Protein AF-A0AB34FDE6-F1 (afdb_monomer_lite)

Foldseek 3Di:
DDADPVRHDPVQCVVCVPPDPPGDRPCDVQQQNDLDDQDPPADDDAPLLQQQQFQWDQFAAEDDDQLDDPDPDDDRPTDDDLAIHGAQEGRHAQQPGSYEYADAPCLVVDPSSVVVQWRRQKDALVNSVRLLVLLCVFAPSNVRGHYDPVRSVVTDNIGGCPVSHHYDYDYHRCPDPPDDDPDDDDDDPDDPPPPLDPDDPPVVVVVCVVDDDDDDDDDDDDDDDDDDPDPPPDDDDDDDDDHDDPPPLPDLNLCSRRVSSRVNSTSGLSDDGPDHDDLVVSLVSSCVPPVNPQVPDPCNVVSSVVVVLVVLLVVLVVVLQVVCVVPHPRDDPVNLVCLSVCVVDPVSVVVSVSSLCSSLVRPPDPNVVVVVVVVQVVCCVPVNDQFDEDEDELAPQPPLVVLVPFPCSVVLQQDDPQVNRLCVLLRCQCVQLVVQVVQVVPGSSPGDYDYDYDPLAFHYPPYDHLPRDDDDDDSSVSSNVSVVPPPDDDDDDDDPLQDDPQCVLVVVLLVCLSVLNHDPSSLVLLLCQAPVNDDPVLVVVCPQAFEAEADPVVQCVQLVVVVVVVVFDKDKAAKDKDKPCRLVDDCVQQLNFDRIAIDDQQFKKFFCAADDPVFQRHGGWIWGFHDFADDPPDDPVPDHTFWTKTFTPRGRDAAPDQDPVGTGIDIFGWDKGWGDDNPMIMIITHTRMHGTSYDYLSSLQPAADQAYEYEPQAADPTRNSVSSRSVRHNHSSRYHYHDRHDSVSSHDPDPDPDD

Secondary structure (DSSP, 8-state):
--B-TTS-BHHHHHHHTT--TTSPPTTSTTTT----PPPTTSPPPPHHHHHHH-SEE---EEEE--S--SS--S----PPPSSPEEPSEESPPGGGSSEEEEEETTGGG-HHHHHHHHHHSEE-HHHHHHHHHHHHHH-GGGTT-EE-HHHHHHS-SSEE-GGGS-EEEES-----SSS------------SS--S-----HHHHHHHHHS------------------------PPP--S----TT-TTS-HHHHH-TTTSTT-TT-TTS--SS---HHHHHHHHHT-TT-HHHH-TTHHHHHHHHHHHHHHHHHHHHHHHHHHTTSSPPPHHHHHHHHHTTTSHHHHHHHHHHHHHHTTSTTSHHHHHHHHHHHHHHHHHTT----EE---TT----HHHHTTSTTHHHHTTS-HHHHHHHHHHHHHHHHHHHSGGGTTSGGGG---EE---TTSPPPTTS--TT--S---THHHHHHHHHTT----------STT-SGGGHHHHHHHHHHHTTB--HHHHHHHHTTBGGGS-HHHHHTTTTPEEEESSHHHHHHHHHHHHHHTTSPPEEEE-EEESTTTTTS-TTTTTT--SEEEE-TT-EEEE-S-SBGGGTB-TT-EEEEEEEE--TT--TTTSPPSEEEEEETT--S--SEE-TT--EEEEE--EEEEEEETTEEEEEEE-SEEE-SEEEHHHHTT--BS-EEE--SS--SSTTHHHHHHTTBSSGGGEEESS---GGGGB--------

InterPro domains:
  IPR025476 Helitron helicase-like domain [PF14214] (282-408)
  IPR027417 P-loop containing nucleoside triphosphate hydrolase [SSF52540] (443-741)
  IPR046700 Domain of unknown function DUF6570 [PF20209] (24-152)
  IPR049163 DNA helicase Pif1-like, 2B domain [PF21530] (601-626)
  IPR051055 PIF1 DNA helicase [PTHR47642] (425-736)

Structure (mmCIF, N/CA/C/O backbone):
data_AF-A0AB34FDE6-F1
#
_entry.id   AF-A0AB34FDE6-F1
#
loop_
_atom_site.group_PDB
_atom_site.id
_atom_site.type_symbol
_atom_site.label_atom_id
_atom_site.label_alt_id
_atom_site.label_comp_id
_atom_site.label_asym_id
_atom_site.label_entity_id
_atom_site.label_seq_id
_atom_site.pdbx_PDB_ins_code
_atom_site.Cartn_x
_atom_site.Cartn_y
_atom_site.Cartn_z
_atom_site.occupancy
_atom_site.B_iso_or_equiv
_atom_site.auth_seq_id
_atom_site.auth_comp_id
_atom_site.auth_asym_id
_atom_site.auth_atom_id
_atom_site.pdbx_PDB_model_num
ATOM 1 N N . MET A 1 1 ? -12.761 5.524 -13.175 1.00 50.22 1 MET A N 1
ATOM 2 C CA . MET A 1 1 ? -13.230 6.756 -13.839 1.00 50.22 1 MET A CA 1
ATOM 3 C C . MET A 1 1 ? -14.684 6.875 -13.429 1.00 50.22 1 MET A C 1
ATOM 5 O O . MET A 1 1 ? -15.389 5.898 -13.624 1.00 50.22 1 MET A O 1
ATOM 9 N N . GLU A 1 2 ? -15.088 7.942 -12.742 1.00 45.22 2 GLU A N 1
ATOM 10 C CA . GLU A 1 2 ? -16.509 8.158 -12.436 1.00 45.22 2 GLU A CA 1
ATOM 11 C C . GLU A 1 2 ? -17.207 8.542 -13.741 1.00 45.22 2 GLU A C 1
ATOM 13 O O . GLU A 1 2 ? -16.795 9.494 -14.413 1.00 45.22 2 GLU A O 1
ATOM 18 N N . ILE A 1 3 ? -18.170 7.717 -14.134 1.00 62.91 3 ILE A N 1
ATOM 19 C CA . ILE A 1 3 ? -18.998 7.868 -15.326 1.00 62.91 3 ILE A CA 1
ATOM 20 C C . ILE A 1 3 ? -20.399 8.178 -14.801 1.00 62.91 3 ILE A C 1
ATOM 22 O O . ILE A 1 3 ? -20.841 7.527 -13.852 1.00 62.91 3 ILE A O 1
ATOM 26 N N . ASP A 1 4 ? -21.046 9.204 -15.343 1.00 62.97 4 ASP A N 1
ATOM 27 C CA . ASP A 1 4 ? -22.419 9.551 -14.976 1.00 62.97 4 ASP A CA 1
ATOM 28 C C . ASP A 1 4 ? -23.447 8.572 -15.583 1.00 62.97 4 ASP A C 1
ATOM 30 O O . ASP A 1 4 ? -23.099 7.597 -16.253 1.00 62.97 4 ASP A O 1
ATOM 34 N N . TYR A 1 5 ? -24.732 8.810 -15.307 1.00 53.09 5 TYR A N 1
ATOM 35 C CA . TYR A 1 5 ? -25.842 7.982 -15.795 1.00 53.09 5 TYR A CA 1
ATOM 36 C C . TYR A 1 5 ? -25.963 7.981 -17.331 1.00 53.09 5 TYR A C 1
ATOM 38 O O . TYR A 1 5 ? -26.456 7.010 -17.901 1.00 53.09 5 TYR A O 1
ATOM 46 N N . ASP A 1 6 ? -25.440 9.015 -17.996 1.00 60.84 6 ASP A N 1
ATOM 47 C CA . ASP A 1 6 ? -25.459 9.177 -19.452 1.00 60.84 6 ASP A CA 1
ATOM 48 C C . ASP A 1 6 ? -24.205 8.589 -20.130 1.00 60.84 6 ASP A C 1
ATOM 50 O O . ASP A 1 6 ? -24.024 8.704 -21.344 1.00 60.84 6 ASP A O 1
ATOM 54 N N . GLY A 1 7 ? -23.318 7.933 -19.370 1.00 65.62 7 GLY A N 1
ATOM 55 C CA . GLY A 1 7 ? -22.101 7.323 -19.906 1.00 65.62 7 GLY A CA 1
ATOM 56 C C . GLY A 1 7 ? -20.958 8.316 -20.152 1.00 65.62 7 GLY A C 1
ATOM 57 O O . GLY A 1 7 ? -19.957 7.958 -20.780 1.00 65.62 7 GLY A O 1
ATOM 58 N N . ILE A 1 8 ? -21.062 9.551 -19.655 1.00 71.75 8 ILE A N 1
ATOM 59 C CA . ILE A 1 8 ? -20.096 10.628 -19.869 1.00 71.75 8 ILE A CA 1
ATOM 60 C C . ILE A 1 8 ? -19.177 10.745 -18.646 1.00 71.75 8 ILE A C 1
ATOM 62 O O . ILE A 1 8 ? -19.589 10.727 -17.488 1.00 71.75 8 ILE A O 1
ATOM 66 N N . CYS A 1 9 ? -17.866 10.849 -18.884 1.00 79.62 9 CYS A N 1
ATOM 67 C CA . CYS A 1 9 ? -16.916 11.075 -17.797 1.00 79.62 9 CYS A CA 1
ATOM 68 C C . CYS A 1 9 ? -16.796 12.570 -17.467 1.00 79.62 9 CYS A C 1
ATOM 70 O O . CYS A 1 9 ? -16.865 13.432 -18.348 1.00 79.62 9 CYS A O 1
ATOM 72 N N . SER A 1 10 ? -16.481 12.885 -16.209 1.00 79.44 10 SER A N 1
ATOM 73 C CA . SER A 1 10 ? -16.324 14.268 -15.725 1.00 79.44 10 SER A CA 1
ATOM 74 C C . SER A 1 10 ? -15.332 15.127 -16.531 1.00 79.44 10 SER A C 1
ATOM 76 O O . SER A 1 10 ? -15.461 16.350 -16.580 1.00 79.44 10 SER A O 1
ATOM 78 N N . ARG A 1 11 ? -14.345 14.514 -17.201 1.00 83.25 11 ARG A N 1
ATOM 79 C CA . ARG A 1 11 ? -13.412 15.207 -18.108 1.00 83.25 11 ARG A CA 1
ATOM 80 C C . ARG A 1 11 ? -14.094 15.668 -19.398 1.00 83.25 11 ARG A C 1
ATOM 82 O O . ARG A 1 11 ? -13.837 16.791 -19.824 1.00 83.25 11 ARG A O 1
ATOM 89 N N . CYS A 1 12 ? -14.909 14.811 -20.013 1.00 82.06 12 CYS A N 1
ATOM 90 C CA . CYS A 1 12 ? -15.660 15.154 -21.221 1.00 82.06 12 CYS A CA 1
ATOM 91 C C . CYS A 1 12 ? -16.668 16.257 -20.900 1.00 82.06 12 CYS A C 1
ATOM 93 O O . CYS A 1 12 ? -16.653 17.292 -21.556 1.00 82.06 12 CYS A O 1
ATOM 95 N N . TYR A 1 13 ? -17.402 16.107 -19.791 1.00 82.94 13 TYR A N 1
ATOM 96 C CA . TYR A 1 13 ? -18.340 17.121 -19.310 1.00 82.94 13 TYR A CA 1
ATOM 97 C C . TYR A 1 13 ? -17.690 18.512 -19.191 1.00 82.94 13 TYR A C 1
ATOM 99 O O . TYR A 1 13 ? -18.175 19.478 -19.766 1.00 82.94 13 TYR A O 1
ATOM 107 N N . ARG A 1 14 ? -16.521 18.624 -18.539 1.00 84.81 14 ARG A N 1
ATOM 108 C CA . ARG A 1 14 ? -15.807 19.913 -18.394 1.00 84.81 14 ARG A CA 1
ATOM 109 C C . ARG A 1 14 ? -15.322 20.518 -19.715 1.00 84.81 14 ARG A C 1
ATOM 111 O O . ARG A 1 14 ? -15.226 21.735 -19.826 1.00 84.81 14 ARG A O 1
ATOM 118 N N . LYS A 1 15 ? -14.936 19.699 -20.699 1.00 85.50 15 LYS A N 1
ATOM 119 C CA . LYS A 1 15 ? -14.467 20.190 -22.012 1.00 85.50 15 LYS A CA 1
ATOM 120 C C . LYS A 1 15 ? -15.623 20.591 -22.934 1.00 85.50 15 LYS A C 1
ATOM 122 O O . LYS A 1 15 ? -15.416 21.398 -23.844 1.00 85.50 15 LYS A O 1
ATOM 127 N N . ASP A 1 16 ? -16.814 20.063 -22.673 1.00 88.25 16 ASP A N 1
ATOM 128 C CA . ASP A 1 16 ? -18.036 20.322 -23.435 1.00 88.25 16 ASP A CA 1
ATOM 129 C C . ASP A 1 16 ? -19.043 21.232 -22.705 1.00 88.25 16 ASP A C 1
ATOM 131 O O . ASP A 1 16 ? -20.079 21.562 -23.269 1.00 88.25 16 ASP A O 1
ATOM 135 N N . GLU A 1 17 ? -18.711 21.732 -21.510 1.00 83.31 17 GLU A N 1
ATOM 136 C CA . GLU A 1 17 ? -19.556 22.631 -20.700 1.00 83.31 17 GLU A CA 1
ATOM 137 C C . GLU A 1 17 ? -20.013 23.891 -21.458 1.00 83.31 17 GLU A C 1
ATOM 139 O O . GLU A 1 17 ? -21.099 24.410 -21.221 1.00 83.31 17 GLU A O 1
ATOM 144 N N . LYS A 1 18 ? -19.188 24.382 -22.391 1.00 81.31 18 LYS A N 1
ATOM 145 C CA . LYS A 1 18 ? -19.459 25.575 -23.215 1.00 81.31 18 LYS A CA 1
ATOM 146 C C . LYS A 1 18 ? -19.666 25.253 -24.698 1.00 81.31 18 LYS A C 1
ATOM 148 O O . LYS A 1 18 ? -19.452 26.122 -25.538 1.00 81.31 18 LYS A O 1
ATOM 153 N N . ARG A 1 19 ? -19.992 24.003 -25.029 1.00 86.88 19 ARG A N 1
ATOM 154 C CA . ARG A 1 19 ? -20.154 23.547 -26.415 1.00 86.88 19 ARG A CA 1
ATOM 155 C C . ARG A 1 19 ? -21.385 24.193 -27.059 1.00 86.88 19 ARG A C 1
ATOM 157 O O . ARG A 1 19 ? -22.473 24.144 -26.486 1.00 86.88 19 ARG A O 1
ATOM 164 N N . GLY A 1 20 ? -21.217 24.758 -28.254 1.00 83.81 20 GLY A N 1
ATOM 165 C CA . GLY A 1 20 ? -22.340 25.234 -29.069 1.00 83.81 20 GLY A CA 1
ATOM 166 C C . GLY A 1 20 ? -23.196 24.081 -29.628 1.00 83.81 20 GLY A C 1
ATOM 167 O O . GLY A 1 20 ? -22.705 22.961 -29.741 1.00 83.81 20 GLY A O 1
ATOM 168 N N . PRO A 1 21 ? -24.465 24.318 -30.003 1.00 79.62 21 PRO A N 1
ATOM 169 C CA . PRO A 1 21 ? -25.350 23.270 -30.528 1.00 79.62 21 PRO A CA 1
ATOM 170 C C . PRO A 1 21 ? -24.857 22.643 -31.846 1.00 79.62 21 PRO A C 1
ATOM 172 O O . PRO A 1 21 ? -25.089 21.458 -32.063 1.00 79.62 21 PRO A O 1
ATOM 175 N N . ASP A 1 22 ? -24.126 23.400 -32.671 1.00 84.38 22 ASP A N 1
ATOM 176 C CA . ASP A 1 22 ? -23.573 22.941 -33.957 1.00 84.38 22 ASP A CA 1
ATOM 177 C C . ASP A 1 22 ? -22.118 22.434 -33.850 1.00 84.38 22 ASP A C 1
ATOM 179 O O . ASP A 1 22 ? -21.492 22.079 -34.850 1.00 84.38 22 ASP A O 1
ATOM 183 N N . GLU A 1 23 ? -21.542 22.423 -32.643 1.00 87.38 23 GLU A N 1
ATOM 184 C CA . GLU A 1 23 ? -20.163 21.996 -32.415 1.00 87.38 23 GLU A CA 1
ATOM 185 C C . GLU A 1 23 ? -20.080 20.507 -32.032 1.00 87.38 23 GLU A C 1
ATOM 187 O O . GLU A 1 23 ? -20.812 20.047 -31.146 1.00 87.38 23 GLU A O 1
ATOM 192 N N . PRO A 1 24 ? -19.130 19.738 -32.602 1.00 90.19 24 PRO A N 1
ATOM 193 C CA . PRO A 1 24 ? -18.945 18.347 -32.212 1.00 90.19 24 PRO A CA 1
ATOM 194 C C . PRO A 1 24 ? -18.446 18.234 -30.763 1.00 90.19 24 PRO A C 1
ATOM 196 O O . PRO A 1 24 ? -17.759 19.120 -30.229 1.00 90.19 24 PRO A O 1
ATOM 199 N N . TYR A 1 25 ? -18.755 17.105 -30.120 1.00 88.62 25 TYR A N 1
ATOM 200 C CA . TYR A 1 25 ? -18.202 16.767 -28.801 1.00 88.62 25 TYR A CA 1
ATOM 201 C C . TYR A 1 25 ? -16.669 16.754 -28.846 1.00 88.62 25 TYR A C 1
ATOM 203 O O . TYR A 1 25 ? -16.076 16.297 -29.829 1.00 88.62 25 TYR A O 1
ATOM 211 N N . PHE A 1 26 ? -16.006 17.244 -27.794 1.00 88.94 26 PHE A N 1
ATOM 212 C CA . PHE A 1 26 ? -14.574 17.556 -27.861 1.00 88.94 26 PHE A CA 1
ATOM 213 C C . PHE A 1 26 ? -13.706 16.332 -28.181 1.00 88.94 26 PHE A C 1
ATOM 215 O O . PHE A 1 26 ? -12.814 16.439 -29.016 1.00 88.94 26 PHE A O 1
ATOM 222 N N . PHE A 1 27 ? -13.982 15.177 -27.562 1.00 88.69 27 PHE A N 1
ATOM 223 C CA . PHE A 1 27 ? -13.253 13.911 -27.752 1.00 88.69 27 PHE A CA 1
ATOM 224 C C . PHE A 1 27 ? -14.061 12.887 -28.570 1.00 88.69 27 PHE A C 1
ATOM 226 O O . PHE A 1 27 ? -14.235 11.747 -28.144 1.00 88.69 27 PHE A O 1
ATOM 233 N N . SER A 1 28 ? -14.593 13.298 -29.720 1.00 88.38 28 SER A N 1
ATOM 234 C CA . SER A 1 28 ? -15.458 12.461 -30.565 1.00 88.38 28 SER A CA 1
ATOM 235 C C . SER A 1 28 ? -14.831 12.094 -31.911 1.00 88.38 28 SER A C 1
ATOM 237 O O . SER A 1 28 ? -13.860 12.712 -32.359 1.00 88.38 28 SER A O 1
ATOM 239 N N . ALA A 1 29 ? -15.432 11.110 -32.585 1.00 88.38 29 ALA A N 1
ATOM 240 C CA . ALA A 1 29 ? -15.118 10.778 -33.973 1.00 88.38 29 ALA A CA 1
ATOM 241 C C . ALA A 1 29 ? -15.409 11.956 -34.925 1.00 88.38 29 ALA A C 1
ATOM 243 O O . ALA A 1 29 ? -14.621 12.225 -35.826 1.00 88.38 29 ALA A O 1
ATOM 244 N N . GLU A 1 30 ? -16.479 12.718 -34.673 1.00 88.31 30 GLU A N 1
ATOM 245 C CA . GLU A 1 30 ? -16.851 13.921 -35.438 1.00 88.31 30 GLU A CA 1
ATOM 246 C C . GLU A 1 30 ? -15.771 15.013 -35.362 1.00 88.31 30 GLU A C 1
ATOM 248 O O . GLU A 1 30 ? -15.569 15.762 -36.316 1.00 88.31 30 GLU A O 1
ATOM 253 N N . ASN A 1 31 ? -15.022 15.070 -34.252 1.00 91.50 31 ASN A N 1
ATOM 254 C CA . ASN A 1 31 ? -13.861 15.946 -34.086 1.00 91.50 31 ASN A CA 1
ATOM 255 C C . ASN A 1 31 ? -12.512 15.259 -34.409 1.00 91.50 31 ASN A C 1
ATOM 257 O O . ASN A 1 31 ? -11.461 15.725 -33.965 1.00 91.50 31 ASN A O 1
ATOM 261 N N . GLN A 1 32 ? -12.519 14.149 -35.160 1.00 91.75 32 GLN A N 1
ATOM 262 C CA . GLN A 1 32 ? -11.325 13.395 -35.585 1.00 91.75 32 GLN A CA 1
ATOM 263 C C . GLN A 1 32 ? -10.411 12.978 -34.414 1.00 91.75 32 GLN A C 1
ATOM 265 O O . GLN A 1 32 ? -9.190 13.190 -34.421 1.00 91.75 32 GLN A O 1
ATOM 270 N N . LEU A 1 33 ? -11.013 12.441 -33.348 1.00 91.19 33 LEU A N 1
ATOM 271 C CA . LEU A 1 33 ? -10.318 11.926 -32.156 1.00 91.19 33 LEU A CA 1
ATOM 272 C C . LEU A 1 33 ? -10.664 10.462 -31.852 1.00 91.19 33 LEU A C 1
ATOM 274 O O . LEU A 1 33 ? -10.531 10.004 -30.714 1.00 91.19 33 LEU A O 1
ATOM 278 N N . ASP A 1 34 ? -11.071 9.733 -32.888 1.00 91.50 34 ASP A N 1
ATOM 279 C CA . ASP A 1 34 ? -11.227 8.284 -32.868 1.00 91.50 34 ASP A CA 1
ATOM 280 C C . ASP A 1 34 ? -10.030 7.609 -33.554 1.00 91.50 34 ASP A C 1
ATOM 282 O O . ASP A 1 34 ? -9.845 7.711 -34.768 1.00 91.50 34 ASP A O 1
ATOM 286 N N . PHE A 1 35 ? -9.210 6.912 -32.763 1.00 91.06 35 PHE A N 1
ATOM 287 C CA . PHE A 1 35 ? -8.032 6.192 -33.256 1.00 91.06 35 PHE A CA 1
ATOM 288 C C . PHE A 1 35 ? -8.387 4.902 -34.021 1.00 91.06 35 PHE A C 1
ATOM 290 O O . PHE A 1 35 ? -7.501 4.287 -34.615 1.00 91.06 35 PHE A O 1
ATOM 297 N N . GLY A 1 36 ? -9.660 4.484 -34.011 1.00 88.69 36 GLY A N 1
ATOM 298 C CA . GLY A 1 36 ? -10.149 3.262 -34.648 1.00 88.69 36 GLY A CA 1
ATOM 299 C C . GLY A 1 36 ? -9.662 1.978 -33.962 1.00 88.69 36 GLY A C 1
ATOM 300 O O . GLY A 1 36 ? -8.757 2.019 -33.125 1.00 88.69 36 GLY A O 1
ATOM 301 N N . PRO A 1 37 ? -10.245 0.807 -34.263 1.00 87.44 37 PRO A N 1
ATOM 302 C CA . PRO A 1 37 ? -9.792 -0.478 -33.723 1.00 87.44 37 PRO A CA 1
ATOM 303 C C . PRO A 1 37 ? -8.466 -0.938 -34.355 1.00 87.44 37 PRO A C 1
ATOM 305 O O . PRO A 1 37 ? -8.150 -0.572 -35.484 1.00 87.44 37 PRO A O 1
ATOM 308 N N . VAL A 1 38 ? -7.701 -1.785 -33.655 1.00 84.44 38 VAL A N 1
ATOM 309 C CA . VAL A 1 38 ? -6.618 -2.554 -34.298 1.00 84.44 38 VAL A CA 1
ATOM 310 C C . VAL A 1 38 ? -7.244 -3.769 -34.997 1.00 84.44 38 VAL A C 1
ATOM 312 O O . VAL A 1 38 ? -7.979 -4.515 -34.344 1.00 84.44 38 VAL A O 1
ATOM 315 N N . PRO A 1 39 ? -6.993 -4.003 -36.296 1.00 86.19 39 PRO A N 1
ATOM 316 C CA . PRO A 1 39 ? -7.567 -5.142 -37.008 1.00 86.19 39 PRO A CA 1
ATOM 317 C C . PRO A 1 39 ? -7.157 -6.483 -36.387 1.00 86.19 39 PRO A C 1
ATOM 319 O O . PRO A 1 39 ? -5.977 -6.818 -36.322 1.00 86.19 39 PRO A O 1
ATOM 322 N N . ALA A 1 40 ? -8.141 -7.302 -36.007 1.00 78.56 40 ALA A N 1
ATOM 323 C CA . ALA A 1 40 ? -7.917 -8.577 -35.312 1.00 78.56 40 ALA A CA 1
ATOM 324 C C . ALA A 1 40 ? -7.135 -9.631 -36.125 1.00 78.56 40 ALA A C 1
ATOM 326 O O . ALA A 1 40 ? -6.678 -10.623 -35.568 1.00 78.56 40 ALA A O 1
ATOM 327 N N . ARG A 1 41 ? -7.005 -9.444 -37.446 1.00 80.69 41 ARG A N 1
ATOM 328 C CA . ARG A 1 41 ? -6.293 -10.364 -38.353 1.00 80.69 41 ARG A CA 1
ATOM 329 C C . ARG A 1 41 ? -4.797 -10.056 -38.486 1.00 80.69 41 ARG A C 1
ATOM 331 O O . ARG A 1 41 ? -4.097 -10.816 -39.150 1.00 80.69 41 ARG A O 1
ATOM 338 N N . LEU A 1 42 ? -4.310 -8.957 -37.902 1.00 89.00 42 LEU A N 1
ATOM 339 C CA . LEU A 1 42 ? -2.894 -8.601 -37.952 1.00 89.00 42 LEU A CA 1
ATOM 340 C C . LEU A 1 42 ? -2.103 -9.330 -36.855 1.00 89.00 42 LEU A C 1
ATOM 342 O O . LEU A 1 42 ? -2.572 -9.420 -35.720 1.00 89.00 42 LEU A O 1
ATOM 346 N N . PRO A 1 43 ? -0.898 -9.841 -37.162 1.00 89.19 43 PRO A N 1
ATOM 347 C CA . PRO A 1 43 ? -0.054 -10.490 -36.167 1.00 89.19 43 PRO A CA 1
ATOM 348 C C . PRO A 1 43 ? 0.478 -9.466 -35.157 1.00 89.19 43 PRO A C 1
ATOM 350 O O . PRO A 1 43 ? 0.846 -8.358 -35.531 1.00 89.19 43 PRO A O 1
ATOM 353 N N . GLU A 1 44 ? 0.578 -9.823 -33.879 1.00 87.50 44 GLU A N 1
ATOM 354 C CA . GLU A 1 44 ? 1.203 -8.953 -32.873 1.00 87.50 44 GLU A CA 1
ATOM 355 C C . GLU A 1 44 ? 2.707 -8.829 -33.151 1.00 87.50 44 GLU A C 1
ATOM 357 O O . GLU A 1 44 ? 3.392 -9.853 -33.202 1.00 87.50 44 GLU A O 1
ATOM 362 N N . LEU A 1 45 ? 3.218 -7.608 -33.344 1.00 88.44 45 LEU A N 1
ATOM 363 C CA . LEU A 1 45 ? 4.634 -7.363 -33.635 1.00 88.44 45 LEU A CA 1
ATOM 364 C C . LEU A 1 45 ? 5.487 -7.269 -32.368 1.00 88.44 45 LEU A C 1
ATOM 366 O O . LEU A 1 45 ? 5.065 -6.732 -31.345 1.00 88.44 45 LEU A O 1
ATOM 370 N N . THR A 1 46 ? 6.731 -7.737 -32.453 1.00 86.62 46 THR A N 1
ATOM 371 C CA . THR A 1 46 ? 7.764 -7.414 -31.464 1.00 86.62 46 THR A CA 1
ATOM 372 C C . THR A 1 46 ? 8.201 -5.948 -31.606 1.00 86.62 46 THR A C 1
ATOM 374 O O . THR A 1 46 ? 8.060 -5.364 -32.683 1.00 86.62 46 THR A O 1
ATOM 377 N N . PRO A 1 47 ? 8.805 -5.334 -30.567 1.00 82.88 47 PRO A N 1
ATOM 378 C CA . PRO A 1 47 ? 9.325 -3.967 -30.674 1.00 82.88 47 PRO A CA 1
ATOM 379 C C . PRO A 1 47 ? 10.341 -3.788 -31.814 1.00 82.88 47 PRO A C 1
ATOM 381 O O . PRO A 1 47 ? 10.423 -2.719 -32.423 1.00 82.88 47 PRO A O 1
ATOM 384 N N . THR A 1 48 ? 11.121 -4.833 -32.114 1.00 85.50 48 THR A N 1
ATOM 385 C CA . THR A 1 48 ? 12.047 -4.839 -33.251 1.00 85.50 48 THR A CA 1
ATOM 386 C C . THR A 1 48 ? 11.295 -4.900 -34.574 1.00 85.50 48 THR A C 1
ATOM 388 O O . THR A 1 48 ? 11.592 -4.093 -35.446 1.00 85.50 48 THR A O 1
ATOM 391 N N . GLU A 1 49 ? 10.302 -5.781 -34.724 1.00 90.25 49 GLU A N 1
ATOM 392 C CA . GLU A 1 49 ? 9.482 -5.860 -35.942 1.00 90.25 49 GLU A CA 1
ATOM 393 C C . GLU A 1 49 ? 8.750 -4.540 -36.232 1.00 90.25 49 GLU A C 1
ATOM 395 O O . GLU A 1 49 ? 8.784 -4.066 -37.366 1.00 90.25 49 GLU A O 1
ATOM 400 N N . GLU A 1 50 ? 8.170 -3.897 -35.212 1.00 89.62 50 GLU A N 1
ATOM 401 C CA . GLU A 1 50 ? 7.556 -2.567 -35.338 1.00 89.62 50 GLU A CA 1
ATOM 402 C C . GLU A 1 50 ? 8.574 -1.512 -35.795 1.00 89.62 50 GLU A C 1
ATOM 404 O O . GLU A 1 50 ? 8.294 -0.700 -36.677 1.00 89.62 50 GLU A O 1
ATOM 409 N N . SER A 1 51 ? 9.795 -1.559 -35.256 1.00 85.75 51 SER A N 1
ATOM 410 C CA . SER A 1 51 ? 10.866 -0.642 -35.657 1.00 85.75 51 SER A CA 1
ATOM 411 C C . SER A 1 51 ? 11.332 -0.864 -37.101 1.00 85.75 51 SER A C 1
ATOM 413 O O . SER A 1 51 ? 11.780 0.086 -37.732 1.00 85.75 51 SER A O 1
ATOM 415 N N . LEU A 1 52 ? 11.243 -2.087 -37.640 1.00 88.06 52 LEU A N 1
ATOM 416 C CA . LEU A 1 52 ? 11.628 -2.380 -39.029 1.00 88.06 52 LEU A CA 1
ATOM 417 C C . LEU A 1 52 ? 10.627 -1.814 -40.045 1.00 88.06 52 LEU A C 1
ATOM 419 O O . LEU A 1 52 ? 11.005 -1.561 -41.191 1.00 88.06 52 LEU A O 1
ATOM 423 N N . ILE A 1 53 ? 9.366 -1.632 -39.645 1.00 90.69 53 ILE A N 1
ATOM 424 C CA . ILE A 1 53 ? 8.304 -1.104 -40.512 1.00 90.69 53 ILE A CA 1
ATOM 425 C C . ILE A 1 53 ? 8.028 0.385 -40.292 1.00 90.69 53 ILE A C 1
ATOM 427 O O . ILE A 1 53 ? 7.364 0.996 -41.122 1.00 90.69 53 ILE A O 1
ATOM 431 N N . ALA A 1 54 ? 8.526 0.987 -39.210 1.00 88.00 54 ALA A N 1
ATOM 432 C CA . ALA A 1 54 ? 8.320 2.401 -38.925 1.00 88.00 54 ALA A CA 1
ATOM 433 C C .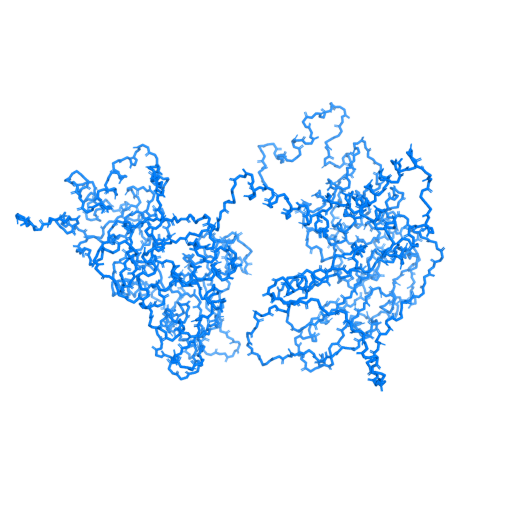 ALA A 1 54 ? 8.979 3.295 -39.990 1.00 88.00 54 ALA A C 1
ATOM 435 O O . ALA A 1 54 ? 10.185 3.236 -40.238 1.00 88.00 54 ALA A O 1
ATOM 436 N N . ARG A 1 55 ? 8.197 4.191 -40.604 1.00 82.81 55 ARG A N 1
ATOM 437 C CA . ARG A 1 55 ? 8.736 5.174 -41.558 1.00 82.81 55 ARG A CA 1
ATOM 438 C C . ARG A 1 55 ? 9.558 6.257 -40.882 1.00 82.81 55 ARG A C 1
ATOM 440 O O . ARG A 1 55 ? 10.439 6.805 -41.536 1.00 82.81 55 ARG A O 1
ATOM 447 N N . VAL A 1 56 ? 9.249 6.601 -39.631 1.00 78.69 56 VAL A N 1
ATOM 448 C CA . VAL A 1 56 ? 9.903 7.691 -38.896 1.00 78.69 56 VAL A CA 1
ATOM 449 C C . VAL A 1 56 ? 10.487 7.179 -37.591 1.00 78.69 56 VAL A C 1
ATOM 451 O O . VAL A 1 56 ? 9.771 6.679 -36.732 1.00 78.69 56 VAL A O 1
ATOM 454 N N . HIS A 1 57 ? 11.783 7.397 -37.384 1.00 74.50 57 HIS A N 1
ATOM 455 C CA . HIS A 1 57 ? 12.418 7.133 -36.093 1.00 74.50 57 HIS A CA 1
ATOM 456 C C . HIS A 1 57 ? 12.630 8.437 -35.331 1.00 74.50 57 HIS A C 1
ATOM 458 O O . HIS A 1 57 ? 13.477 9.251 -35.692 1.00 74.50 57 HIS A O 1
ATOM 464 N N . VAL A 1 58 ? 11.856 8.613 -34.261 1.00 68.19 58 VAL A N 1
ATOM 465 C CA . VAL A 1 58 ? 11.840 9.828 -33.423 1.00 68.19 58 VAL A CA 1
ATOM 466 C C . VAL A 1 58 ? 12.793 9.770 -32.225 1.00 68.19 58 VAL A C 1
ATOM 468 O O . VAL A 1 58 ? 12.891 10.734 -31.471 1.00 68.19 58 VAL A O 1
ATOM 471 N N . HIS A 1 59 ? 13.475 8.643 -32.015 1.00 64.56 59 HIS A N 1
ATOM 472 C CA . HIS A 1 59 ? 14.385 8.449 -30.891 1.00 64.56 59 HIS A CA 1
ATOM 473 C C . HIS A 1 59 ? 15.468 7.400 -31.186 1.00 64.56 59 HIS A C 1
ATOM 475 O O . HIS A 1 59 ? 15.290 6.531 -32.043 1.00 64.56 59 HIS A O 1
ATOM 481 N N . VAL A 1 60 ? 16.581 7.488 -30.453 1.00 63.91 60 VAL A N 1
ATOM 482 C CA . VAL A 1 60 ? 17.609 6.441 -30.352 1.00 63.91 60 VAL A CA 1
ATOM 483 C C . VAL A 1 60 ? 17.377 5.666 -29.055 1.00 63.91 60 VAL A C 1
ATOM 485 O O . VAL A 1 60 ? 17.068 6.271 -28.024 1.00 63.91 60 VAL A O 1
ATOM 488 N N . ASN A 1 61 ? 17.511 4.341 -29.110 1.00 62.50 61 ASN A N 1
ATOM 489 C CA . ASN A 1 61 ? 17.418 3.459 -27.949 1.00 62.50 61 ASN A CA 1
ATOM 490 C C . ASN A 1 61 ? 18.809 2.955 -27.565 1.00 62.50 61 ASN A C 1
ATOM 492 O O . ASN A 1 61 ? 19.407 2.190 -28.315 1.00 62.50 61 ASN A O 1
ATOM 496 N N . ILE A 1 62 ? 19.310 3.349 -26.394 1.00 60.34 62 ILE A N 1
ATOM 497 C CA . ILE A 1 62 ? 20.511 2.750 -25.798 1.00 60.34 62 ILE A CA 1
ATOM 498 C C . ILE A 1 62 ? 20.055 1.812 -24.691 1.00 60.34 62 ILE A C 1
ATOM 500 O O . ILE A 1 62 ? 19.351 2.230 -23.772 1.00 60.34 62 ILE A O 1
ATOM 504 N N . MET A 1 63 ? 20.424 0.539 -24.795 1.00 58.50 63 MET A N 1
ATOM 505 C CA . MET A 1 63 ? 19.981 -0.495 -23.863 1.00 58.50 63 MET A CA 1
ATOM 506 C C . MET A 1 63 ? 21.176 -1.074 -23.111 1.00 58.50 63 MET A C 1
ATOM 508 O O . MET A 1 63 ? 22.022 -1.729 -23.716 1.00 58.50 63 MET A O 1
ATOM 512 N N . LEU A 1 64 ? 21.216 -0.858 -21.792 1.00 56.16 64 LEU A N 1
ATOM 513 C CA . LEU A 1 64 ? 22.107 -1.563 -20.869 1.00 56.16 64 LEU A CA 1
ATOM 514 C C . LEU A 1 64 ? 21.315 -2.674 -20.174 1.00 56.16 64 LEU A C 1
ATOM 516 O O . LEU A 1 64 ? 20.383 -2.393 -19.421 1.00 56.16 64 LEU A O 1
ATOM 520 N N . VAL A 1 65 ? 21.673 -3.932 -20.424 1.00 52.28 65 VAL A N 1
ATOM 521 C CA . VAL A 1 65 ? 20.945 -5.092 -19.888 1.00 52.28 65 VAL A CA 1
ATOM 522 C C . VAL A 1 65 ? 21.722 -5.684 -18.712 1.00 52.28 65 VAL A C 1
ATOM 524 O O . VAL A 1 65 ? 22.824 -6.185 -18.898 1.00 52.28 65 VAL A O 1
ATOM 527 N N . ARG A 1 66 ? 21.150 -5.641 -17.499 1.00 48.06 66 ARG A N 1
ATOM 528 C CA . ARG A 1 66 ? 21.783 -6.124 -16.249 1.00 48.06 66 ARG A CA 1
ATOM 529 C C . ARG A 1 66 ? 21.303 -7.507 -15.770 1.00 48.06 66 ARG A C 1
ATOM 531 O O . ARG A 1 66 ? 21.429 -7.830 -14.600 1.00 48.06 66 ARG A O 1
ATOM 538 N N . GLY A 1 67 ? 20.728 -8.339 -16.639 1.00 41.91 67 GLY A N 1
ATOM 539 C CA . GLY A 1 67 ? 20.401 -9.744 -16.321 1.00 41.91 67 GLY A CA 1
ATOM 540 C C . GLY A 1 67 ? 19.259 -9.995 -15.333 1.00 41.91 67 GLY A C 1
ATOM 541 O O . GLY A 1 67 ? 18.741 -11.108 -15.305 1.00 41.91 67 GLY A O 1
ATOM 542 N N . GLN A 1 68 ? 18.797 -8.980 -14.600 1.00 39.62 68 GLN A N 1
ATOM 543 C CA . GLN A 1 68 ? 17.608 -9.041 -13.753 1.00 39.62 68 GLN A CA 1
ATOM 544 C C . GLN A 1 68 ? 16.770 -7.770 -13.944 1.00 39.62 68 GLN A C 1
ATOM 546 O O . GLN A 1 68 ? 17.207 -6.670 -13.613 1.00 39.62 68 GLN A O 1
ATOM 551 N N . GLN A 1 69 ? 15.566 -7.889 -14.516 1.00 37.34 69 GLN A N 1
ATOM 552 C CA . GLN A 1 69 ? 14.687 -6.733 -14.723 1.00 37.34 69 GLN A CA 1
ATOM 553 C C . GLN A 1 69 ? 13.203 -7.138 -14.646 1.00 37.34 69 GLN A C 1
ATOM 555 O O . GLN A 1 69 ? 12.606 -7.556 -15.633 1.00 37.34 69 GLN A O 1
ATOM 560 N N . TYR A 1 70 ? 12.597 -7.000 -13.460 1.00 34.22 70 TYR A N 1
ATOM 561 C CA . TYR A 1 70 ? 11.162 -7.259 -13.215 1.00 34.22 70 TYR A CA 1
ATOM 562 C C . TYR A 1 70 ? 10.278 -5.996 -13.317 1.00 34.22 70 TYR A C 1
ATOM 564 O O . TYR A 1 70 ? 9.052 -6.073 -13.254 1.00 34.22 70 TYR A O 1
ATOM 572 N N . ARG A 1 71 ? 10.889 -4.814 -13.481 1.00 33.03 71 ARG A N 1
ATOM 573 C CA . ARG A 1 71 ? 10.246 -3.506 -13.717 1.00 33.03 71 ARG A CA 1
ATOM 574 C C . ARG A 1 71 ? 11.089 -2.718 -14.723 1.00 33.03 71 ARG A C 1
ATOM 576 O O . ARG A 1 71 ? 12.301 -2.905 -14.760 1.00 33.03 71 ARG A O 1
ATOM 583 N N . TYR A 1 72 ? 10.491 -1.807 -15.497 1.00 37.56 72 TYR A N 1
ATOM 584 C CA . TYR A 1 72 ? 11.261 -0.847 -16.301 1.00 37.56 72 TYR A CA 1
ATOM 585 C C . TYR A 1 72 ? 12.042 0.086 -15.363 1.00 37.56 72 TYR A C 1
ATOM 587 O O . TYR A 1 72 ? 11.507 1.081 -14.886 1.00 37.56 72 TYR A O 1
ATOM 595 N N . ARG A 1 73 ? 13.298 -0.260 -15.079 1.00 32.22 73 ARG A N 1
ATOM 596 C CA . ARG A 1 73 ? 14.270 0.590 -14.388 1.00 32.22 73 ARG A CA 1
ATOM 597 C C . ARG A 1 73 ? 15.471 0.776 -15.310 1.00 32.22 73 ARG A C 1
ATOM 599 O O . ARG A 1 73 ? 16.093 -0.209 -15.698 1.00 32.22 73 ARG A O 1
ATOM 606 N N . GLY A 1 74 ? 15.742 2.020 -15.686 1.00 34.75 74 GLY A N 1
ATOM 607 C CA . GLY A 1 74 ? 16.854 2.424 -16.543 1.00 34.75 74 GLY A CA 1
ATOM 608 C C . GLY A 1 74 ? 16.696 3.882 -16.973 1.00 34.75 74 GLY A C 1
ATOM 609 O O . GLY A 1 74 ? 15.571 4.348 -17.158 1.00 34.75 74 GLY A O 1
ATOM 610 N N . HIS A 1 75 ? 17.808 4.599 -17.139 1.00 35.03 75 HIS A N 1
ATOM 611 C CA . HIS A 1 75 ? 17.794 5.898 -17.805 1.00 35.03 75 HIS A CA 1
ATOM 612 C C . HIS A 1 75 ? 17.571 5.661 -19.297 1.00 35.03 75 HIS A C 1
ATOM 614 O O . HIS A 1 75 ? 18.420 5.092 -19.983 1.00 35.03 75 HIS A O 1
ATOM 620 N N . VAL A 1 76 ? 16.425 6.092 -19.817 1.00 35.41 76 VAL A N 1
ATOM 621 C CA . VAL A 1 76 ? 16.247 6.205 -21.263 1.00 35.41 76 VAL A CA 1
ATOM 622 C C . VAL A 1 76 ? 16.895 7.518 -21.685 1.00 35.41 76 VAL A C 1
ATOM 624 O O . VAL A 1 76 ? 16.264 8.574 -21.657 1.00 35.41 76 VAL A O 1
ATOM 627 N N . VAL A 1 77 ? 18.177 7.467 -22.047 1.00 35.22 77 VAL A N 1
ATOM 628 C CA . VAL A 1 77 ? 18.856 8.624 -22.638 1.00 35.22 77 VAL A CA 1
ATOM 629 C C . VAL A 1 77 ? 18.507 8.658 -24.120 1.00 35.22 77 VAL A C 1
ATOM 631 O O . VAL A 1 77 ? 19.137 8.015 -24.959 1.00 35.22 77 VAL A O 1
ATOM 634 N N . HIS A 1 78 ? 17.444 9.386 -24.446 1.00 33.81 78 HIS A N 1
ATOM 635 C CA . HIS A 1 78 ? 17.133 9.715 -25.827 1.00 33.81 78 HIS A CA 1
ATOM 636 C C . HIS A 1 78 ? 18.092 10.805 -26.300 1.00 33.81 78 HIS A C 1
ATOM 638 O O . HIS A 1 78 ? 17.882 11.986 -26.028 1.00 33.81 78 HIS A O 1
ATOM 644 N N . PHE A 1 79 ? 19.128 10.419 -27.038 1.00 35.88 79 PHE A N 1
ATOM 645 C CA . PHE A 1 79 ? 19.907 11.388 -27.796 1.00 35.88 79 PHE A CA 1
ATOM 646 C C . PHE A 1 79 ? 19.045 11.925 -28.938 1.00 35.88 79 PHE A C 1
ATOM 648 O O . PHE A 1 79 ? 18.485 11.157 -29.730 1.00 35.88 79 PHE A O 1
ATOM 655 N N . LEU A 1 80 ? 18.903 13.250 -29.002 1.00 39.56 80 LEU A N 1
ATOM 656 C CA . LEU A 1 80 ? 18.286 13.897 -30.149 1.00 39.56 80 LEU A CA 1
ATOM 657 C C . LEU A 1 80 ? 19.170 13.669 -31.368 1.00 39.56 80 LEU A C 1
ATOM 659 O O . LEU A 1 80 ? 20.354 13.995 -31.388 1.00 39.56 80 LEU A O 1
ATOM 663 N N . ARG A 1 81 ? 18.536 13.147 -32.410 1.00 41.28 81 ARG A N 1
ATOM 664 C CA . ARG A 1 81 ? 18.983 13.339 -33.777 1.00 41.28 81 ARG A CA 1
ATOM 665 C C . ARG A 1 81 ? 18.298 14.614 -34.251 1.00 41.28 81 ARG A C 1
ATOM 667 O O . ARG A 1 81 ? 17.082 14.725 -34.122 1.00 41.28 81 ARG A O 1
ATOM 674 N N . GLU A 1 82 ? 19.041 15.558 -34.814 1.00 38.12 82 GLU A N 1
ATOM 675 C CA . GLU A 1 82 ? 18.462 16.802 -35.348 1.00 38.12 82 GLU A CA 1
ATOM 676 C C . GLU A 1 82 ? 17.489 16.557 -36.522 1.00 38.12 82 GLU A C 1
ATOM 678 O O . GLU A 1 82 ? 16.796 17.472 -36.959 1.00 38.12 82 GLU A O 1
ATOM 683 N N . VAL A 1 83 ? 17.393 15.317 -37.027 1.00 47.09 83 VAL A N 1
ATOM 684 C CA . VAL A 1 83 ? 16.569 14.943 -38.180 1.00 47.09 83 VAL A CA 1
ATOM 685 C C . VAL A 1 83 ? 15.926 13.568 -37.963 1.00 47.09 83 VAL A C 1
ATOM 687 O O . VAL A 1 83 ? 16.633 12.563 -37.861 1.00 47.09 83 VAL A O 1
ATOM 690 N N . GLY A 1 84 ? 14.590 13.496 -37.933 1.00 49.09 84 GLY A N 1
ATOM 691 C CA . GLY A 1 84 ? 13.874 12.223 -38.061 1.00 49.09 84 GLY A CA 1
ATOM 692 C C . GLY A 1 84 ? 14.135 11.623 -39.444 1.00 49.09 84 GLY A C 1
ATOM 693 O O . GLY A 1 84 ? 13.899 12.281 -40.456 1.00 49.09 84 GLY A O 1
ATOM 694 N N . LEU A 1 85 ? 14.653 10.395 -39.510 1.00 56.81 85 LEU A N 1
ATOM 695 C CA . LEU A 1 85 ? 14.819 9.701 -40.789 1.00 56.81 85 LEU A CA 1
ATOM 696 C C . LEU A 1 85 ? 13.443 9.263 -41.291 1.00 56.81 85 LEU A C 1
ATOM 698 O O . LEU A 1 85 ? 12.770 8.507 -40.598 1.00 56.81 85 LEU A O 1
ATOM 702 N N . VAL A 1 86 ? 13.040 9.750 -42.469 1.00 64.25 86 VAL A N 1
ATOM 703 C CA . VAL A 1 86 ? 11.841 9.283 -43.177 1.00 64.25 86 VAL A CA 1
ATOM 704 C C . VAL A 1 86 ? 12.262 8.257 -44.213 1.00 64.25 86 VAL A C 1
ATOM 706 O O . VAL A 1 86 ? 12.973 8.583 -45.168 1.00 64.25 86 VAL A O 1
ATOM 709 N N . TYR A 1 87 ? 11.791 7.032 -44.043 1.00 73.50 87 TYR A N 1
ATOM 710 C CA . TYR A 1 87 ? 12.031 5.948 -44.976 1.00 73.50 87 TYR A CA 1
ATOM 711 C C . TYR A 1 87 ? 10.855 5.802 -45.942 1.00 73.50 87 TYR A C 1
ATOM 713 O O . TYR A 1 87 ? 9.686 5.757 -45.553 1.00 73.50 87 TYR A O 1
ATOM 721 N N . ASN A 1 88 ? 11.180 5.748 -47.233 1.00 74.12 88 ASN A N 1
ATOM 722 C CA . ASN A 1 88 ? 10.223 5.443 -48.299 1.00 74.12 88 ASN A CA 1
ATOM 723 C C . ASN A 1 88 ? 10.368 4.001 -48.799 1.00 74.12 88 ASN A C 1
ATOM 725 O O . ASN A 1 88 ? 9.482 3.524 -49.492 1.00 74.12 88 ASN A O 1
ATOM 729 N N . GLN A 1 89 ? 11.461 3.324 -48.439 1.00 79.44 89 GLN A N 1
ATOM 730 C CA . GLN A 1 89 ? 11.756 1.935 -48.777 1.00 79.44 89 GLN A CA 1
ATOM 731 C C . GLN A 1 89 ? 11.775 1.119 -47.482 1.00 79.44 89 GLN A C 1
ATOM 733 O O . GLN A 1 89 ? 12.525 1.458 -46.565 1.00 79.44 89 GLN A O 1
ATOM 738 N N . LEU A 1 90 ? 10.929 0.093 -47.397 1.00 83.06 90 LEU A N 1
ATOM 739 C CA . LEU A 1 90 ? 10.710 -0.727 -46.201 1.00 83.06 90 LEU A CA 1
ATOM 740 C C . LEU A 1 90 ? 10.676 -2.223 -46.572 1.00 83.06 90 LEU A C 1
ATOM 742 O O . LEU A 1 90 ? 10.322 -2.547 -47.705 1.00 83.06 90 LEU A O 1
ATOM 746 N N . PRO A 1 91 ? 11.005 -3.146 -45.652 1.00 86.38 91 PRO A N 1
ATOM 747 C CA . PRO A 1 91 ? 11.429 -2.903 -44.273 1.00 86.38 91 PRO A CA 1
ATOM 748 C C . PRO A 1 91 ? 12.865 -2.370 -44.181 1.00 86.38 91 PRO A C 1
ATOM 750 O O . PRO A 1 91 ? 13.661 -2.453 -45.122 1.00 86.38 91 PRO A O 1
ATOM 753 N N . LEU A 1 92 ? 13.206 -1.819 -43.022 1.00 84.00 92 LEU A N 1
ATOM 754 C CA . LEU A 1 92 ? 14.598 -1.596 -42.644 1.00 84.00 92 LEU A CA 1
ATOM 755 C C . LEU A 1 92 ? 15.295 -2.928 -42.376 1.00 84.00 92 LEU A C 1
ATOM 757 O O . LEU A 1 92 ? 14.648 -3.934 -42.094 1.00 84.00 92 LEU A O 1
ATOM 761 N N . LEU A 1 93 ? 16.623 -2.930 -42.447 1.00 83.56 93 LEU A N 1
ATOM 762 C CA . LEU A 1 93 ? 17.429 -4.049 -41.960 1.00 83.56 93 LEU A CA 1
ATOM 763 C C . LEU A 1 93 ? 17.779 -3.830 -40.478 1.00 83.56 93 LEU A C 1
ATOM 765 O O . LEU A 1 93 ? 17.934 -2.678 -40.066 1.00 83.56 93 LEU A O 1
ATOM 769 N N . PRO A 1 94 ? 17.975 -4.891 -39.671 1.00 82.00 94 PRO A N 1
ATOM 770 C CA . PRO A 1 94 ? 18.332 -4.761 -38.252 1.00 82.00 94 PRO A CA 1
ATOM 771 C C . PRO A 1 94 ? 19.548 -3.853 -37.987 1.00 82.00 94 PRO A C 1
ATOM 773 O O . PRO A 1 94 ? 19.559 -3.093 -37.023 1.00 82.00 94 PRO A O 1
ATOM 776 N N . GLN A 1 95 ? 20.521 -3.856 -38.903 1.00 77.25 95 GLN A N 1
ATOM 777 C CA . GLN A 1 95 ? 21.740 -3.034 -38.864 1.00 77.25 95 GLN A CA 1
ATOM 778 C C . GLN A 1 95 ? 21.466 -1.527 -39.019 1.00 77.25 95 GLN A C 1
ATOM 780 O O . GLN A 1 95 ? 22.296 -0.699 -38.655 1.00 77.25 95 GLN A O 1
ATOM 785 N N . GLN A 1 96 ? 20.311 -1.166 -39.583 1.00 74.12 96 GLN A N 1
ATOM 786 C CA . GLN A 1 96 ? 19.885 0.212 -39.845 1.00 74.12 96 GLN A CA 1
ATOM 787 C C . GLN A 1 96 ? 19.008 0.779 -38.718 1.00 74.12 96 GLN A C 1
ATOM 789 O O . GLN A 1 96 ? 18.605 1.943 -38.775 1.00 74.12 96 GLN A O 1
ATOM 794 N N . LEU A 1 97 ? 18.687 -0.027 -37.700 1.00 76.06 97 LEU A N 1
ATOM 795 C CA . LEU A 1 97 ? 17.888 0.411 -36.563 1.00 76.06 97 LEU A CA 1
ATOM 796 C C . LEU A 1 97 ? 18.692 1.356 -35.660 1.00 76.06 97 LEU A C 1
ATOM 798 O O . LEU A 1 97 ? 19.856 1.118 -35.354 1.00 76.06 97 LEU A O 1
ATOM 802 N N . ASN A 1 98 ? 18.032 2.396 -35.143 1.00 65.38 98 ASN A N 1
ATOM 803 C CA . ASN A 1 98 ? 18.609 3.332 -34.167 1.00 65.38 98 ASN A CA 1
ATOM 804 C C . ASN A 1 98 ? 18.616 2.739 -32.742 1.00 65.38 98 ASN A C 1
ATOM 806 O O . ASN A 1 98 ? 18.152 3.374 -31.792 1.00 65.38 98 ASN A O 1
ATOM 810 N N . THR A 1 99 ? 19.083 1.499 -32.603 1.00 65.88 99 THR A N 1
ATOM 811 C CA . THR A 1 99 ? 19.235 0.811 -31.318 1.00 65.88 99 THR A CA 1
ATOM 812 C C . THR A 1 99 ? 20.702 0.469 -31.118 1.00 65.88 99 THR A C 1
ATOM 814 O O . THR A 1 99 ? 21.301 -0.175 -31.972 1.00 65.88 99 THR A O 1
ATOM 817 N N . VAL A 1 100 ? 21.274 0.902 -29.997 1.00 64.94 100 VAL A N 1
ATOM 818 C CA . VAL A 1 100 ? 22.637 0.564 -29.583 1.00 64.94 100 VAL A CA 1
ATOM 819 C C . VAL A 1 100 ? 22.541 -0.353 -28.376 1.00 64.94 100 VAL A C 1
ATOM 821 O O . VAL A 1 100 ? 21.989 0.023 -27.336 1.00 64.94 100 VAL A O 1
ATOM 824 N N . LEU A 1 101 ? 23.070 -1.564 -28.520 1.00 64.25 101 LEU A N 1
ATOM 825 C CA . LEU A 1 101 ? 23.085 -2.546 -27.449 1.00 64.25 101 LEU A CA 1
ATOM 826 C C . LEU A 1 101 ? 24.416 -2.491 -26.693 1.00 64.25 101 LEU A C 1
ATOM 828 O O . LEU A 1 101 ? 25.476 -2.721 -27.273 1.00 64.25 101 LEU A O 1
ATOM 832 N N . LEU A 1 102 ? 24.356 -2.230 -25.389 1.00 63.56 102 LEU A N 1
ATOM 833 C CA . LEU A 1 102 ? 25.496 -2.354 -24.484 1.00 63.56 102 LEU A CA 1
ATOM 834 C C . LEU A 1 102 ? 25.481 -3.767 -23.892 1.00 63.56 102 LEU A C 1
ATOM 836 O O . LEU A 1 102 ? 24.683 -4.062 -22.998 1.00 63.56 102 LEU A O 1
ATOM 840 N N . ARG A 1 103 ? 26.312 -4.659 -24.444 1.00 62.03 103 ARG A N 1
ATOM 841 C CA . ARG A 1 103 ? 26.330 -6.090 -24.104 1.00 62.03 103 ARG A CA 1
ATOM 842 C C . ARG A 1 103 ? 27.381 -6.371 -23.018 1.00 62.03 103 ARG A C 1
ATOM 844 O O . ARG A 1 103 ? 28.566 -6.157 -23.282 1.00 62.03 103 ARG A O 1
ATOM 851 N N . PRO A 1 104 ? 26.991 -6.899 -21.841 1.00 59.88 104 PRO A N 1
ATOM 852 C CA . PRO A 1 104 ? 27.946 -7.406 -20.855 1.00 59.88 104 PRO A CA 1
ATOM 853 C C . PRO A 1 104 ? 28.749 -8.594 -21.402 1.00 59.88 104 PRO A C 1
ATOM 855 O O . PRO A 1 104 ? 28.187 -9.471 -22.069 1.00 59.88 104 PRO A O 1
ATOM 858 N N . ALA A 1 105 ? 30.042 -8.677 -21.085 1.00 57.41 105 ALA A N 1
ATOM 859 C CA . ALA A 1 105 ? 30.929 -9.740 -21.578 1.00 57.41 105 ALA A CA 1
ATOM 860 C C . ALA A 1 105 ? 30.461 -11.181 -21.240 1.00 57.41 105 ALA A C 1
ATOM 862 O O . ALA A 1 105 ? 30.752 -12.116 -21.982 1.00 57.41 105 ALA A O 1
ATOM 863 N N . ASN A 1 106 ? 29.672 -11.366 -20.176 1.00 59.12 106 ASN A N 1
ATOM 864 C CA . ASN A 1 106 ? 29.127 -12.648 -19.699 1.00 59.12 106 ASN A CA 1
ATOM 865 C C . ASN A 1 106 ? 27.714 -12.986 -20.227 1.00 59.12 106 ASN A C 1
ATOM 867 O O . ASN A 1 106 ? 27.042 -13.881 -19.721 1.00 59.12 106 ASN A O 1
ATOM 871 N N . THR A 1 107 ? 27.228 -12.296 -21.262 1.00 54.75 107 THR A N 1
ATOM 872 C CA . THR A 1 107 ? 25.857 -12.497 -21.779 1.00 54.75 107 THR A CA 1
ATOM 873 C C . THR A 1 107 ? 25.592 -13.921 -22.295 1.00 54.75 107 THR A C 1
ATOM 875 O O . THR A 1 107 ? 24.471 -14.416 -22.204 1.00 54.75 107 THR A O 1
ATOM 878 N N . SER A 1 108 ? 26.611 -14.594 -22.835 1.00 54.75 108 SER A N 1
ATOM 879 C CA . SER A 1 108 ? 26.489 -15.926 -23.447 1.00 54.75 108 SER A CA 1
ATOM 880 C C . SER A 1 108 ? 26.366 -17.067 -22.428 1.00 54.75 108 SER A C 1
ATOM 882 O O . SER A 1 108 ? 25.935 -18.156 -22.796 1.00 54.75 108 SER A O 1
ATOM 884 N N . SER A 1 109 ? 26.756 -16.840 -21.169 1.00 53.97 109 SER A N 1
ATOM 885 C CA . SER A 1 109 ? 26.848 -17.873 -20.127 1.00 53.97 109 SER A CA 1
ATOM 886 C C . SER A 1 109 ? 25.614 -17.971 -19.223 1.00 53.97 109 SER A C 1
ATOM 888 O O . SER A 1 109 ? 25.498 -18.931 -18.468 1.00 53.97 109 SER A O 1
ATOM 890 N N . HIS A 1 110 ? 24.664 -17.030 -19.309 1.00 56.59 110 HIS A N 1
ATOM 891 C CA . HIS A 1 110 ? 23.463 -17.012 -18.462 1.00 56.59 110 HIS A CA 1
ATOM 892 C C . HIS A 1 110 ? 22.168 -17.195 -19.272 1.00 56.59 110 HIS A C 1
ATOM 894 O O . HIS A 1 110 ? 21.804 -16.375 -20.118 1.00 56.59 110 HIS A O 1
ATOM 900 N N . ALA A 1 111 ? 21.408 -18.249 -18.953 1.00 53.78 111 ALA A N 1
ATOM 901 C CA . ALA A 1 111 ? 20.185 -18.631 -19.669 1.00 53.78 111 ALA A CA 1
ATOM 902 C C . ALA A 1 111 ? 19.067 -17.563 -19.636 1.00 53.78 111 ALA A C 1
ATOM 904 O O . ALA A 1 111 ? 18.300 -17.440 -20.593 1.00 53.78 111 ALA A O 1
ATOM 905 N N . ASN A 1 112 ? 18.984 -16.763 -18.567 1.00 53.34 112 ASN A N 1
ATOM 906 C CA . ASN A 1 112 ? 17.952 -15.729 -18.400 1.00 53.34 112 ASN A CA 1
ATOM 907 C C . ASN A 1 112 ? 18.195 -14.503 -19.294 1.00 53.34 112 ASN A C 1
ATOM 909 O O . ASN A 1 112 ? 17.254 -13.995 -19.908 1.00 53.34 112 ASN A O 1
ATOM 913 N N . LEU A 1 113 ? 19.462 -14.098 -19.448 1.00 55.62 113 LEU A N 1
ATOM 914 C CA . LEU A 1 113 ? 19.879 -13.060 -20.394 1.00 55.62 113 LEU A CA 1
ATOM 915 C C . LEU A 1 113 ? 19.533 -13.486 -21.827 1.00 55.62 113 LEU A C 1
ATOM 917 O O . LEU A 1 113 ? 18.862 -12.751 -22.550 1.00 55.62 113 LEU A O 1
ATOM 921 N N . SER A 1 114 ? 19.880 -14.722 -22.201 1.00 57.41 114 SER A N 1
ATOM 922 C CA . SER A 1 114 ? 19.591 -15.278 -23.530 1.00 57.41 114 SER A CA 1
ATOM 923 C C . SER A 1 114 ? 18.086 -15.291 -23.877 1.00 57.41 114 SER A C 1
ATOM 925 O O . SER A 1 114 ? 17.695 -14.904 -24.984 1.00 57.41 114 SER A O 1
ATOM 927 N N . ARG A 1 115 ? 17.200 -15.633 -22.923 1.00 59.22 115 ARG A N 1
ATOM 928 C CA . ARG A 1 115 ? 15.733 -15.621 -23.133 1.00 59.22 115 ARG A CA 1
ATOM 929 C C . ARG A 1 115 ? 15.156 -14.217 -23.326 1.00 59.22 115 ARG A C 1
ATOM 931 O O . ARG A 1 115 ? 14.270 -14.043 -24.164 1.00 59.22 115 ARG A O 1
ATOM 938 N N . GLN A 1 116 ? 15.648 -13.219 -22.587 1.00 59.44 116 GLN A N 1
ATOM 939 C CA . GLN A 1 116 ? 15.206 -11.827 -22.730 1.00 59.44 116 GLN A CA 1
ATOM 940 C C . GLN A 1 116 ? 15.549 -11.277 -24.124 1.00 59.44 116 GLN A C 1
ATOM 942 O O . GLN A 1 116 ? 14.677 -10.719 -24.795 1.00 59.44 116 GLN A O 1
ATOM 947 N N . PHE A 1 117 ? 16.774 -11.526 -24.605 1.00 63.78 117 PHE A N 1
ATOM 948 C CA . PHE A 1 117 ? 17.189 -11.164 -25.965 1.00 63.78 117 PHE A CA 1
ATOM 949 C C . PHE A 1 117 ? 16.349 -11.872 -27.032 1.00 63.78 117 PHE A C 1
ATOM 951 O O . PHE A 1 117 ? 15.901 -11.238 -27.986 1.00 63.78 117 PHE A O 1
ATOM 958 N N . THR A 1 118 ? 16.067 -13.160 -26.828 1.00 64.31 118 THR A N 1
ATOM 959 C CA . THR A 1 118 ? 15.287 -13.974 -27.771 1.00 64.31 118 THR A CA 1
ATOM 960 C C . THR A 1 118 ? 13.847 -13.497 -27.919 1.00 64.31 118 THR A C 1
ATOM 962 O O . THR A 1 118 ? 13.291 -13.629 -28.998 1.00 64.31 118 THR A O 1
ATOM 965 N N . ARG A 1 119 ? 13.225 -12.900 -26.895 1.00 69.00 119 ARG A N 1
ATOM 966 C CA . ARG A 1 119 ? 11.849 -12.386 -27.016 1.00 69.00 119 ARG A CA 1
ATOM 967 C C . ARG A 1 119 ? 11.784 -10.991 -27.643 1.00 69.00 119 ARG A C 1
ATOM 969 O O . ARG A 1 119 ? 10.862 -10.718 -28.405 1.00 69.00 119 ARG A O 1
ATOM 976 N N . GLN A 1 120 ? 12.723 -10.108 -27.306 1.00 70.44 120 GLN A N 1
ATOM 977 C CA . GLN A 1 120 ? 12.670 -8.703 -27.721 1.00 70.44 120 GLN A CA 1
ATOM 978 C C . GLN A 1 120 ? 13.152 -8.486 -29.160 1.00 70.44 120 GLN A C 1
ATOM 980 O O . GLN A 1 120 ? 12.551 -7.687 -29.872 1.00 70.44 120 GLN A O 1
ATOM 985 N N . PHE A 1 121 ? 14.187 -9.221 -29.580 1.00 79.19 121 PHE A N 1
ATOM 986 C CA . PHE A 1 121 ? 14.825 -9.105 -30.898 1.00 79.19 121 PHE A CA 1
ATOM 987 C C . PHE A 1 121 ? 14.424 -10.225 -31.866 1.00 79.19 121 PHE A C 1
ATOM 989 O O . PHE A 1 121 ? 15.095 -10.461 -32.870 1.00 79.19 121 PHE A O 1
ATOM 996 N N . ARG A 1 122 ? 13.327 -10.932 -31.575 1.00 85.94 122 ARG A N 1
ATOM 997 C CA . ARG A 1 122 ? 12.724 -11.880 -32.514 1.00 85.94 122 ARG A CA 1
ATOM 998 C C . ARG A 1 122 ? 12.088 -11.129 -33.674 1.00 85.94 122 ARG A C 1
ATOM 1000 O O . ARG A 1 122 ? 11.329 -10.184 -33.457 1.00 85.94 122 ARG A O 1
ATOM 1007 N N . VAL A 1 123 ? 12.382 -11.582 -34.884 1.00 89.25 123 VAL A N 1
ATOM 1008 C CA . VAL A 1 123 ? 11.823 -11.077 -36.135 1.00 89.25 123 VAL A CA 1
ATOM 1009 C C . VAL A 1 123 ? 11.258 -12.247 -36.926 1.00 89.25 123 VAL A C 1
ATOM 1011 O O . VAL A 1 123 ? 11.931 -13.256 -37.126 1.00 89.25 123 VAL A O 1
ATOM 1014 N N . ARG A 1 124 ? 10.020 -12.086 -37.388 1.00 92.31 124 ARG A N 1
ATOM 1015 C CA . ARG A 1 124 ? 9.305 -13.011 -38.262 1.00 92.31 124 ARG A CA 1
ATOM 1016 C C . ARG A 1 124 ? 9.002 -12.318 -39.579 1.00 92.31 124 ARG A C 1
ATOM 1018 O O . ARG A 1 124 ? 8.205 -11.374 -39.626 1.00 92.31 124 ARG A O 1
ATOM 1025 N N . ARG A 1 125 ? 9.593 -12.813 -40.667 1.00 92.19 125 ARG A N 1
ATOM 1026 C CA . ARG A 1 125 ? 9.419 -12.248 -42.016 1.00 92.19 125 ARG A CA 1
ATOM 1027 C C . ARG A 1 125 ? 7.945 -12.133 -42.409 1.00 92.19 125 ARG A C 1
ATOM 1029 O O . ARG A 1 125 ? 7.516 -11.082 -42.877 1.00 92.19 125 ARG A O 1
ATOM 1036 N N . GLN A 1 126 ? 7.155 -13.180 -42.160 1.00 92.12 126 GLN A N 1
ATOM 1037 C CA . GLN A 1 126 ? 5.733 -13.209 -42.516 1.00 92.12 126 GLN A CA 1
ATOM 1038 C C . GLN A 1 126 ? 4.928 -12.117 -41.793 1.00 92.12 126 GLN A C 1
ATOM 1040 O O . GLN A 1 126 ? 4.067 -11.487 -42.403 1.00 92.12 126 GLN A O 1
ATOM 1045 N N . ALA A 1 127 ? 5.229 -11.850 -40.517 1.00 91.25 127 ALA A N 1
ATOM 1046 C CA . ALA A 1 127 ? 4.532 -10.821 -39.749 1.00 91.25 127 ALA A CA 1
ATOM 1047 C C . ALA A 1 127 ? 4.823 -9.413 -40.291 1.00 91.25 127 ALA A C 1
ATOM 1049 O O . ALA A 1 127 ? 3.898 -8.627 -40.491 1.00 91.25 127 ALA A O 1
ATOM 1050 N N . VAL A 1 128 ? 6.092 -9.132 -40.607 1.00 92.25 128 VAL A N 1
ATOM 1051 C CA . VAL A 1 128 ? 6.530 -7.873 -41.231 1.00 92.25 128 VAL A CA 1
ATOM 1052 C C . VAL A 1 128 ? 5.859 -7.664 -42.593 1.00 92.25 128 VAL A C 1
ATOM 1054 O O . VAL A 1 128 ? 5.368 -6.572 -42.873 1.00 92.25 128 VAL A O 1
ATOM 1057 N N . MET A 1 129 ? 5.778 -8.710 -43.424 1.00 92.31 129 MET A N 1
ATOM 1058 C CA . MET A 1 129 ? 5.112 -8.649 -44.733 1.00 92.31 129 MET A CA 1
ATOM 1059 C C . MET A 1 129 ? 3.624 -8.315 -44.617 1.00 92.31 129 MET A C 1
ATOM 1061 O O . MET A 1 129 ? 3.150 -7.419 -45.314 1.00 92.31 129 MET A O 1
ATOM 1065 N N . ILE A 1 130 ? 2.899 -9.006 -43.728 1.00 92.81 130 ILE A N 1
ATOM 1066 C CA . ILE A 1 130 ? 1.460 -8.787 -43.515 1.00 92.81 130 ILE A CA 1
ATOM 1067 C C . ILE A 1 130 ? 1.196 -7.339 -43.085 1.00 92.81 130 ILE A C 1
ATOM 1069 O O . ILE A 1 130 ? 0.277 -6.700 -43.596 1.00 92.81 130 ILE A O 1
ATOM 1073 N N . TRP A 1 131 ? 2.021 -6.797 -42.186 1.00 93.69 131 TRP A N 1
ATOM 1074 C CA . TRP A 1 131 ? 1.882 -5.412 -41.738 1.00 93.69 131 TRP A CA 1
ATOM 1075 C C . TRP A 1 131 ? 2.190 -4.388 -42.823 1.00 93.69 131 TRP A C 1
ATOM 1077 O O . TRP A 1 131 ? 1.428 -3.438 -42.981 1.00 93.69 131 TRP A O 1
ATOM 1087 N N . LEU A 1 132 ? 3.273 -4.558 -43.586 1.00 91.88 132 LEU A N 1
ATOM 1088 C CA . LEU A 1 132 ? 3.610 -3.626 -44.665 1.00 91.88 132 LEU A CA 1
ATOM 1089 C C . LEU A 1 132 ? 2.537 -3.604 -45.755 1.00 91.88 132 LEU A C 1
ATOM 1091 O O . LEU A 1 132 ? 2.191 -2.527 -46.246 1.00 91.88 132 LEU A O 1
ATOM 1095 N N . ASP A 1 133 ? 1.985 -4.768 -46.103 1.00 91.69 133 ASP A N 1
ATOM 1096 C CA . ASP A 1 133 ? 0.897 -4.849 -47.072 1.00 91.69 133 ASP A CA 1
ATOM 1097 C C . ASP A 1 133 ? -0.382 -4.182 -46.547 1.00 91.69 133 ASP A C 1
ATOM 1099 O O . ASP A 1 133 ? -0.986 -3.375 -47.255 1.00 91.69 133 ASP A O 1
ATOM 1103 N N . TYR A 1 134 ? -0.746 -4.424 -45.284 1.00 92.81 134 TYR A N 1
ATOM 1104 C CA . TYR A 1 134 ? -1.891 -3.763 -44.656 1.00 92.81 134 TYR A CA 1
ATOM 1105 C C . TYR A 1 134 ? -1.728 -2.237 -44.630 1.00 92.81 134 TYR A C 1
ATOM 1107 O O . TYR A 1 134 ? -2.602 -1.502 -45.097 1.00 92.81 134 TYR A O 1
ATOM 1115 N N . LEU A 1 135 ? -0.589 -1.746 -44.135 1.00 91.88 135 LEU A N 1
ATOM 1116 C CA . LEU A 1 135 ? -0.319 -0.313 -44.020 1.00 91.88 135 LEU A CA 1
ATOM 1117 C C . LEU A 1 135 ? -0.360 0.373 -45.389 1.00 91.88 135 LEU A C 1
ATOM 1119 O O . LEU A 1 135 ? -0.926 1.459 -45.507 1.00 91.88 135 LEU A O 1
ATOM 1123 N N . ARG A 1 136 ? 0.164 -0.265 -46.443 1.00 91.19 136 ARG A N 1
ATOM 1124 C CA . ARG A 1 136 ? 0.124 0.269 -47.813 1.00 91.19 136 ARG A CA 1
ATOM 1125 C C . ARG A 1 136 ? -1.304 0.499 -48.319 1.00 91.19 136 ARG A C 1
ATOM 1127 O O . ARG A 1 136 ? -1.548 1.491 -49.003 1.00 91.19 136 ARG A O 1
ATOM 1134 N N . HIS A 1 137 ? -2.244 -0.381 -47.980 1.00 89.50 137 HIS A N 1
ATOM 1135 C CA . HIS A 1 137 ? -3.637 -0.263 -48.420 1.00 89.50 137 HIS A CA 1
ATOM 1136 C C . HIS A 1 137 ? -4.465 0.691 -47.545 1.00 89.50 137 HIS A C 1
ATOM 1138 O O . HIS A 1 137 ? -5.311 1.422 -48.065 1.00 89.50 137 HIS A O 1
ATOM 1144 N N . HIS A 1 138 ? -4.213 0.723 -46.233 1.00 89.25 138 HIS A N 1
ATOM 1145 C CA . HIS A 1 138 ? -5.105 1.376 -45.268 1.00 89.25 138 HIS A CA 1
ATOM 1146 C C . HIS A 1 138 ? -4.567 2.688 -44.686 1.00 89.25 138 HIS A C 1
ATOM 1148 O O . HIS A 1 138 ? -5.344 3.618 -44.467 1.00 89.25 138 HIS A O 1
ATOM 1154 N N . HIS A 1 139 ? -3.253 2.824 -44.498 1.00 91.19 139 HIS A N 1
ATOM 1155 C CA . HIS A 1 139 ? -2.664 3.988 -43.841 1.00 91.19 139 HIS A CA 1
ATOM 1156 C C . HIS A 1 139 ? -2.255 5.061 -44.873 1.00 91.19 139 HIS A C 1
ATOM 1158 O O . HIS A 1 139 ? -1.389 4.804 -45.713 1.00 91.19 139 HIS A O 1
ATOM 1164 N N . PRO A 1 140 ? -2.759 6.314 -44.800 1.00 88.00 140 PRO A N 1
ATOM 1165 C CA . PRO A 1 140 ? -2.433 7.383 -45.760 1.00 88.00 140 PRO A CA 1
ATOM 1166 C C . PRO A 1 140 ? -0.925 7.620 -45.914 1.00 88.00 140 PRO A C 1
ATOM 1168 O O . PRO A 1 140 ? -0.393 7.690 -47.018 1.00 88.00 140 PRO A O 1
ATOM 1171 N N . GLY A 1 141 ? -0.224 7.647 -44.781 1.00 84.19 141 GLY A N 1
ATOM 1172 C CA . GLY A 1 141 ? 1.230 7.706 -44.694 1.00 84.19 141 GLY A CA 1
ATOM 1173 C C . GLY A 1 141 ? 2.010 6.487 -45.207 1.00 84.19 141 GLY A C 1
ATOM 1174 O O . GLY A 1 141 ? 3.225 6.558 -45.191 1.00 84.19 141 GLY A O 1
ATOM 1175 N N . TYR A 1 142 ? 1.405 5.388 -45.657 1.00 89.00 142 TYR A N 1
ATOM 1176 C CA . TYR A 1 142 ? 2.144 4.223 -46.180 1.00 89.00 142 TYR A CA 1
ATOM 1177 C C . TYR A 1 142 ? 1.769 3.866 -47.629 1.00 89.00 142 TYR A C 1
ATOM 1179 O O . TYR A 1 142 ? 2.409 3.008 -48.228 1.00 89.00 142 TYR A O 1
ATOM 1187 N N . ARG A 1 143 ? 0.810 4.572 -48.247 1.00 85.25 143 ARG A N 1
ATOM 1188 C CA . ARG A 1 143 ? 0.327 4.292 -49.616 1.00 85.25 143 ARG A CA 1
ATOM 1189 C C . ARG A 1 143 ? 1.411 4.302 -50.694 1.00 85.25 143 ARG A C 1
ATOM 1191 O O . ARG A 1 143 ? 1.333 3.537 -51.647 1.00 85.25 143 ARG A O 1
ATOM 1198 N N . CYS A 1 144 ? 2.414 5.164 -50.540 1.00 80.62 144 CYS A N 1
ATOM 1199 C CA . CYS A 1 144 ? 3.461 5.386 -51.543 1.00 80.62 144 CYS A CA 1
ATOM 1200 C C . CYS A 1 144 ? 4.823 4.791 -51.148 1.00 80.62 144 CYS A C 1
ATOM 1202 O O . CYS A 1 144 ? 5.851 5.245 -51.651 1.00 80.62 144 CYS A O 1
ATOM 1204 N N . ILE A 1 145 ? 4.865 3.838 -50.212 1.00 83.50 145 ILE A N 1
ATOM 1205 C CA . ILE A 1 145 ? 6.122 3.166 -49.855 1.00 83.50 145 ILE A CA 1
ATOM 1206 C C . ILE A 1 145 ? 6.512 2.141 -50.921 1.00 83.50 145 ILE A C 1
ATOM 1208 O O . ILE A 1 145 ? 5.662 1.502 -51.542 1.00 83.50 145 ILE A O 1
ATOM 1212 N N . VAL A 1 146 ? 7.813 1.929 -51.069 1.00 82.44 146 VAL A N 1
ATOM 1213 C CA . VAL A 1 146 ? 8.387 0.823 -51.829 1.00 82.44 146 VAL A CA 1
ATOM 1214 C C . VAL A 1 146 ? 8.652 -0.321 -50.856 1.00 82.44 146 VAL A C 1
ATOM 1216 O O . VAL A 1 146 ? 9.494 -0.196 -49.965 1.00 82.44 146 VAL A O 1
ATOM 1219 N N . ILE A 1 147 ? 7.919 -1.425 -51.011 1.00 87.12 147 ILE A N 1
ATOM 1220 C CA . ILE A 1 147 ? 8.199 -2.666 -50.283 1.00 87.12 147 ILE A CA 1
ATOM 1221 C C . ILE A 1 147 ? 9.309 -3.399 -51.038 1.00 87.12 147 ILE A C 1
ATOM 1223 O O . ILE A 1 147 ? 9.116 -3.826 -52.175 1.00 87.12 147 ILE A O 1
ATOM 1227 N N . ASP A 1 148 ? 10.479 -3.498 -50.420 1.00 83.81 148 ASP A N 1
ATOM 1228 C CA . ASP A 1 148 ? 11.665 -4.107 -51.009 1.00 83.81 148 ASP A CA 1
ATOM 1229 C C . ASP A 1 148 ? 11.711 -5.612 -50.708 1.00 83.81 148 ASP A C 1
ATOM 1231 O O . ASP A 1 148 ? 11.933 -6.042 -49.570 1.00 83.81 148 ASP A O 1
ATOM 1235 N N . ASN A 1 149 ? 11.505 -6.416 -51.753 1.00 82.56 149 ASN A N 1
ATOM 1236 C CA . ASN A 1 149 ? 11.498 -7.874 -51.662 1.00 82.56 149 ASN A CA 1
ATOM 1237 C C . ASN A 1 149 ? 12.891 -8.462 -51.385 1.00 82.56 149 ASN A C 1
ATOM 1239 O O . ASN A 1 149 ? 12.986 -9.492 -50.715 1.00 82.56 149 ASN A O 1
ATOM 1243 N N . GLU A 1 150 ? 13.970 -7.814 -51.835 1.00 80.12 150 GLU A N 1
ATOM 1244 C CA . GLU A 1 150 ? 15.332 -8.264 -51.533 1.00 80.12 150 GLU A CA 1
ATOM 1245 C C . GLU A 1 150 ? 15.628 -8.073 -50.045 1.00 80.12 150 GLU A C 1
ATOM 1247 O O . GLU A 1 150 ? 16.144 -8.981 -49.394 1.00 80.12 150 GLU A O 1
ATOM 1252 N N . ARG A 1 151 ? 15.211 -6.949 -49.452 1.00 83.38 151 ARG A N 1
ATOM 1253 C CA . ARG A 1 151 ? 15.351 -6.729 -48.000 1.00 83.38 151 ARG A CA 1
ATOM 1254 C C . ARG A 1 151 ? 14.488 -7.671 -47.175 1.00 83.38 151 ARG A C 1
ATOM 1256 O O . ARG A 1 151 ? 14.947 -8.170 -46.151 1.00 83.38 151 ARG A O 1
ATOM 1263 N N . LEU A 1 152 ? 13.263 -7.951 -47.620 1.00 84.62 152 LEU A N 1
ATOM 1264 C CA . LEU A 1 152 ? 12.407 -8.953 -46.979 1.00 84.62 152 LEU A CA 1
ATOM 1265 C C . LEU A 1 152 ? 13.062 -10.338 -46.976 1.00 84.62 152 LEU A C 1
ATOM 1267 O O . LEU A 1 152 ? 12.988 -11.035 -45.964 1.00 84.62 152 LEU A O 1
ATOM 1271 N N . SER A 1 153 ? 13.742 -10.717 -48.063 1.00 84.62 153 SER A N 1
ATOM 1272 C CA . SER A 1 153 ? 14.448 -12.001 -48.147 1.00 84.62 153 SER A CA 1
ATOM 1273 C C . SER A 1 153 ? 15.618 -12.125 -47.157 1.00 84.62 153 SER A C 1
ATOM 1275 O O . SER A 1 153 ? 15.927 -13.231 -46.718 1.00 84.62 153 SER A O 1
ATOM 1277 N N . GLN A 1 154 ? 16.215 -10.999 -46.740 1.00 84.38 154 GLN A N 1
ATOM 1278 C CA . GLN A 1 154 ? 17.319 -10.954 -45.770 1.00 84.38 154 GLN A CA 1
ATOM 1279 C C . GLN A 1 154 ? 16.864 -11.094 -44.306 1.00 84.38 154 GLN A C 1
ATOM 1281 O O . GLN A 1 154 ? 17.684 -11.388 -43.437 1.00 84.38 154 GLN A O 1
ATOM 1286 N N . LEU A 1 155 ? 15.576 -10.894 -44.000 1.00 88.06 155 LEU A N 1
ATOM 1287 C CA . LEU A 1 155 ? 15.034 -11.116 -42.653 1.00 88.06 155 LEU A CA 1
ATOM 1288 C C . LEU A 1 155 ? 14.852 -12.619 -42.387 1.00 88.06 155 LEU A C 1
ATOM 1290 O O . LEU A 1 155 ? 14.472 -13.331 -43.312 1.00 88.06 155 LEU A O 1
ATOM 1294 N N . PRO A 1 156 ? 15.047 -13.132 -41.159 1.00 87.88 156 PRO A N 1
ATOM 1295 C CA . PRO A 1 156 ? 14.804 -14.545 -40.848 1.00 87.88 156 PRO A CA 1
ATOM 1296 C C . PRO A 1 156 ? 13.314 -14.912 -40.970 1.00 87.88 156 PRO A C 1
ATOM 1298 O O . PRO A 1 156 ? 12.446 -14.071 -40.734 1.00 87.88 156 PRO A O 1
ATOM 1301 N N . GLU A 1 157 ? 13.005 -16.170 -41.312 1.00 84.50 157 GLU A N 1
ATOM 1302 C CA . GLU A 1 157 ? 11.613 -16.663 -41.321 1.00 84.50 157 GLU A CA 1
ATOM 1303 C C . GLU A 1 157 ? 10.973 -16.518 -39.935 1.00 84.50 157 GLU A C 1
ATOM 1305 O O . GLU A 1 157 ? 9.908 -15.913 -39.803 1.00 84.50 157 GLU A O 1
ATOM 1310 N N . ASP A 1 158 ? 11.689 -16.984 -38.912 1.00 89.31 158 ASP A N 1
ATOM 1311 C CA . ASP A 1 158 ? 11.438 -16.739 -37.497 1.00 89.31 158 ASP A CA 1
ATOM 1312 C C . ASP A 1 158 ? 12.760 -16.905 -36.735 1.00 89.31 158 ASP A C 1
ATOM 1314 O O . ASP A 1 158 ? 13.307 -18.006 -36.656 1.00 89.31 158 ASP A O 1
ATOM 1318 N N . GLY A 1 159 ? 13.333 -15.814 -36.227 1.00 83.88 159 GLY A N 1
ATOM 1319 C CA . GLY A 1 159 ? 14.644 -15.878 -35.583 1.00 83.88 159 GLY A CA 1
ATOM 1320 C C . GLY A 1 159 ? 15.025 -14.624 -34.810 1.00 83.88 159 GLY A C 1
ATOM 1321 O O . GLY A 1 159 ? 14.370 -13.589 -34.899 1.00 83.88 159 GLY A O 1
ATOM 1322 N N . ASN A 1 160 ? 16.097 -14.722 -34.027 1.00 82.50 160 ASN A N 1
ATOM 1323 C CA . ASN A 1 160 ? 16.645 -13.609 -33.257 1.00 82.50 160 ASN A CA 1
ATOM 1324 C C . ASN A 1 160 ? 17.687 -12.845 -34.093 1.00 82.50 160 ASN A C 1
ATOM 1326 O O . ASN A 1 160 ? 18.616 -13.456 -34.614 1.00 82.50 160 ASN A O 1
ATOM 1330 N N . VAL A 1 161 ? 17.547 -11.520 -34.202 1.00 82.12 161 VAL A N 1
ATOM 1331 C CA . VAL A 1 161 ? 18.456 -10.651 -34.978 1.00 82.12 161 VAL A CA 1
ATOM 1332 C C . VAL A 1 161 ? 19.394 -9.806 -34.110 1.00 82.12 161 VAL A C 1
ATOM 1334 O O . VAL A 1 161 ? 19.978 -8.842 -34.600 1.00 82.12 161 VAL A O 1
ATOM 1337 N N . VAL A 1 162 ? 19.551 -10.139 -32.825 1.00 76.94 162 VAL A N 1
ATOM 1338 C CA . VAL A 1 162 ? 20.374 -9.373 -31.872 1.00 76.94 162 VAL A CA 1
ATOM 1339 C C . VAL A 1 162 ? 21.804 -9.135 -32.369 1.00 76.94 162 VAL A C 1
ATOM 1341 O O . VAL A 1 162 ? 22.327 -8.034 -32.212 1.00 76.94 162 VAL A O 1
ATOM 1344 N N . ASP A 1 163 ? 22.418 -10.121 -33.025 1.00 73.75 163 ASP A N 1
ATOM 1345 C CA . ASP A 1 163 ? 23.797 -10.034 -33.526 1.00 73.75 163 ASP A CA 1
ATOM 1346 C C . ASP A 1 163 ? 23.942 -9.121 -34.753 1.00 73.75 163 ASP A C 1
ATOM 1348 O O . ASP A 1 163 ? 25.041 -8.673 -35.067 1.00 73.75 163 ASP A O 1
ATOM 1352 N N . ALA A 1 164 ? 22.833 -8.787 -35.417 1.00 74.25 164 ALA A N 1
ATOM 1353 C CA . ALA A 1 164 ? 22.802 -7.845 -36.531 1.00 74.25 164 ALA A CA 1
ATOM 1354 C C . ALA A 1 164 ? 22.551 -6.389 -36.084 1.00 74.25 164 ALA A C 1
ATOM 1356 O O . ALA A 1 164 ? 22.586 -5.487 -36.918 1.00 74.25 164 ALA A O 1
ATOM 1357 N N . ILE A 1 165 ? 22.285 -6.140 -34.798 1.00 74.62 165 ILE A N 1
ATOM 1358 C CA . ILE A 1 165 ? 22.100 -4.792 -34.239 1.00 74.62 165 ILE A CA 1
ATOM 1359 C C . ILE A 1 165 ? 23.460 -4.241 -33.796 1.00 74.62 165 ILE A C 1
ATOM 1361 O O . ILE A 1 165 ? 24.250 -5.005 -33.250 1.00 74.62 165 ILE A O 1
ATOM 1365 N N . PRO A 1 166 ? 23.759 -2.939 -33.970 1.00 68.19 166 PRO A N 1
ATOM 1366 C CA . PRO A 1 166 ? 25.001 -2.345 -33.472 1.00 68.19 166 PRO A CA 1
ATOM 1367 C C . PRO A 1 166 ? 25.239 -2.623 -31.971 1.00 68.19 166 PRO A C 1
ATOM 1369 O O . PRO A 1 166 ? 24.447 -2.207 -31.119 1.00 68.19 166 PRO A O 1
ATOM 1372 N N . GLN A 1 167 ? 26.338 -3.320 -31.647 1.00 62.44 167 GLN A N 1
ATOM 1373 C CA . GLN A 1 167 ? 26.717 -3.697 -30.275 1.00 62.44 167 GLN A CA 1
ATOM 1374 C C . GLN A 1 167 ? 28.009 -2.991 -29.839 1.00 62.44 167 GLN A C 1
ATOM 1376 O O . GLN A 1 167 ? 28.946 -2.862 -30.625 1.00 62.44 167 GLN A O 1
ATOM 1381 N N . SER A 1 168 ? 28.085 -2.596 -28.566 1.00 57.78 168 SER A N 1
ATOM 1382 C CA . SER A 1 168 ? 29.326 -2.191 -27.893 1.00 57.78 168 SER A CA 1
ATOM 1383 C C . SER A 1 168 ? 29.527 -3.067 -26.657 1.00 57.78 168 SER A C 1
ATOM 1385 O O . SER A 1 168 ? 28.586 -3.269 -25.885 1.00 57.78 168 SER A O 1
ATOM 1387 N N . GLN A 1 169 ? 30.738 -3.600 -26.470 1.00 50.75 169 GLN A N 1
ATOM 1388 C CA . GLN A 1 169 ? 31.077 -4.372 -25.272 1.00 50.75 169 GLN A CA 1
ATOM 1389 C C . GLN A 1 169 ? 31.280 -3.428 -24.084 1.00 50.75 169 GLN A C 1
ATOM 1391 O O . GLN A 1 169 ? 31.892 -2.370 -24.225 1.00 50.75 169 GLN A O 1
ATOM 1396 N N . VAL A 1 170 ? 30.742 -3.811 -22.928 1.00 56.00 170 VAL A N 1
ATOM 1397 C CA . VAL A 1 170 ? 30.920 -3.119 -21.643 1.00 56.00 170 VAL A CA 1
ATOM 1398 C C . VAL A 1 170 ? 31.446 -4.137 -20.625 1.00 56.00 170 VAL A C 1
ATOM 1400 O O . VAL A 1 170 ? 31.314 -5.346 -20.847 1.00 56.00 170 VAL A O 1
ATOM 1403 N N . GLU A 1 171 ? 32.072 -3.662 -19.542 1.00 46.22 171 GLU A N 1
ATOM 1404 C CA . GLU A 1 171 ? 32.573 -4.497 -18.440 1.00 46.22 171 GLU A CA 1
ATOM 1405 C C . GLU A 1 171 ? 31.546 -5.556 -18.001 1.00 46.22 171 GLU A C 1
ATOM 1407 O O . GLU A 1 171 ? 30.330 -5.366 -18.125 1.00 46.22 171 GLU A O 1
ATOM 1412 N N . ALA A 1 172 ? 32.045 -6.710 -17.542 1.00 46.56 172 ALA A N 1
ATOM 1413 C CA . ALA A 1 172 ? 31.206 -7.830 -17.133 1.00 46.56 172 ALA A CA 1
ATOM 1414 C C . ALA A 1 172 ? 30.159 -7.357 -16.116 1.00 46.56 172 ALA A C 1
ATOM 1416 O O . ALA A 1 172 ? 30.489 -6.681 -15.144 1.00 46.56 172 ALA A O 1
ATOM 1417 N N . ALA A 1 173 ? 28.892 -7.706 -16.348 1.00 45.72 173 ALA A N 1
ATOM 1418 C CA . ALA A 1 173 ? 27.869 -7.447 -15.350 1.00 45.72 173 ALA A CA 1
ATOM 1419 C C . ALA A 1 173 ? 28.217 -8.277 -14.111 1.00 45.72 173 ALA A C 1
ATOM 1421 O O . ALA A 1 173 ? 28.502 -9.468 -14.256 1.00 45.72 173 ALA A O 1
ATOM 1422 N N . ASP A 1 174 ? 28.195 -7.659 -12.931 1.00 40.34 174 ASP A N 1
ATOM 1423 C CA . ASP A 1 174 ? 28.337 -8.362 -11.660 1.00 40.34 174 ASP A CA 1
ATOM 1424 C C . ASP A 1 174 ? 27.086 -9.224 -11.460 1.00 40.34 174 ASP A C 1
ATOM 1426 O O . ASP A 1 174 ? 26.045 -8.778 -10.974 1.00 40.34 174 ASP A O 1
ATOM 1430 N N . VAL A 1 175 ? 27.131 -10.443 -11.996 1.00 43.59 175 VAL A N 1
ATOM 1431 C CA . VAL A 1 175 ? 26.088 -11.440 -11.787 1.00 43.59 175 VAL A CA 1
ATOM 1432 C C . VAL A 1 175 ? 26.464 -12.114 -10.482 1.00 43.59 175 VAL A C 1
ATOM 1434 O O . VAL A 1 175 ? 27.127 -13.151 -10.474 1.00 43.59 175 VAL A O 1
ATOM 1437 N N . GLY A 1 176 ? 26.110 -11.445 -9.384 1.00 38.06 176 GLY A N 1
ATOM 1438 C CA . GLY A 1 176 ? 26.274 -11.981 -8.041 1.00 38.06 176 GLY A CA 1
ATOM 1439 C C . GLY A 1 176 ? 25.639 -13.373 -7.914 1.00 38.06 176 GLY A C 1
ATOM 1440 O O . GLY A 1 176 ? 24.802 -13.754 -8.745 1.00 38.06 176 GLY A O 1
ATOM 1441 N N . PRO A 1 177 ? 26.038 -14.158 -6.897 1.00 33.00 177 PRO A N 1
ATOM 1442 C CA . PRO A 1 177 ? 25.387 -15.431 -6.611 1.00 33.00 177 PRO A CA 1
ATOM 1443 C C . PRO A 1 177 ? 23.876 -15.215 -6.459 1.00 33.00 177 PRO A C 1
ATOM 1445 O O . PRO A 1 177 ? 23.443 -14.145 -6.039 1.00 33.00 177 PRO A O 1
ATOM 1448 N N . GLU A 1 178 ? 23.084 -16.206 -6.874 1.00 42.06 178 GLU A N 1
ATOM 1449 C CA . GLU A 1 178 ? 21.621 -16.180 -6.795 1.00 42.06 178 GLU A CA 1
ATOM 1450 C C . GLU A 1 178 ? 21.164 -15.910 -5.356 1.00 42.06 178 GLU A C 1
ATOM 1452 O O . GLU A 1 178 ? 21.066 -16.850 -4.585 1.00 42.06 178 GLU A O 1
ATOM 1457 N N . GLU A 1 179 ? 20.940 -14.642 -5.000 1.00 31.89 179 GLU A N 1
ATOM 1458 C CA . GLU A 1 179 ? 20.126 -14.134 -3.887 1.00 31.89 179 GLU A CA 1
ATOM 1459 C C . GLU A 1 179 ? 20.339 -12.610 -3.750 1.00 31.89 179 GLU A C 1
ATOM 1461 O O . GLU A 1 179 ? 21.442 -12.110 -3.940 1.00 31.89 179 GLU A O 1
ATOM 1466 N N . ASP A 1 180 ? 19.242 -11.895 -3.478 1.00 31.67 180 ASP A N 1
ATOM 1467 C CA . ASP A 1 180 ? 19.119 -10.520 -2.970 1.00 31.67 180 ASP A CA 1
ATOM 1468 C C . ASP A 1 180 ? 20.124 -9.434 -3.402 1.00 31.67 180 ASP A C 1
ATOM 1470 O O . ASP A 1 180 ? 21.286 -9.433 -3.008 1.00 31.67 180 ASP A O 1
ATOM 1474 N N . GLN A 1 181 ? 19.612 -8.377 -4.057 1.00 30.84 181 GLN A N 1
ATOM 1475 C CA . GLN A 1 181 ? 20.151 -7.015 -3.900 1.00 30.84 181 GLN A CA 1
ATOM 1476 C C . GLN A 1 181 ? 19.171 -5.921 -4.381 1.00 30.84 181 GLN A C 1
ATOM 1478 O O . GLN A 1 181 ? 19.167 -5.497 -5.536 1.00 30.84 181 GLN A O 1
ATOM 1483 N N . GLU A 1 182 ? 18.361 -5.400 -3.451 1.00 30.28 182 GLU A N 1
ATOM 1484 C CA . GLU A 1 182 ? 17.808 -4.036 -3.510 1.00 30.28 182 GLU A CA 1
ATOM 1485 C C . GLU A 1 182 ? 18.869 -3.029 -3.020 1.00 30.28 182 GLU A C 1
ATOM 1487 O O . GLU A 1 182 ? 18.716 -2.397 -1.977 1.00 30.28 182 GLU A O 1
ATOM 1492 N N . ALA A 1 183 ? 19.966 -2.875 -3.761 1.00 29.28 183 ALA A N 1
ATOM 1493 C CA . ALA A 1 183 ? 20.883 -1.751 -3.581 1.00 29.28 183 ALA A CA 1
ATOM 1494 C C . ALA A 1 183 ? 20.893 -0.911 -4.863 1.00 29.28 183 ALA A C 1
ATOM 1496 O O . ALA A 1 183 ? 21.250 -1.385 -5.943 1.00 29.28 183 ALA A O 1
ATOM 1497 N N . GLU A 1 184 ? 20.430 0.335 -4.758 1.00 26.34 184 GLU A N 1
ATOM 1498 C CA . GLU A 1 184 ? 20.543 1.325 -5.827 1.00 26.34 184 GLU A CA 1
ATOM 1499 C C . GLU A 1 184 ? 22.013 1.746 -5.973 1.00 26.34 184 GLU A C 1
ATOM 1501 O O . GLU A 1 184 ? 22.623 2.121 -4.975 1.00 26.34 184 GLU A O 1
ATOM 1506 N N . PRO A 1 185 ? 22.603 1.761 -7.179 1.00 25.12 185 PRO A N 1
ATOM 1507 C CA . PRO A 1 185 ? 23.705 2.669 -7.430 1.00 25.12 185 PRO A CA 1
ATOM 1508 C C . PRO A 1 185 ? 23.123 4.079 -7.574 1.00 25.12 185 PRO A C 1
ATOM 1510 O O . PRO A 1 185 ? 22.287 4.312 -8.452 1.00 25.12 185 PRO A O 1
ATOM 1513 N N . GLU A 1 186 ? 23.560 5.002 -6.719 1.00 27.53 186 GLU A N 1
ATOM 1514 C CA . GLU A 1 186 ? 23.384 6.442 -6.916 1.00 27.53 186 GLU A CA 1
ATOM 1515 C C . GLU A 1 186 ? 24.084 6.838 -8.224 1.00 27.53 186 GLU A C 1
ATOM 1517 O O . GLU A 1 186 ? 25.307 6.934 -8.302 1.00 27.53 186 GLU A O 1
ATOM 1522 N N . LEU A 1 187 ? 23.304 7.019 -9.286 1.00 29.39 187 LEU A N 1
ATOM 1523 C CA . LEU A 1 187 ? 23.723 7.753 -10.472 1.00 29.39 187 LEU A CA 1
ATOM 1524 C C . LEU A 1 187 ? 22.797 8.958 -10.579 1.00 29.39 187 LEU A C 1
ATOM 1526 O O . LEU A 1 187 ? 21.577 8.805 -10.618 1.00 29.39 187 LEU A O 1
ATOM 1530 N N . GLU A 1 188 ? 23.393 10.148 -10.564 1.00 28.69 188 GLU A N 1
ATOM 1531 C CA . GLU A 1 188 ? 22.689 11.423 -10.649 1.00 28.69 188 GLU A CA 1
ATOM 1532 C C . GLU A 1 188 ? 21.772 11.464 -11.884 1.00 28.69 188 GLU A C 1
ATOM 1534 O O . GLU A 1 188 ? 22.197 11.198 -13.012 1.00 28.69 188 GLU A O 1
ATOM 1539 N N . ASP A 1 189 ? 20.504 11.825 -11.674 1.00 27.80 189 ASP A N 1
ATOM 1540 C CA . ASP A 1 189 ? 19.537 12.073 -12.742 1.00 27.80 189 ASP A CA 1
ATOM 1541 C C . ASP A 1 189 ? 19.999 13.262 -13.607 1.00 27.80 189 ASP A C 1
ATOM 1543 O O . ASP A 1 189 ? 19.746 14.431 -13.300 1.00 27.80 189 ASP A O 1
ATOM 1547 N N . ALA A 1 190 ? 20.672 12.980 -14.723 1.00 31.91 190 ALA A N 1
ATOM 1548 C CA . ALA A 1 190 ? 21.014 13.994 -15.712 1.00 31.91 190 ALA A CA 1
ATOM 1549 C C . ALA A 1 190 ? 19.789 14.323 -16.588 1.00 31.91 190 ALA A C 1
ATOM 1551 O O . ALA A 1 190 ? 19.273 13.483 -17.331 1.00 31.91 190 ALA A O 1
ATOM 1552 N N . ALA A 1 191 ? 19.315 15.569 -16.514 1.00 32.78 191 ALA A N 1
ATOM 1553 C CA . ALA A 1 191 ? 18.254 16.079 -17.377 1.00 32.78 191 ALA A CA 1
ATOM 1554 C C . ALA A 1 191 ? 18.738 16.209 -18.837 1.00 32.78 191 ALA A C 1
ATOM 1556 O O . ALA A 1 191 ? 19.858 16.627 -19.098 1.00 32.78 191 ALA A O 1
ATOM 1557 N N . ALA A 1 192 ? 17.861 15.941 -19.811 1.00 35.12 192 ALA A N 1
ATOM 1558 C CA . ALA A 1 192 ? 18.147 16.136 -21.243 1.00 35.12 192 ALA A CA 1
ATOM 1559 C C . ALA A 1 192 ? 18.114 17.616 -21.695 1.00 35.12 192 ALA A C 1
ATOM 1561 O O . ALA A 1 192 ? 18.201 17.910 -22.887 1.00 35.12 192 ALA A O 1
ATOM 1562 N N . VAL A 1 193 ? 17.938 18.549 -20.754 1.00 37.22 193 VAL A N 1
ATOM 1563 C CA . VAL A 1 193 ? 18.137 19.984 -20.980 1.00 37.22 193 VAL A CA 1
ATOM 1564 C C . VAL A 1 193 ? 19.605 20.260 -20.659 1.00 37.22 193 VAL A C 1
ATOM 1566 O O . VAL A 1 193 ? 19.990 19.968 -19.528 1.00 37.22 193 VAL A O 1
ATOM 1569 N N . PRO A 1 194 ? 20.410 20.783 -21.608 1.00 35.50 194 PRO A N 1
ATOM 1570 C CA . PRO A 1 194 ? 21.812 21.090 -21.357 1.00 35.50 194 PRO A CA 1
ATOM 1571 C C . PRO A 1 194 ? 21.941 21.936 -20.099 1.00 35.50 194 PRO A C 1
ATOM 1573 O O . PRO A 1 194 ? 21.232 22.934 -19.941 1.00 35.50 194 PRO A O 1
ATOM 1576 N N . ASP A 1 195 ? 22.818 21.507 -19.203 1.00 40.69 195 ASP A N 1
ATOM 1577 C CA . ASP A 1 195 ? 23.101 22.240 -17.986 1.00 40.69 195 ASP A CA 1
ATOM 1578 C C . ASP A 1 195 ? 23.979 23.432 -18.362 1.00 40.69 195 ASP A C 1
ATOM 1580 O O . ASP A 1 195 ? 25.173 23.291 -18.609 1.00 40.69 195 ASP A O 1
ATOM 1584 N N . LEU A 1 196 ? 23.365 24.608 -18.502 1.00 43.94 196 LEU A N 1
ATOM 1585 C CA . LEU A 1 196 ? 24.076 25.831 -18.897 1.00 43.94 196 LEU A CA 1
ATOM 1586 C C . LEU A 1 196 ? 24.945 26.385 -17.751 1.00 43.94 196 LEU A C 1
ATOM 1588 O O . LEU A 1 196 ? 25.598 27.405 -17.920 1.00 43.94 196 LEU A O 1
ATOM 1592 N N . LEU A 1 197 ? 24.944 25.719 -16.592 1.00 40.72 197 LEU A N 1
ATOM 1593 C CA . LEU A 1 197 ? 25.754 26.032 -15.419 1.00 40.72 197 LEU A CA 1
ATOM 1594 C C . LEU A 1 197 ? 26.547 24.783 -15.013 1.00 40.72 197 LEU A C 1
ATOM 1596 O O . LEU A 1 197 ? 26.368 24.210 -13.940 1.00 40.72 197 LEU A O 1
ATOM 1600 N N . ALA A 1 198 ? 27.417 24.325 -15.914 1.00 40.81 198 ALA A N 1
ATOM 1601 C CA . ALA A 1 198 ? 28.431 23.333 -15.592 1.00 40.81 198 ALA A CA 1
ATOM 1602 C C . ALA A 1 198 ? 29.549 24.000 -14.780 1.00 40.81 198 ALA A C 1
ATOM 1604 O O . ALA A 1 198 ? 30.518 24.495 -15.349 1.00 40.81 198 ALA A O 1
ATOM 1605 N N . LYS A 1 199 ? 29.346 24.027 -13.460 1.00 41.16 199 LYS A N 1
ATOM 1606 C CA . LYS A 1 199 ? 30.304 24.106 -12.342 1.00 41.16 199 LYS A CA 1
ATOM 1607 C C . LYS A 1 199 ? 29.572 24.825 -11.217 1.00 41.16 199 LYS A C 1
ATOM 1609 O O . LYS A 1 199 ? 29.562 26.041 -11.179 1.00 41.16 199 LYS A O 1
ATOM 1614 N N . ASP A 1 200 ? 28.927 24.053 -10.360 1.00 35.72 200 ASP A N 1
ATOM 1615 C CA . ASP A 1 200 ? 28.913 24.333 -8.929 1.00 35.72 200 ASP A CA 1
ATOM 1616 C C . ASP A 1 200 ? 28.565 23.018 -8.240 1.00 35.72 200 ASP A C 1
ATOM 1618 O O . ASP A 1 200 ? 27.428 22.543 -8.219 1.00 35.72 200 ASP A O 1
ATOM 1622 N N . THR A 1 201 ? 29.619 22.365 -7.765 1.00 46.06 201 THR A N 1
ATOM 1623 C CA . THR A 1 201 ? 29.564 21.212 -6.885 1.00 46.06 201 THR A CA 1
ATOM 1624 C C . THR A 1 201 ? 28.978 21.665 -5.550 1.00 46.06 201 THR A C 1
ATOM 1626 O O . THR A 1 201 ? 29.690 22.102 -4.648 1.00 46.06 201 THR A O 1
ATOM 1629 N N . GLU A 1 202 ? 27.654 21.542 -5.402 1.00 39.16 202 GLU A N 1
ATOM 1630 C CA . GLU A 1 202 ? 26.953 21.821 -4.136 1.00 39.16 202 GLU A CA 1
ATOM 1631 C C . GLU A 1 202 ? 27.557 21.011 -2.967 1.00 39.16 202 GLU A C 1
ATOM 1633 O O . GLU A 1 202 ? 27.542 21.464 -1.825 1.00 39.16 202 GLU A O 1
ATOM 1638 N N . LEU A 1 203 ? 28.187 19.862 -3.253 1.00 35.44 203 LEU A N 1
ATOM 1639 C CA . LEU A 1 203 ? 28.889 19.030 -2.273 1.00 35.44 203 LEU A CA 1
ATOM 1640 C C . LEU A 1 203 ? 30.262 19.576 -1.836 1.00 35.44 203 LEU A C 1
ATOM 1642 O O . LEU A 1 203 ? 30.646 19.372 -0.684 1.00 35.44 203 LEU A O 1
ATOM 1646 N N . ASP A 1 204 ? 30.993 20.281 -2.704 1.00 38.41 204 ASP A N 1
ATOM 1647 C CA . ASP A 1 204 ? 32.301 20.853 -2.349 1.00 38.41 204 ASP A CA 1
ATOM 1648 C C . ASP A 1 204 ? 32.143 22.205 -1.646 1.00 38.41 204 ASP A C 1
ATOM 1650 O O . ASP A 1 204 ? 32.864 22.483 -0.689 1.00 38.41 204 ASP A O 1
ATOM 1654 N N . ALA A 1 205 ? 31.128 22.994 -2.019 1.00 41.28 205 ALA A N 1
ATOM 1655 C CA . ALA A 1 205 ? 30.742 24.193 -1.275 1.00 41.28 205 ALA A CA 1
ATOM 1656 C C . ALA A 1 205 ? 30.282 23.847 0.157 1.00 41.28 205 ALA A C 1
ATOM 1658 O O . ALA A 1 205 ? 30.657 24.525 1.112 1.00 41.28 205 ALA A O 1
ATOM 1659 N N . LEU A 1 206 ? 29.549 22.740 0.332 1.00 35.84 206 LEU A N 1
ATOM 1660 C CA . LEU A 1 206 ? 29.177 22.220 1.653 1.00 35.84 206 LEU A CA 1
ATOM 1661 C C . LEU A 1 206 ? 30.387 21.719 2.456 1.00 35.84 206 LEU A C 1
ATOM 1663 O O . LEU A 1 206 ? 30.451 21.960 3.660 1.00 35.84 206 LEU A O 1
ATOM 1667 N N . ARG A 1 207 ? 31.375 21.077 1.819 1.00 37.28 207 ARG A N 1
ATOM 1668 C CA . ARG A 1 207 ? 32.607 20.619 2.493 1.00 37.28 207 ARG A CA 1
ATOM 1669 C C . ARG A 1 207 ? 33.479 21.774 2.984 1.00 37.28 207 ARG A C 1
ATOM 1671 O O . ARG A 1 207 ? 33.982 21.698 4.102 1.00 37.28 207 ARG A O 1
ATOM 1678 N N . SER A 1 208 ? 33.597 22.847 2.206 1.00 36.19 208 SER A N 1
ATOM 1679 C CA . SER A 1 208 ? 34.352 24.047 2.593 1.00 36.19 208 SER A CA 1
ATOM 1680 C C . SER A 1 208 ? 33.677 24.851 3.710 1.00 36.19 208 SER A C 1
ATOM 1682 O O . SER A 1 208 ? 34.354 25.514 4.487 1.00 36.19 208 SER A O 1
ATOM 1684 N N . ILE A 1 209 ? 32.349 24.759 3.841 1.00 42.06 209 ILE A N 1
ATOM 1685 C CA . ILE A 1 209 ? 31.594 25.389 4.938 1.00 42.06 209 ILE A CA 1
ATOM 1686 C C . ILE A 1 209 ? 31.654 24.543 6.224 1.00 42.06 209 ILE A C 1
ATOM 1688 O O . ILE A 1 209 ? 31.626 25.088 7.327 1.00 42.06 209 ILE A O 1
ATOM 1692 N N . LEU A 1 210 ? 31.764 23.216 6.104 1.00 34.84 210 LEU A N 1
ATOM 1693 C CA . LEU A 1 210 ? 31.774 22.283 7.240 1.00 34.84 210 LEU A CA 1
ATOM 1694 C C . LEU A 1 210 ? 33.141 22.142 7.933 1.00 34.84 210 LEU A C 1
ATOM 1696 O O . LEU A 1 210 ? 33.198 21.625 9.048 1.00 34.84 210 LEU A O 1
ATOM 1700 N N . VAL A 1 211 ? 34.233 22.615 7.324 1.00 37.25 211 VAL A N 1
ATOM 1701 C CA . VAL A 1 211 ? 35.586 22.562 7.902 1.00 37.25 211 VAL A CA 1
ATOM 1702 C C . VAL A 1 211 ? 36.147 23.981 7.987 1.00 37.25 211 VAL A C 1
ATOM 1704 O O . VAL A 1 211 ? 36.837 24.447 7.090 1.00 37.25 211 VAL A O 1
ATOM 1707 N N . GLY A 1 212 ? 35.823 24.703 9.060 1.00 41.88 212 GLY A N 1
ATOM 1708 C CA . GLY A 1 212 ? 36.315 26.068 9.261 1.00 41.88 212 GLY A CA 1
ATOM 1709 C C . GLY A 1 212 ? 37.849 26.139 9.340 1.00 41.88 212 GLY A C 1
ATOM 1710 O O . GLY A 1 212 ? 38.439 25.650 10.302 1.00 41.88 212 GLY A O 1
ATOM 1711 N N . GLY A 1 213 ? 38.494 26.773 8.355 1.00 29.48 213 GLY A N 1
ATOM 1712 C CA . GLY A 1 213 ? 39.937 27.063 8.331 1.00 29.48 213 GLY A CA 1
ATOM 1713 C C . GLY A 1 213 ? 40.410 27.646 6.985 1.00 29.48 213 GLY A C 1
ATOM 1714 O O . GLY A 1 213 ? 39.757 27.396 5.983 1.00 29.48 213 GLY A O 1
ATOM 1715 N N . PRO A 1 214 ? 41.488 28.459 6.957 1.00 35.56 214 PRO A N 1
ATOM 1716 C CA . PRO A 1 214 ? 41.647 29.624 6.074 1.00 35.56 214 PRO A CA 1
ATOM 1717 C C . PRO A 1 214 ? 42.090 29.317 4.633 1.00 35.56 214 PRO A C 1
ATOM 1719 O O . PRO A 1 214 ? 42.747 28.314 4.370 1.00 35.56 214 PRO A O 1
ATOM 1722 N N . GLU A 1 215 ? 41.775 30.258 3.732 1.00 41.12 215 GLU A N 1
ATOM 1723 C CA . GLU A 1 215 ? 42.276 30.374 2.351 1.00 41.12 215 GLU A CA 1
ATOM 1724 C C . GLU A 1 215 ? 43.771 30.026 2.214 1.00 41.12 215 GLU A C 1
ATOM 1726 O O . GLU A 1 215 ? 44.598 30.581 2.949 1.00 41.12 215 GLU A O 1
ATOM 1731 N N . PRO A 1 216 ? 44.152 29.245 1.187 1.00 31.92 216 PRO A N 1
ATOM 1732 C CA . PRO A 1 216 ? 45.467 29.403 0.594 1.00 31.92 216 PRO A CA 1
ATOM 1733 C C . PRO A 1 216 ? 45.386 29.612 -0.923 1.00 31.92 216 PRO A C 1
ATOM 1735 O O . PRO A 1 216 ? 45.115 28.701 -1.704 1.00 31.92 216 PRO A O 1
ATOM 1738 N N . ASN A 1 217 ? 45.777 30.821 -1.330 1.00 32.59 217 ASN A N 1
ATOM 1739 C CA . ASN A 1 217 ? 46.613 31.022 -2.509 1.00 32.59 217 ASN A CA 1
ATOM 1740 C C . ASN A 1 217 ? 47.760 29.997 -2.515 1.00 32.59 217 ASN A C 1
ATOM 1742 O O . ASN A 1 217 ? 48.482 29.874 -1.525 1.00 32.59 217 ASN A O 1
ATOM 1746 N N . GLY A 1 218 ? 47.994 29.335 -3.646 1.00 27.53 218 GLY A N 1
ATOM 1747 C CA . GLY A 1 218 ? 49.177 28.496 -3.824 1.00 27.53 218 GLY A CA 1
ATOM 1748 C C . GLY A 1 218 ? 49.004 27.486 -4.941 1.00 27.53 218 GLY A C 1
ATOM 1749 O O . GLY A 1 218 ? 48.536 26.376 -4.718 1.00 27.53 218 GLY A O 1
ATOM 1750 N N . GLY A 1 219 ? 49.373 27.882 -6.156 1.00 28.30 219 GLY A N 1
ATOM 1751 C CA . GLY A 1 219 ? 49.416 26.972 -7.287 1.00 28.30 219 GLY A CA 1
ATOM 1752 C C . GLY A 1 219 ? 50.481 25.877 -7.161 1.00 28.30 219 GLY A C 1
ATOM 1753 O O . GLY A 1 219 ? 51.457 26.016 -6.425 1.00 28.30 219 GLY A O 1
ATOM 1754 N N . LEU A 1 220 ? 50.295 24.893 -8.053 1.00 23.98 220 LEU A N 1
ATOM 1755 C CA . LEU A 1 220 ? 51.239 23.912 -8.620 1.00 23.98 220 LEU A CA 1
ATOM 1756 C C . LEU A 1 220 ? 51.253 22.508 -7.976 1.00 23.98 220 LEU A C 1
ATOM 1758 O O . LEU A 1 220 ? 51.064 22.400 -6.769 1.00 23.98 220 LEU A O 1
ATOM 1762 N N . PRO A 1 221 ? 51.579 21.430 -8.735 1.00 29.55 221 PRO A N 1
ATOM 1763 C CA . PRO A 1 221 ? 51.878 21.356 -10.176 1.00 29.55 221 PRO A CA 1
ATOM 1764 C C . PRO A 1 221 ? 51.046 20.320 -10.966 1.00 29.55 221 PRO A C 1
ATOM 1766 O O . PRO A 1 221 ? 50.608 19.292 -10.454 1.00 29.55 221 PRO A O 1
ATOM 1769 N N . LEU A 1 222 ? 50.941 20.559 -12.280 1.00 35.19 222 LEU A N 1
ATOM 1770 C CA . LEU A 1 222 ? 50.697 19.512 -13.273 1.00 35.19 222 LEU A CA 1
ATOM 1771 C C . LEU A 1 222 ? 51.735 18.391 -13.097 1.00 35.19 222 LEU A C 1
ATOM 1773 O O . LEU A 1 222 ? 52.920 18.606 -13.349 1.00 35.19 222 LEU A O 1
ATOM 1777 N N . ALA A 1 223 ? 51.286 17.186 -12.750 1.00 26.17 223 ALA A N 1
ATOM 1778 C CA . ALA A 1 223 ? 52.061 15.968 -12.939 1.00 26.17 223 ALA A CA 1
ATOM 1779 C C . ALA A 1 223 ? 51.526 15.231 -14.171 1.00 26.17 223 ALA A C 1
ATOM 1781 O O . ALA A 1 223 ? 50.539 14.499 -14.142 1.00 26.17 223 ALA A O 1
ATOM 1782 N N . THR A 1 224 ? 52.204 15.486 -15.283 1.00 32.22 224 THR A N 1
ATOM 1783 C CA . THR A 1 224 ? 52.194 14.700 -16.511 1.00 32.22 224 THR A CA 1
ATOM 1784 C C . THR A 1 224 ? 52.498 13.231 -16.209 1.00 32.22 224 THR A C 1
ATOM 1786 O O . THR A 1 224 ? 53.606 12.891 -15.803 1.00 32.22 224 THR A O 1
ATOM 1789 N N . GLY A 1 225 ? 51.519 12.362 -16.440 1.00 26.58 225 GLY A N 1
ATOM 1790 C CA . GLY A 1 225 ? 51.638 10.914 -16.296 1.00 26.58 225 GLY A CA 1
ATOM 1791 C C . GLY A 1 225 ? 50.670 10.225 -17.243 1.00 26.58 225 GLY A C 1
ATOM 1792 O O . GLY A 1 225 ? 49.618 9.734 -16.853 1.00 26.58 225 GLY A O 1
ATOM 1793 N N . SER A 1 226 ? 51.005 10.258 -18.526 1.00 37.31 226 SER A N 1
ATOM 1794 C CA . SER A 1 226 ? 50.348 9.511 -19.588 1.00 37.31 226 SER A CA 1
ATOM 1795 C C . SER A 1 226 ? 50.298 8.013 -19.271 1.00 37.31 226 SER A C 1
ATOM 1797 O O . SER A 1 226 ? 51.341 7.368 -19.311 1.00 37.31 226 SER A O 1
ATOM 1799 N N . GLN A 1 227 ? 49.104 7.450 -19.057 1.00 29.36 227 GLN A N 1
ATOM 1800 C CA . GLN A 1 227 ? 48.778 6.062 -19.418 1.00 29.36 227 GLN A CA 1
ATOM 1801 C C . GLN A 1 227 ? 47.251 5.838 -19.474 1.00 29.36 227 GLN A C 1
ATOM 1803 O O . GLN A 1 227 ? 46.597 5.463 -18.511 1.00 29.36 227 GLN A O 1
ATOM 1808 N N . ARG A 1 228 ? 46.705 6.114 -20.668 1.00 30.97 228 ARG A N 1
ATOM 1809 C CA . ARG A 1 228 ? 45.550 5.471 -21.331 1.00 30.97 228 ARG A CA 1
ATOM 1810 C C . ARG A 1 228 ? 44.376 5.007 -20.444 1.00 30.97 228 ARG A C 1
ATOM 1812 O O . ARG A 1 228 ? 44.165 3.812 -20.278 1.00 30.97 228 ARG A O 1
ATOM 1819 N N . GLN A 1 229 ? 43.491 5.931 -20.068 1.00 29.41 229 GLN A N 1
ATOM 1820 C CA . GLN A 1 229 ? 42.057 5.613 -20.048 1.00 29.41 229 GLN A CA 1
ATOM 1821 C C . GLN A 1 229 ? 41.546 5.692 -21.488 1.00 29.41 229 GLN A C 1
ATOM 1823 O O . GLN A 1 229 ? 41.553 6.756 -22.111 1.00 29.41 229 GLN A O 1
ATOM 1828 N N . ALA A 1 230 ? 41.175 4.545 -22.052 1.00 27.61 230 ALA A N 1
ATOM 1829 C CA . ALA A 1 230 ? 40.588 4.460 -23.379 1.00 27.61 230 ALA A CA 1
ATOM 1830 C C . ALA A 1 230 ? 39.236 5.188 -23.384 1.00 27.61 230 ALA A C 1
ATOM 1832 O O . ALA A 1 230 ? 38.218 4.628 -22.987 1.00 27.61 230 ALA A O 1
ATOM 1833 N N . ARG A 1 231 ? 39.223 6.439 -23.857 1.00 29.28 231 ARG A N 1
ATOM 1834 C CA . ARG A 1 231 ? 38.001 7.118 -24.297 1.00 29.28 231 ARG A CA 1
ATOM 1835 C C . ARG A 1 231 ? 37.323 6.225 -25.340 1.00 29.28 231 ARG A C 1
ATOM 1837 O O . ARG A 1 231 ? 37.805 6.118 -26.464 1.00 29.28 231 ARG A O 1
ATOM 1844 N N . HIS A 1 232 ? 36.239 5.549 -24.969 1.00 31.91 232 HIS A N 1
ATOM 1845 C CA . HIS A 1 232 ? 35.341 4.925 -25.938 1.00 31.91 232 HIS A CA 1
ATOM 1846 C C . HIS A 1 232 ? 34.559 6.044 -26.639 1.00 31.91 232 HIS A C 1
ATOM 1848 O O . HIS A 1 232 ? 33.487 6.448 -26.199 1.00 31.91 232 HIS A O 1
ATOM 1854 N N . GLU A 1 233 ? 35.129 6.594 -27.711 1.00 29.78 233 GLU A N 1
ATOM 1855 C CA . GLU A 1 233 ? 34.417 7.495 -28.618 1.00 29.78 233 GLU A CA 1
ATOM 1856 C C . GLU A 1 233 ? 33.403 6.685 -29.441 1.00 29.78 233 GLU A C 1
ATOM 1858 O O . GLU A 1 233 ? 33.746 6.028 -30.426 1.00 29.78 233 GLU A O 1
ATOM 1863 N N . LEU A 1 234 ? 32.130 6.724 -29.038 1.00 32.44 234 LEU A N 1
ATOM 1864 C CA . LEU A 1 234 ? 31.013 6.241 -29.851 1.00 32.44 234 LEU A CA 1
ATOM 1865 C C . LEU A 1 234 ? 30.903 7.112 -31.115 1.00 32.44 234 LEU A C 1
ATOM 1867 O O . LEU A 1 234 ? 30.427 8.246 -31.060 1.00 32.44 234 LEU A O 1
ATOM 1871 N N . ARG A 1 235 ? 31.331 6.596 -32.273 1.00 29.16 235 ARG A N 1
ATOM 1872 C CA . ARG A 1 235 ? 31.128 7.275 -33.564 1.00 29.16 235 ARG A CA 1
ATOM 1873 C C . ARG A 1 235 ? 29.655 7.198 -33.981 1.00 29.16 235 ARG A C 1
ATOM 1875 O O . ARG A 1 235 ? 29.141 6.121 -34.273 1.00 29.16 235 ARG A O 1
ATOM 1882 N N . LEU A 1 236 ? 28.990 8.352 -34.029 1.00 31.81 236 LEU A N 1
ATOM 1883 C CA . LEU A 1 236 ? 27.614 8.501 -34.514 1.00 31.81 236 LEU A CA 1
ATOM 1884 C C . LEU A 1 236 ? 27.520 8.216 -36.032 1.00 31.81 236 LEU A C 1
ATOM 1886 O O . LEU A 1 236 ? 28.358 8.709 -36.789 1.00 31.81 236 LEU A O 1
ATOM 1890 N N . PRO A 1 237 ? 26.507 7.465 -36.508 1.00 30.91 237 PRO A N 1
ATOM 1891 C CA . PRO A 1 237 ? 26.325 7.184 -37.933 1.00 30.91 237 PRO A CA 1
ATOM 1892 C C . PRO A 1 237 ? 25.804 8.397 -38.729 1.00 30.91 237 PRO A C 1
ATOM 1894 O O . PRO A 1 237 ? 25.030 9.220 -38.236 1.00 30.91 237 PRO A O 1
ATOM 1897 N N . THR A 1 238 ? 26.212 8.473 -39.998 1.00 30.91 238 THR A N 1
ATOM 1898 C CA . THR A 1 238 ? 26.073 9.618 -40.916 1.00 30.91 238 THR A CA 1
ATOM 1899 C C . THR A 1 238 ? 24.609 10.004 -41.227 1.00 30.91 238 THR A C 1
ATOM 1901 O O . THR A 1 238 ? 23.724 9.151 -41.314 1.00 30.91 238 THR A O 1
ATOM 1904 N N . ILE A 1 239 ? 24.334 11.311 -41.372 1.00 34.81 239 ILE A N 1
ATOM 1905 C CA . ILE A 1 239 ? 22.990 11.934 -41.444 1.00 34.81 239 ILE A CA 1
ATOM 1906 C C . ILE A 1 239 ? 22.707 12.488 -42.858 1.00 34.81 239 ILE A C 1
ATOM 1908 O O . ILE A 1 239 ? 23.615 12.962 -43.533 1.00 34.81 239 ILE A O 1
ATOM 1912 N N . ARG A 1 240 ? 21.439 12.466 -43.303 1.00 38.38 240 ARG A N 1
ATOM 1913 C CA . ARG A 1 240 ? 20.956 13.123 -44.538 1.00 38.38 240 ARG A CA 1
ATOM 1914 C C . ARG A 1 240 ? 20.715 14.631 -44.312 1.00 38.38 240 ARG A C 1
ATOM 1916 O O . ARG A 1 240 ? 20.182 15.020 -43.282 1.00 38.38 240 ARG A O 1
ATOM 1923 N N . HIS A 1 241 ? 21.026 15.469 -45.301 1.00 39.66 241 HIS A N 1
ATOM 1924 C CA . HIS A 1 241 ? 21.216 16.928 -45.180 1.00 39.66 241 HIS A CA 1
ATOM 1925 C C . HIS A 1 241 ? 19.971 17.841 -44.976 1.00 39.66 241 HIS A C 1
ATOM 1927 O O . HIS A 1 241 ? 20.083 19.044 -45.203 1.00 39.66 241 HIS A O 1
ATOM 1933 N N . THR A 1 242 ? 18.785 17.361 -44.563 1.00 40.94 242 THR A N 1
ATOM 1934 C CA . THR A 1 242 ? 17.612 18.263 -44.373 1.00 40.94 242 THR A CA 1
ATOM 1935 C C . THR A 1 242 ? 16.715 17.880 -43.174 1.00 40.94 242 THR A C 1
ATOM 1937 O O . THR A 1 242 ? 16.026 16.862 -43.249 1.00 40.94 242 THR A O 1
ATOM 1940 N N . PRO A 1 243 ? 16.694 18.679 -42.082 1.00 46.84 243 PRO A N 1
ATOM 1941 C CA . PRO A 1 243 ? 15.888 18.451 -40.870 1.00 46.84 243 PRO A CA 1
ATOM 1942 C C . PRO A 1 243 ? 14.362 18.552 -41.038 1.00 46.84 243 PRO A C 1
ATOM 1944 O O . PRO A 1 243 ? 13.866 19.429 -41.743 1.00 46.84 243 PRO A O 1
ATOM 1947 N N . ILE A 1 244 ? 13.603 17.724 -40.304 1.00 55.97 244 ILE A N 1
ATOM 1948 C CA . ILE A 1 244 ? 12.132 17.817 -40.186 1.00 55.97 244 ILE A CA 1
ATOM 1949 C C . ILE A 1 244 ? 11.775 18.459 -38.843 1.00 55.97 244 ILE A C 1
ATOM 1951 O O . ILE A 1 244 ? 12.226 18.010 -37.792 1.00 55.97 244 ILE A O 1
ATOM 1955 N N . ASN A 1 245 ? 10.943 19.502 -38.862 1.00 61.28 245 ASN A N 1
ATOM 1956 C CA . ASN A 1 245 ? 10.531 20.214 -37.651 1.00 61.28 245 ASN A CA 1
ATOM 1957 C C . ASN A 1 245 ? 9.424 19.452 -36.907 1.00 61.28 245 ASN A C 1
ATOM 1959 O O . ASN A 1 245 ? 8.281 19.463 -37.340 1.00 61.28 245 ASN A O 1
ATOM 1963 N N . GLU A 1 246 ? 9.731 18.867 -35.752 1.00 62.97 246 GLU A N 1
ATOM 1964 C CA . GLU A 1 246 ? 8.781 18.057 -34.969 1.00 62.97 246 GLU A CA 1
ATOM 1965 C C . GLU A 1 246 ? 7.562 18.811 -34.404 1.00 62.97 246 GLU A C 1
ATOM 1967 O O . GLU A 1 246 ? 6.599 18.194 -33.957 1.00 62.97 246 GLU A O 1
ATOM 1972 N N . PHE A 1 247 ? 7.585 20.146 -34.428 1.00 63.47 247 PHE A N 1
ATOM 1973 C CA . PHE A 1 247 ? 6.474 20.984 -33.969 1.00 63.47 247 PHE A CA 1
ATOM 1974 C C . PHE A 1 247 ? 5.723 21.649 -35.122 1.00 63.47 247 PHE A C 1
ATOM 1976 O O . PHE A 1 247 ? 4.821 22.458 -34.880 1.00 63.47 247 PHE A O 1
ATOM 1983 N N . ASN A 1 248 ? 6.113 21.380 -36.373 1.00 60.59 248 ASN A N 1
ATOM 1984 C CA . ASN A 1 248 ? 5.265 21.761 -37.486 1.00 60.59 248 ASN A CA 1
ATOM 1985 C C . ASN A 1 248 ? 4.028 20.850 -37.458 1.00 60.59 248 ASN A C 1
ATOM 1987 O O . ASN A 1 248 ? 4.125 19.634 -37.351 1.00 60.59 248 ASN A O 1
ATOM 1991 N N . ARG A 1 249 ? 2.827 21.431 -37.517 1.00 66.88 249 ARG A N 1
ATOM 1992 C CA . ARG A 1 249 ? 1.579 20.656 -37.637 1.00 66.88 249 ARG A CA 1
ATOM 1993 C C . ARG A 1 249 ? 1.384 20.118 -39.063 1.00 66.88 249 ARG A C 1
ATOM 1995 O O . ARG A 1 249 ? 0.257 19.980 -39.510 1.00 66.88 249 ARG A O 1
ATOM 2002 N N . SER A 1 250 ? 2.469 19.914 -39.809 1.00 66.38 250 SER A N 1
ATOM 2003 C CA . SER A 1 250 ? 2.421 19.564 -41.230 1.00 66.38 250 SER A CA 1
ATOM 2004 C C . SER A 1 250 ? 2.792 18.112 -41.513 1.00 66.38 250 SER A C 1
ATOM 2006 O O . SER A 1 250 ? 2.536 17.648 -42.618 1.00 66.38 250 SER A O 1
ATOM 2008 N N . HIS A 1 251 ? 3.349 17.380 -40.541 1.00 73.56 251 HIS A N 1
ATOM 2009 C CA . HIS A 1 251 ? 3.712 15.971 -40.710 1.00 73.56 251 HIS A CA 1
ATOM 2010 C C . HIS A 1 251 ? 3.154 15.105 -39.581 1.00 73.56 251 HIS A C 1
ATOM 2012 O O . HIS A 1 251 ? 3.320 15.418 -38.403 1.00 73.56 251 HIS A O 1
ATOM 2018 N N . ALA A 1 252 ? 2.549 13.976 -39.949 1.00 81.12 252 ALA A N 1
ATOM 2019 C CA . ALA A 1 252 ? 1.936 13.011 -39.040 1.00 81.12 252 ALA A CA 1
ATOM 2020 C C . ALA A 1 252 ? 2.998 12.124 -38.352 1.00 81.12 252 ALA A C 1
ATOM 2022 O O . ALA A 1 252 ? 3.096 10.922 -38.582 1.00 81.12 252 ALA A O 1
ATOM 2023 N N . LEU A 1 253 ? 3.892 12.736 -37.570 1.00 80.44 253 LEU A N 1
ATOM 2024 C CA . LEU A 1 253 ? 5.090 12.067 -37.046 1.00 80.44 253 LEU A CA 1
ATOM 2025 C C . LEU A 1 253 ? 4.773 10.906 -36.099 1.00 80.44 253 LEU A C 1
ATOM 2027 O O . LEU A 1 253 ? 5.523 9.935 -36.075 1.00 80.44 253 LEU A O 1
ATOM 2031 N N . LEU A 1 254 ? 3.684 10.991 -35.328 1.00 85.50 254 LEU A N 1
ATOM 2032 C CA . LEU A 1 254 ? 3.312 9.948 -34.371 1.00 85.50 254 LEU A CA 1
ATOM 2033 C C . LEU A 1 254 ? 2.773 8.704 -35.077 1.00 85.50 254 LEU A C 1
ATOM 2035 O O . LEU A 1 254 ? 3.246 7.609 -34.782 1.00 85.50 254 LEU A O 1
ATOM 2039 N N . SER A 1 255 ? 1.853 8.866 -36.031 1.00 88.44 255 SER A N 1
ATOM 2040 C CA . SER A 1 255 ? 1.332 7.738 -36.817 1.00 88.44 255 SER A CA 1
ATOM 2041 C C . SER A 1 255 ? 2.405 7.065 -37.675 1.00 88.44 255 SER A C 1
ATOM 2043 O O . SER A 1 255 ? 2.437 5.843 -37.791 1.00 88.44 255 SER A O 1
ATOM 2045 N N . LEU A 1 256 ? 3.360 7.835 -38.202 1.00 86.31 256 LEU A N 1
ATOM 2046 C CA . LEU A 1 256 ? 4.482 7.286 -38.967 1.00 86.31 256 LEU A CA 1
ATOM 2047 C C . LEU A 1 256 ? 5.549 6.593 -38.102 1.00 86.31 256 LEU A C 1
ATOM 2049 O O . LEU A 1 256 ? 6.248 5.715 -38.611 1.00 86.31 256 LEU A O 1
ATOM 2053 N N . ALA A 1 257 ? 5.696 6.990 -36.835 1.00 84.12 257 ALA A N 1
ATOM 2054 C CA . ALA A 1 257 ? 6.662 6.404 -35.904 1.00 84.12 257 ALA A CA 1
ATOM 2055 C C . ALA A 1 257 ? 6.118 5.199 -35.129 1.00 84.12 257 ALA A C 1
ATOM 2057 O O . ALA A 1 257 ? 6.893 4.326 -34.750 1.00 84.12 257 ALA A O 1
ATOM 2058 N N . PHE A 1 258 ? 4.803 5.152 -34.905 1.00 90.25 258 PHE A N 1
ATOM 2059 C CA . PHE A 1 258 ? 4.116 4.083 -34.180 1.00 90.25 258 PHE A CA 1
ATOM 2060 C C . PHE A 1 258 ? 2.960 3.516 -35.018 1.00 90.25 258 PHE A C 1
ATOM 2062 O O . PHE A 1 258 ? 1.791 3.667 -34.641 1.00 90.25 258 PHE A O 1
ATOM 2069 N N . PRO A 1 259 ? 3.249 2.875 -36.166 1.00 90.00 259 PRO A N 1
ATOM 2070 C CA . PRO A 1 259 ? 2.210 2.375 -37.067 1.00 90.00 259 PRO A CA 1
ATOM 2071 C C . PRO A 1 259 ? 1.282 1.347 -36.404 1.00 90.00 259 PRO A C 1
ATOM 2073 O O . PRO A 1 259 ? 0.113 1.267 -36.761 1.00 90.00 259 PRO A O 1
ATOM 2076 N N . CYS A 1 260 ? 1.752 0.610 -35.391 1.00 90.12 260 CYS A N 1
ATOM 2077 C CA . CYS A 1 260 ? 0.928 -0.338 -34.634 1.00 90.12 260 CYS A CA 1
ATOM 2078 C C . CYS A 1 260 ? -0.125 0.348 -33.750 1.00 90.12 260 CYS A C 1
ATOM 2080 O O . CYS A 1 260 ? -1.180 -0.224 -33.475 1.00 90.12 260 CYS A O 1
ATOM 2082 N N . LEU A 1 261 ? 0.149 1.575 -33.293 1.00 90.94 261 LEU A N 1
ATOM 2083 C CA . LEU A 1 261 ? -0.795 2.368 -32.503 1.00 90.94 261 LEU A CA 1
ATOM 2084 C C . LEU A 1 261 ? -1.801 3.105 -33.396 1.00 90.94 261 LEU A C 1
ATOM 2086 O O . LEU A 1 261 ? -2.948 3.300 -32.986 1.00 90.94 261 LEU A O 1
ATOM 2090 N N . PHE A 1 262 ? -1.381 3.446 -34.618 1.00 92.38 262 PHE A N 1
ATOM 2091 C CA . PHE A 1 262 ? -2.156 4.161 -35.633 1.00 92.38 262 PHE A CA 1
ATOM 2092 C C . PHE A 1 262 ? -2.275 3.352 -36.942 1.00 92.38 262 PHE A C 1
ATOM 2094 O O . PHE A 1 262 ? -1.847 3.841 -37.984 1.00 92.38 262 PHE A O 1
ATOM 2101 N N . PRO A 1 263 ? -2.858 2.139 -36.947 1.00 89.75 263 PRO A N 1
ATOM 2102 C CA . PRO A 1 263 ? -2.834 1.250 -38.118 1.00 89.75 263 PRO A CA 1
ATOM 2103 C C . PRO A 1 263 ? -3.487 1.855 -39.369 1.00 89.75 263 PRO A C 1
ATOM 2105 O O . PRO A 1 263 ? -3.014 1.626 -40.478 1.00 89.75 263 PRO A O 1
ATOM 2108 N N . ASP A 1 264 ? -4.519 2.682 -39.196 1.00 89.88 264 ASP A N 1
ATOM 2109 C CA . ASP A 1 264 ? -5.202 3.378 -40.294 1.00 89.88 264 ASP A CA 1
ATOM 2110 C C . ASP A 1 264 ? -4.753 4.847 -40.443 1.00 89.88 264 ASP A C 1
ATOM 2112 O O . ASP A 1 264 ? -5.289 5.586 -41.267 1.00 89.88 264 ASP A O 1
ATOM 2116 N N . GLY A 1 265 ? -3.798 5.306 -39.625 1.00 87.62 265 GLY A N 1
ATOM 2117 C CA . GLY A 1 265 ? -3.320 6.694 -39.609 1.00 87.62 265 GLY A CA 1
ATOM 2118 C C . GLY A 1 265 ? -4.355 7.741 -39.174 1.00 87.62 265 GLY A C 1
ATOM 2119 O O . GLY A 1 265 ? -4.156 8.925 -39.440 1.00 87.62 265 GLY A O 1
ATOM 2120 N N . ARG A 1 266 ? -5.460 7.318 -38.546 1.00 89.94 266 ARG A N 1
ATOM 2121 C CA . ARG A 1 266 ? -6.560 8.185 -38.090 1.00 89.94 266 ARG A CA 1
ATOM 2122 C C . ARG A 1 266 ? -6.250 8.881 -36.773 1.00 89.94 266 ARG A C 1
ATOM 2124 O O . ARG A 1 266 ? -5.475 8.373 -35.960 1.00 89.94 266 ARG A O 1
ATOM 2131 N N . ALA A 1 267 ? -6.929 10.001 -36.549 1.00 89.12 267 ALA A N 1
ATOM 2132 C CA . ALA A 1 267 ? -6.839 10.809 -35.346 1.00 89.12 267 ALA A CA 1
ATOM 2133 C C . ALA A 1 267 ? -5.403 11.235 -35.019 1.00 89.12 267 ALA A C 1
ATOM 2135 O O . ALA A 1 267 ? -5.085 11.447 -33.856 1.00 89.12 267 ALA A O 1
ATOM 2136 N N . ASP A 1 268 ? -4.525 11.405 -36.014 1.00 89.94 268 ASP A N 1
ATOM 2137 C CA . ASP A 1 268 ? -3.189 11.954 -35.765 1.00 89.94 268 ASP A CA 1
ATOM 2138 C C . ASP A 1 268 ? -3.310 13.414 -35.294 1.00 89.94 268 ASP A C 1
ATOM 2140 O O . ASP A 1 268 ? -4.240 14.145 -35.651 1.00 89.94 268 ASP A O 1
ATOM 2144 N N . PHE A 1 269 ? -2.368 13.886 -34.482 1.00 87.56 269 PHE A N 1
ATOM 2145 C CA . PHE A 1 269 ? -2.385 15.252 -33.969 1.00 87.56 269 PHE A CA 1
ATOM 2146 C C . PHE A 1 269 ? -2.439 16.318 -35.078 1.00 87.56 269 PHE A C 1
ATOM 2148 O O . PHE A 1 269 ? -3.030 17.377 -34.867 1.00 87.56 269 PHE A O 1
ATOM 2155 N N . VAL A 1 270 ? -1.868 16.052 -36.256 1.00 85.56 270 VAL A N 1
ATOM 2156 C CA . VAL A 1 270 ? -1.876 17.014 -37.375 1.00 85.56 270 VAL A CA 1
ATOM 2157 C C . VAL A 1 270 ? -3.177 17.044 -38.176 1.00 85.56 270 VAL A C 1
ATOM 2159 O O . VAL A 1 270 ? -3.338 17.911 -39.032 1.00 85.56 270 VAL A O 1
ATOM 2162 N N . GLU A 1 271 ? -4.104 16.125 -37.910 1.00 85.75 271 GLU A N 1
ATOM 2163 C CA . GLU A 1 271 ? -5.370 16.053 -38.634 1.00 85.75 271 GLU A CA 1
ATOM 2164 C C . GLU A 1 271 ? -6.206 17.335 -38.427 1.00 85.75 271 GLU A C 1
ATOM 2166 O O . GLU A 1 271 ? -6.321 17.810 -37.285 1.00 85.75 271 GLU A O 1
ATOM 2171 N N . PRO A 1 272 ? -6.768 17.932 -39.499 1.00 86.00 272 PRO A N 1
ATOM 2172 C CA . PRO A 1 272 ? -7.630 19.105 -39.386 1.00 86.00 272 PRO A CA 1
ATOM 2173 C C . PRO A 1 272 ? -8.864 18.802 -38.530 1.00 86.00 272 PRO A C 1
ATOM 2175 O O . PRO A 1 272 ? -9.530 17.789 -38.727 1.00 86.00 272 PRO A O 1
ATOM 2178 N N . ARG A 1 273 ? -9.177 19.689 -37.580 1.00 88.38 273 ARG A N 1
ATOM 2179 C CA . ARG A 1 273 ? -10.287 19.516 -36.628 1.00 88.38 273 ARG A CA 1
ATOM 2180 C C . ARG A 1 273 ? -11.160 20.753 -36.566 1.00 88.38 273 ARG A C 1
ATOM 2182 O O . ARG A 1 273 ? -10.638 21.866 -36.588 1.00 88.38 273 ARG A O 1
ATOM 2189 N N . LEU A 1 274 ? -12.465 20.533 -36.413 1.00 87.50 274 LEU A N 1
ATOM 2190 C CA . LEU A 1 274 ? -13.452 21.592 -36.190 1.00 87.50 274 LEU A CA 1
ATOM 2191 C C . LEU A 1 274 ? -13.199 22.296 -34.853 1.00 87.50 274 LEU A C 1
ATOM 2193 O O . LEU A 1 274 ? -13.194 23.522 -34.790 1.00 87.50 274 LEU A O 1
ATOM 2197 N N . ARG A 1 275 ? -12.894 21.528 -33.798 1.00 88.75 275 ARG A N 1
ATOM 2198 C CA . ARG A 1 275 ? -12.449 22.059 -32.505 1.00 88.75 275 ARG A CA 1
ATOM 2199 C C . ARG A 1 275 ? -10.982 21.728 -32.292 1.00 88.75 275 ARG A C 1
ATOM 2201 O O . ARG A 1 275 ? -10.597 20.570 -32.120 1.00 88.75 275 ARG A O 1
ATOM 2208 N N . SER A 1 276 ? -10.150 22.767 -32.304 1.00 87.81 276 SER A N 1
ATOM 2209 C CA . SER A 1 276 ? -8.705 22.621 -32.151 1.00 87.81 276 SER A CA 1
ATOM 2210 C C . SER A 1 276 ? -8.342 22.025 -30.789 1.00 87.81 276 SER A C 1
ATOM 2212 O O . SER A 1 276 ? -8.889 22.439 -29.767 1.00 87.81 276 SER A O 1
ATOM 2214 N N . ILE A 1 277 ? -7.374 21.111 -30.772 1.00 88.19 277 ILE A N 1
ATOM 2215 C CA . ILE A 1 277 ? -6.899 20.446 -29.557 1.00 88.19 277 ILE A CA 1
ATOM 2216 C C . ILE A 1 277 ? -5.452 20.838 -29.241 1.00 88.19 277 ILE A C 1
ATOM 2218 O O . ILE A 1 277 ? -4.612 21.006 -30.132 1.00 88.19 277 ILE A O 1
ATOM 2222 N N . GLU A 1 278 ? -5.145 20.988 -27.954 1.00 87.31 278 GLU A N 1
ATOM 2223 C CA . GLU A 1 278 ? -3.770 21.138 -27.491 1.00 87.31 278 GLU A CA 1
ATOM 2224 C C . GLU A 1 278 ? -3.055 19.785 -27.456 1.00 87.31 278 GLU A C 1
ATOM 2226 O O . GLU A 1 278 ? -3.640 18.763 -27.102 1.00 87.31 278 GLU A O 1
ATOM 2231 N N . TYR A 1 279 ? -1.751 19.774 -27.744 1.00 84.56 279 TYR A N 1
ATOM 2232 C CA . TYR A 1 279 ? -0.959 18.538 -27.762 1.00 84.56 279 TYR A CA 1
ATOM 2233 C C . TYR A 1 279 ? -1.041 17.762 -26.437 1.00 84.56 279 TYR A C 1
ATOM 2235 O O . TYR A 1 279 ? -1.108 16.537 -26.425 1.00 84.56 279 TYR A O 1
ATOM 2243 N N . LYS A 1 280 ? -1.112 18.478 -25.308 1.00 85.38 280 LYS A N 1
ATOM 2244 C CA . LYS A 1 280 ? -1.295 17.885 -23.979 1.00 85.38 280 LYS A CA 1
ATOM 2245 C C . LYS A 1 280 ? -2.615 17.113 -23.867 1.00 85.38 280 LYS A C 1
ATOM 2247 O O . LYS A 1 280 ? -2.606 15.966 -23.429 1.00 85.38 280 LYS A O 1
ATOM 2252 N N . ASP A 1 281 ? -3.726 17.736 -24.261 1.00 87.69 281 ASP A N 1
ATOM 2253 C CA . ASP A 1 281 ? -5.058 17.124 -24.203 1.00 87.69 281 ASP A CA 1
ATOM 2254 C C . ASP A 1 281 ? -5.153 15.910 -25.138 1.00 87.69 281 ASP A C 1
ATOM 2256 O O . ASP A 1 281 ? -5.767 14.904 -24.777 1.00 87.69 281 ASP A O 1
ATOM 2260 N N . TYR A 1 282 ? -4.500 15.994 -26.302 1.00 90.56 282 TYR A N 1
ATOM 2261 C CA . TYR A 1 282 ? -4.395 14.913 -27.279 1.00 90.56 282 TYR A CA 1
ATOM 2262 C C . TYR A 1 282 ? -3.660 13.687 -26.715 1.00 90.56 282 TYR A C 1
ATOM 2264 O O . TYR A 1 282 ? -4.196 12.580 -26.743 1.00 90.56 282 TYR A O 1
ATOM 2272 N N . ILE A 1 283 ? -2.469 13.874 -26.133 1.00 89.38 283 ILE A N 1
ATOM 2273 C CA . ILE A 1 283 ? -1.712 12.773 -25.515 1.00 89.38 283 ILE A CA 1
ATOM 2274 C C . ILE A 1 283 ? -2.478 12.179 -24.328 1.00 89.38 283 ILE A C 1
ATOM 2276 O O . ILE A 1 283 ? -2.529 10.962 -24.177 1.00 89.38 283 ILE A O 1
ATOM 2280 N N . GLU A 1 284 ? -3.119 13.005 -23.497 1.00 88.94 284 GLU A N 1
ATOM 2281 C CA . GLU A 1 284 ? -3.935 12.510 -22.382 1.00 88.94 284 GLU A CA 1
ATOM 2282 C C . GLU A 1 284 ? -5.168 11.726 -22.866 1.00 88.94 284 GLU A C 1
ATOM 2284 O O . GLU A 1 284 ? -5.612 10.796 -22.194 1.00 88.94 284 GLU A O 1
ATOM 2289 N N . HIS A 1 285 ? -5.736 12.078 -24.024 1.00 90.38 285 HIS A N 1
ATOM 2290 C CA . HIS A 1 285 ? -6.786 11.292 -24.681 1.00 90.38 285 HIS A CA 1
ATOM 2291 C C . HIS A 1 285 ? -6.255 9.939 -25.169 1.00 90.38 285 HIS A C 1
ATOM 2293 O O . HIS A 1 285 ? -6.789 8.910 -24.765 1.00 90.38 285 HIS A O 1
ATOM 2299 N N . ALA A 1 286 ? -5.142 9.922 -25.911 1.00 90.62 286 ALA A N 1
ATOM 2300 C CA . ALA A 1 286 ? -4.502 8.688 -26.380 1.00 90.62 286 ALA A CA 1
ATOM 2301 C C . ALA A 1 286 ? -4.153 7.734 -25.220 1.00 90.62 286 ALA A C 1
ATOM 2303 O O . ALA A 1 286 ? -4.477 6.550 -25.252 1.00 90.62 286 ALA A O 1
ATOM 2304 N N . MET A 1 287 ? -3.572 8.251 -24.132 1.00 89.50 287 MET A N 1
ATOM 2305 C CA . MET A 1 287 ? -3.207 7.453 -22.951 1.00 89.50 287 MET A CA 1
ATOM 2306 C C . MET A 1 287 ? -4.411 6.867 -22.196 1.00 89.50 287 MET A C 1
ATOM 2308 O O . MET A 1 287 ? -4.238 5.929 -21.421 1.00 89.50 287 MET A O 1
ATOM 2312 N N . ARG A 1 288 ? -5.617 7.414 -22.388 1.00 87.50 288 ARG A N 1
ATOM 2313 C CA . ARG A 1 288 ? -6.866 6.928 -21.776 1.00 87.50 288 ARG A CA 1
ATOM 2314 C C . ARG A 1 288 ? -7.764 6.191 -22.765 1.00 87.50 288 ARG A C 1
ATOM 2316 O O . ARG A 1 288 ? -8.916 5.917 -22.435 1.00 87.50 288 ARG A O 1
ATOM 2323 N N . TRP A 1 289 ? -7.253 5.882 -23.954 1.00 89.94 289 TRP A N 1
ATOM 2324 C CA . TRP A 1 289 ? -8.000 5.134 -24.950 1.00 89.94 289 TRP A CA 1
ATOM 2325 C C . TRP A 1 289 ? -8.428 3.768 -24.399 1.00 89.94 289 TRP A C 1
ATOM 2327 O O . TRP A 1 289 ? -7.677 3.124 -23.664 1.00 89.94 289 TRP A O 1
ATOM 2337 N N . HIS A 1 290 ? -9.649 3.348 -24.729 1.00 83.62 290 HIS A N 1
ATOM 2338 C CA . HIS A 1 290 ? -10.379 2.283 -24.033 1.00 83.62 290 HIS A CA 1
ATOM 2339 C C . HIS A 1 290 ? -9.683 0.910 -24.050 1.00 83.62 290 HIS A C 1
ATOM 2341 O O . HIS A 1 290 ? -9.809 0.151 -23.092 1.00 83.62 290 HIS A O 1
ATOM 2347 N N . ASP A 1 291 ? -8.914 0.594 -25.093 1.00 85.62 291 ASP A N 1
ATOM 2348 C CA . ASP A 1 291 ? -8.154 -0.662 -25.188 1.00 85.62 291 ASP A CA 1
ATOM 2349 C C . ASP A 1 291 ? -6.767 -0.612 -24.516 1.00 85.62 291 ASP A C 1
ATOM 2351 O O . ASP A 1 291 ? -6.069 -1.624 -24.414 1.00 85.62 291 ASP A O 1
ATOM 2355 N N . GLY A 1 292 ? -6.351 0.566 -24.043 1.00 86.31 292 GLY A N 1
ATOM 2356 C CA . GLY A 1 292 ? -5.081 0.785 -23.365 1.00 86.31 292 GLY A CA 1
ATOM 2357 C C . GLY A 1 292 ? -3.830 0.624 -24.238 1.00 86.31 292 GLY A C 1
ATOM 2358 O O . GLY A 1 292 ? -2.733 0.603 -23.669 1.00 86.31 292 GLY A O 1
ATOM 2359 N N . ARG A 1 293 ? -3.940 0.532 -25.576 1.00 88.75 293 ARG A N 1
ATOM 2360 C CA . ARG A 1 293 ? -2.795 0.259 -26.474 1.00 88.75 293 ARG A CA 1
ATOM 2361 C C . ARG A 1 293 ? -1.656 1.268 -26.298 1.00 88.75 293 ARG A C 1
ATOM 2363 O O . ARG A 1 293 ? -0.497 0.886 -26.166 1.00 88.75 293 ARG A O 1
ATOM 2370 N N . PHE A 1 294 ? -1.991 2.552 -26.177 1.00 90.25 294 PHE A N 1
ATOM 2371 C CA . PHE A 1 294 ? -1.023 3.637 -25.998 1.00 90.25 294 PHE A CA 1
ATOM 2372 C C . PHE A 1 294 ? -0.356 3.600 -24.618 1.00 90.25 294 PHE A C 1
ATOM 2374 O O . PHE A 1 294 ? 0.850 3.814 -24.503 1.00 90.25 294 PHE A O 1
ATOM 2381 N N . ALA A 1 295 ? -1.125 3.301 -23.566 1.00 84.88 295 ALA A N 1
ATOM 2382 C CA . ALA A 1 295 ? -0.627 3.263 -22.192 1.00 84.88 295 ALA A CA 1
ATOM 2383 C C . ALA A 1 295 ? 0.290 2.062 -21.921 1.00 84.88 295 ALA A C 1
ATOM 2385 O O . ALA A 1 295 ? 1.217 2.159 -21.114 1.00 84.88 295 ALA A O 1
ATOM 2386 N N . ARG A 1 296 ? 0.030 0.934 -22.592 1.00 83.50 296 ARG A N 1
ATOM 2387 C CA . ARG A 1 296 ? 0.815 -0.302 -22.478 1.00 83.50 296 ARG A CA 1
ATOM 2388 C C . ARG A 1 296 ? 2.050 -0.311 -23.379 1.00 83.50 296 ARG A C 1
ATOM 2390 O O . ARG A 1 296 ? 2.971 -1.080 -23.111 1.00 83.50 296 ARG A O 1
ATOM 2397 N N . HIS A 1 297 ? 2.093 0.540 -24.404 1.00 85.69 297 HIS A N 1
ATOM 2398 C CA . HIS A 1 297 ? 3.206 0.587 -25.345 1.00 85.69 297 HIS A CA 1
ATOM 2399 C C . HIS A 1 297 ? 4.538 0.916 -24.636 1.00 85.69 297 HIS A C 1
ATOM 2401 O O . HIS A 1 297 ? 4.610 1.886 -23.869 1.00 85.69 297 HIS A O 1
ATOM 2407 N N . PRO A 1 298 ? 5.620 0.153 -24.883 1.00 75.50 298 PRO A N 1
ATOM 2408 C CA . PRO A 1 298 ? 6.859 0.259 -24.115 1.00 75.50 298 PRO A CA 1
ATOM 2409 C C . PRO A 1 298 ? 7.511 1.643 -24.214 1.00 75.50 298 PRO A C 1
ATOM 2411 O O . PRO A 1 298 ? 7.955 2.168 -23.193 1.00 75.50 298 PRO A O 1
ATOM 2414 N N . THR A 1 299 ? 7.515 2.255 -25.403 1.00 78.44 299 THR A N 1
ATOM 2415 C CA . THR A 1 299 ? 8.279 3.484 -25.700 1.00 78.44 299 THR A CA 1
ATOM 2416 C C . THR A 1 299 ? 7.424 4.735 -25.931 1.00 78.44 299 THR A C 1
ATOM 2418 O O . THR A 1 299 ? 7.927 5.851 -25.802 1.00 78.44 299 THR A O 1
ATOM 2421 N N . PHE A 1 300 ? 6.123 4.589 -26.213 1.00 85.56 300 PHE A N 1
ATOM 2422 C CA . PHE A 1 300 ? 5.269 5.705 -26.664 1.00 85.56 300 PHE A CA 1
ATOM 2423 C C . PHE A 1 300 ? 5.152 6.797 -25.597 1.00 85.56 300 PHE A C 1
ATOM 2425 O O . PHE A 1 300 ? 5.332 7.976 -25.885 1.00 85.56 300 PHE A O 1
ATOM 2432 N N . ARG A 1 301 ? 4.934 6.396 -24.339 1.00 82.75 301 ARG A N 1
ATOM 2433 C CA . ARG A 1 301 ? 4.859 7.299 -23.179 1.00 82.75 301 ARG A CA 1
ATOM 2434 C C . ARG A 1 301 ? 6.097 8.180 -23.010 1.00 82.75 301 ARG A C 1
ATOM 2436 O O . ARG A 1 301 ? 5.960 9.351 -22.665 1.00 82.75 301 ARG A O 1
ATOM 2443 N N . PHE A 1 302 ? 7.285 7.636 -23.273 1.00 75.88 302 PHE A N 1
ATOM 2444 C CA . PHE A 1 302 ? 8.540 8.372 -23.134 1.00 75.88 302 PHE A CA 1
ATOM 2445 C C . PHE A 1 302 ? 8.680 9.398 -24.250 1.00 75.88 302 PHE A C 1
ATOM 2447 O O . PHE A 1 302 ? 8.964 10.562 -23.976 1.00 75.88 302 PHE A O 1
ATOM 2454 N N . VAL A 1 303 ? 8.379 9.000 -25.488 1.00 77.62 303 VAL A N 1
ATOM 2455 C CA . VAL A 1 303 ? 8.359 9.917 -26.631 1.00 77.62 303 VAL A CA 1
ATOM 2456 C C . VAL A 1 303 ? 7.333 11.031 -26.417 1.00 77.62 303 VAL A C 1
ATOM 2458 O O . VAL A 1 303 ? 7.688 12.202 -26.515 1.00 77.62 303 VAL A O 1
ATOM 2461 N N . ALA A 1 304 ? 6.099 10.695 -26.038 1.00 81.56 304 ALA A N 1
ATOM 2462 C CA . ALA A 1 304 ? 5.030 11.664 -25.812 1.00 81.56 304 ALA A CA 1
ATOM 2463 C C . ALA A 1 304 ? 5.368 12.671 -24.698 1.00 81.56 304 ALA A C 1
ATOM 2465 O O . ALA A 1 304 ? 5.180 13.879 -24.868 1.00 81.56 304 ALA A O 1
ATOM 2466 N N . PHE A 1 305 ? 5.909 12.194 -23.571 1.00 78.56 305 PHE A N 1
ATOM 2467 C CA . PHE A 1 305 ? 6.355 13.056 -22.476 1.00 78.56 305 PHE A CA 1
ATOM 2468 C C . PHE A 1 305 ? 7.502 13.978 -22.908 1.00 78.56 305 PHE A C 1
ATOM 2470 O O . PHE A 1 305 ? 7.471 15.181 -22.646 1.00 78.56 305 PHE A O 1
ATOM 2477 N N . ASN A 1 306 ? 8.486 13.432 -23.619 1.00 73.00 306 ASN A N 1
ATOM 2478 C CA . ASN A 1 306 ? 9.651 14.169 -24.088 1.00 73.00 306 ASN A CA 1
ATOM 2479 C C . ASN A 1 306 ? 9.262 15.266 -25.099 1.00 73.00 306 ASN A C 1
ATOM 2481 O O . ASN A 1 306 ? 9.661 16.422 -24.951 1.00 73.00 306 ASN A O 1
ATOM 2485 N N . THR A 1 307 ? 8.396 14.954 -26.068 1.00 75.06 307 THR A N 1
ATOM 2486 C CA . THR A 1 307 ? 7.854 15.941 -27.017 1.00 75.06 307 THR A CA 1
ATOM 2487 C C . THR A 1 307 ? 7.066 17.043 -26.302 1.00 75.06 307 THR A C 1
ATOM 2489 O O . THR A 1 307 ? 7.214 18.221 -26.635 1.00 75.06 307 THR A O 1
ATOM 2492 N N . LEU A 1 308 ? 6.280 16.702 -25.271 1.00 77.25 308 LEU A N 1
ATOM 2493 C CA . LEU A 1 308 ? 5.559 17.690 -24.463 1.00 77.25 308 LEU A CA 1
ATOM 2494 C C . LEU A 1 308 ? 6.520 18.644 -23.734 1.00 77.25 308 LEU A C 1
ATOM 2496 O O . LEU A 1 308 ? 6.316 19.860 -23.769 1.00 77.25 308 LEU A O 1
ATOM 2500 N N . MET A 1 309 ? 7.576 18.116 -23.108 1.00 71.62 309 MET A N 1
ATOM 2501 C CA . MET A 1 309 ? 8.590 18.926 -22.423 1.00 71.62 309 MET A CA 1
ATOM 2502 C C . MET A 1 309 ? 9.327 19.853 -23.394 1.00 71.62 309 MET A C 1
ATOM 2504 O O . MET A 1 309 ? 9.441 21.051 -23.127 1.00 71.62 309 MET A O 1
ATOM 2508 N N . ARG A 1 310 ? 9.747 19.354 -24.564 1.00 69.69 310 ARG A N 1
ATOM 2509 C CA . ARG A 1 310 ? 10.404 20.194 -25.579 1.00 69.69 310 ARG A CA 1
ATOM 2510 C C . ARG A 1 310 ? 9.475 21.251 -26.169 1.00 69.69 310 ARG A C 1
ATOM 2512 O O . ARG A 1 310 ? 9.914 22.368 -26.431 1.00 69.69 310 ARG A O 1
ATOM 2519 N N . SER A 1 311 ? 8.184 20.951 -26.324 1.00 74.44 311 SER A N 1
ATOM 2520 C CA . SER A 1 311 ? 7.197 21.945 -26.759 1.00 74.44 311 SER A CA 1
ATOM 2521 C C . SER A 1 311 ? 7.066 23.080 -25.745 1.00 74.44 311 SER A C 1
ATOM 2523 O O . SER A 1 311 ? 6.970 24.245 -26.134 1.00 74.44 311 SER A O 1
ATOM 2525 N N . GLN A 1 312 ? 7.073 22.757 -24.448 1.00 75.94 312 GLN A N 1
ATOM 2526 C CA . GLN A 1 312 ? 7.056 23.759 -23.382 1.00 75.94 312 GLN A CA 1
ATOM 2527 C C . GLN A 1 312 ? 8.344 24.585 -23.383 1.00 75.94 312 GLN A C 1
ATOM 2529 O O . GLN A 1 312 ? 8.268 25.813 -23.352 1.00 75.94 312 GLN A O 1
ATOM 2534 N N . ALA A 1 313 ? 9.506 23.934 -23.502 1.00 71.12 313 ALA A N 1
ATOM 2535 C CA . ALA A 1 313 ? 10.797 24.606 -23.615 1.00 71.12 313 ALA A CA 1
ATOM 2536 C C . ALA A 1 313 ? 10.820 25.581 -24.800 1.00 71.12 313 ALA A C 1
ATOM 2538 O O . ALA A 1 313 ? 11.029 26.776 -24.608 1.00 71.12 313 ALA A O 1
ATOM 2539 N N . ARG A 1 314 ? 10.468 25.118 -26.007 1.00 72.38 314 ARG A N 1
ATOM 2540 C CA . ARG A 1 314 ? 10.409 25.948 -27.220 1.00 72.38 314 ARG A CA 1
ATOM 2541 C C . ARG A 1 314 ? 9.471 27.143 -27.069 1.00 72.38 314 ARG A C 1
ATOM 2543 O O . ARG A 1 314 ? 9.814 28.239 -27.510 1.00 72.38 314 ARG A O 1
ATOM 2550 N N . ALA A 1 315 ? 8.290 26.960 -26.475 1.00 75.75 315 ALA A N 1
ATOM 2551 C CA . ALA A 1 315 ? 7.346 28.056 -26.259 1.00 75.75 315 ALA A CA 1
ATOM 2552 C C . ALA A 1 315 ? 7.929 29.139 -25.335 1.00 75.75 315 ALA A C 1
ATOM 2554 O O . ALA A 1 315 ? 7.774 30.332 -25.608 1.00 75.75 315 ALA A O 1
ATOM 2555 N N . ARG A 1 316 ? 8.643 28.733 -24.277 1.00 74.69 316 ARG A N 1
ATOM 2556 C CA . ARG A 1 316 ? 9.310 29.648 -23.339 1.00 74.69 316 ARG A CA 1
ATOM 2557 C C . ARG A 1 316 ? 10.521 30.332 -23.964 1.00 74.69 316 ARG A C 1
ATOM 2559 O O . ARG A 1 316 ? 10.615 31.551 -23.861 1.00 74.69 316 ARG A O 1
ATOM 2566 N N . SER A 1 317 ? 11.371 29.599 -24.680 1.00 72.25 317 SER A N 1
ATOM 2567 C CA . SER A 1 317 ? 12.509 30.170 -25.411 1.00 72.25 317 SER A CA 1
ATOM 2568 C C . SER A 1 317 ? 12.045 31.171 -26.471 1.00 72.25 317 SER A C 1
ATOM 2570 O O . SER A 1 317 ? 12.578 32.270 -26.548 1.00 72.25 317 SER A O 1
ATOM 2572 N N . LYS A 1 318 ? 10.984 30.858 -27.232 1.00 74.19 318 LYS A N 1
ATOM 2573 C CA . LYS A 1 318 ? 10.399 31.787 -28.214 1.00 74.19 318 LYS A CA 1
ATOM 2574 C C . LYS A 1 318 ? 9.867 33.063 -27.558 1.00 74.19 318 LYS A C 1
ATOM 2576 O O . LYS A 1 318 ? 9.996 34.139 -28.133 1.00 74.19 318 LYS A O 1
ATOM 2581 N N . PHE A 1 319 ? 9.246 32.950 -26.384 1.00 76.31 319 PHE A N 1
ATOM 2582 C CA . PHE A 1 319 ? 8.788 34.110 -25.621 1.00 76.31 319 PHE A CA 1
ATOM 2583 C C . PHE A 1 319 ? 9.962 34.961 -25.119 1.00 76.31 319 PHE A C 1
ATOM 2585 O O . PHE A 1 319 ? 9.913 36.181 -25.241 1.00 76.31 319 PHE A O 1
ATOM 2592 N N . PHE A 1 320 ? 11.015 34.322 -24.602 1.00 75.00 320 PHE A N 1
ATOM 2593 C CA . PHE A 1 320 ? 12.232 35.001 -24.159 1.00 75.00 320 PHE A CA 1
ATOM 2594 C C . PHE A 1 320 ? 12.893 35.785 -25.296 1.00 75.00 320 PHE A C 1
ATOM 2596 O O . PHE A 1 320 ? 13.065 36.991 -25.160 1.00 75.00 320 PHE A O 1
ATOM 2603 N N . VAL A 1 321 ? 13.169 35.129 -26.430 1.00 73.50 321 VAL A N 1
ATOM 2604 C CA . VAL A 1 321 ? 13.809 35.754 -27.602 1.00 73.50 321 VAL A CA 1
ATOM 2605 C C . VAL A 1 321 ? 12.992 36.949 -28.093 1.00 73.50 321 VAL A C 1
ATOM 2607 O O . VAL A 1 321 ? 13.513 38.051 -28.182 1.00 73.50 321 VAL A O 1
ATOM 2610 N N . LYS A 1 322 ? 11.669 36.793 -28.265 1.00 75.94 322 LYS A N 1
ATOM 2611 C CA . LYS A 1 322 ? 10.788 37.908 -28.660 1.00 75.94 322 LYS A CA 1
ATOM 2612 C C . LYS A 1 322 ? 10.828 39.099 -27.700 1.00 75.94 322 LYS A C 1
ATOM 2614 O O . LYS A 1 322 ? 10.681 40.236 -28.133 1.00 75.94 322 LYS A O 1
ATOM 2619 N N . ARG A 1 323 ? 10.941 38.843 -26.395 1.00 74.62 323 ARG A N 1
ATOM 2620 C CA . ARG A 1 323 ? 11.011 39.898 -25.378 1.00 74.62 323 ARG A CA 1
ATOM 2621 C C . ARG A 1 323 ? 12.383 40.572 -25.370 1.00 74.62 323 ARG A C 1
ATOM 2623 O O . ARG A 1 323 ? 12.445 41.786 -25.197 1.00 74.62 323 ARG A O 1
ATOM 2630 N N . HIS A 1 324 ? 13.447 39.796 -25.552 1.00 70.12 324 HIS A N 1
ATOM 2631 C CA . HIS A 1 324 ? 14.815 40.296 -25.622 1.00 70.12 324 HIS A CA 1
ATOM 2632 C C . HIS A 1 324 ? 15.005 41.189 -26.854 1.00 70.12 324 HIS A C 1
ATOM 2634 O O . HIS A 1 324 ? 15.361 42.351 -26.698 1.00 70.12 324 HIS A O 1
ATOM 2640 N N . ASP A 1 325 ? 14.621 40.712 -28.039 1.00 68.69 325 ASP A N 1
ATOM 2641 C CA . ASP A 1 325 ? 14.754 41.444 -29.310 1.00 68.69 325 ASP A CA 1
ATOM 2642 C C . ASP A 1 325 ? 13.876 42.710 -29.376 1.00 68.69 325 ASP A C 1
ATOM 2644 O O . ASP A 1 325 ? 14.128 43.618 -30.159 1.00 68.69 325 ASP A O 1
ATOM 2648 N N . GLY A 1 326 ? 12.819 42.783 -28.558 1.00 61.91 326 GLY A N 1
ATOM 2649 C CA . GLY A 1 326 ? 11.967 43.971 -28.443 1.00 61.91 326 GLY A CA 1
ATOM 2650 C C . GLY A 1 326 ? 12.495 45.043 -27.481 1.00 61.91 326 GLY A C 1
ATOM 2651 O O . GLY A 1 326 ? 11.930 46.131 -27.429 1.00 61.91 326 GLY A O 1
ATOM 2652 N N . THR A 1 327 ? 13.527 44.741 -26.685 1.00 58.50 327 THR A N 1
ATOM 2653 C CA . THR A 1 327 ? 14.073 45.642 -25.647 1.00 58.50 327 THR A CA 1
ATOM 2654 C C . THR A 1 327 ? 15.587 45.859 -25.747 1.00 58.50 327 THR A C 1
ATOM 2656 O O . THR A 1 327 ? 16.107 46.767 -25.100 1.00 58.50 327 THR A O 1
ATOM 2659 N N . ARG A 1 328 ? 16.290 45.045 -26.542 1.00 63.31 328 ARG A N 1
ATOM 2660 C CA . ARG A 1 328 ? 17.745 45.029 -26.764 1.00 63.31 328 ARG A CA 1
ATOM 2661 C C . ARG A 1 328 ? 18.051 44.609 -28.208 1.00 63.31 328 ARG A C 1
ATOM 2663 O O . ARG A 1 328 ? 17.139 44.258 -28.952 1.00 63.31 328 ARG A O 1
ATOM 2670 N N . GLU A 1 329 ? 19.328 44.632 -28.596 1.00 65.44 329 GLU A N 1
ATOM 2671 C CA . GLU A 1 329 ? 19.772 44.076 -29.880 1.00 65.44 329 GLU A CA 1
ATOM 2672 C C . GLU A 1 329 ? 19.395 42.586 -30.023 1.00 65.44 329 GLU A C 1
ATOM 2674 O O . GLU A 1 329 ? 19.360 41.857 -29.020 1.00 65.44 329 GLU A O 1
ATOM 2679 N N . PRO A 1 330 ? 19.085 42.132 -31.255 1.00 69.94 330 PRO A N 1
ATOM 2680 C CA . PRO A 1 330 ? 18.659 40.765 -31.508 1.00 69.94 330 PRO A CA 1
ATOM 2681 C C . PRO A 1 330 ? 19.763 39.767 -31.163 1.00 69.94 330 PRO A C 1
ATOM 2683 O O . PRO A 1 330 ? 20.904 39.904 -31.603 1.00 69.94 330 PRO A O 1
ATOM 2686 N N . LEU A 1 331 ? 19.408 38.746 -30.385 1.00 70.00 331 LEU A N 1
ATOM 2687 C CA . LEU A 1 331 ? 20.372 37.765 -29.887 1.00 70.00 331 LEU A CA 1
ATOM 2688 C C . LEU A 1 331 ? 20.800 36.809 -31.018 1.00 70.00 331 LEU A C 1
ATOM 2690 O O . LEU A 1 331 ? 19.963 36.074 -31.554 1.00 70.00 331 LEU A O 1
ATOM 2694 N N . THR A 1 332 ? 22.084 36.785 -31.389 1.00 75.50 332 THR A N 1
ATOM 2695 C CA . THR A 1 332 ? 22.577 35.897 -32.461 1.00 75.50 332 THR A CA 1
ATOM 2696 C C . THR A 1 332 ? 22.934 34.500 -31.944 1.00 75.50 332 THR A C 1
ATOM 2698 O O . THR A 1 332 ? 23.181 34.282 -30.754 1.00 75.50 332 THR A O 1
ATOM 2701 N N . ARG A 1 333 ? 22.967 33.511 -32.849 1.00 68.69 333 ARG A N 1
ATOM 2702 C CA . ARG A 1 333 ? 23.370 32.134 -32.517 1.00 68.69 333 ARG A CA 1
ATOM 2703 C C . ARG A 1 333 ? 24.817 32.094 -32.026 1.00 68.69 333 ARG A C 1
ATOM 2705 O O . ARG A 1 333 ? 25.119 31.362 -31.090 1.00 68.69 333 ARG A O 1
ATOM 2712 N N . GLU A 1 334 ? 25.688 32.882 -32.643 1.00 70.56 334 GLU A N 1
ATOM 2713 C CA . GLU A 1 334 ? 27.111 32.968 -32.324 1.00 70.56 334 GLU A CA 1
ATOM 2714 C C . GLU A 1 334 ? 27.332 33.541 -30.919 1.00 70.56 334 GLU A C 1
ATOM 2716 O O . GLU A 1 334 ? 28.133 32.994 -30.169 1.00 70.56 334 GLU A O 1
ATOM 2721 N N . GLN A 1 335 ? 26.558 34.557 -30.517 1.00 68.44 335 GLN A N 1
ATOM 2722 C CA . GLN A 1 335 ? 26.594 35.117 -29.159 1.00 68.44 335 GLN A CA 1
ATOM 2723 C C . GLN A 1 335 ? 26.159 34.101 -28.095 1.00 68.44 335 GLN A C 1
ATOM 2725 O O . GLN A 1 335 ? 26.762 34.025 -27.029 1.00 68.44 335 GLN A O 1
ATOM 2730 N N . LEU A 1 336 ? 25.135 33.289 -28.379 1.00 66.56 336 LEU A N 1
ATOM 2731 C CA . LEU A 1 336 ? 24.698 32.218 -27.476 1.00 66.56 336 LEU A CA 1
ATOM 2732 C C . LEU A 1 336 ? 25.751 31.115 -27.324 1.00 66.56 336 LEU A C 1
ATOM 2734 O O . LEU A 1 336 ? 25.946 30.612 -26.221 1.00 66.56 336 LEU A O 1
ATOM 2738 N N . ILE A 1 337 ? 26.414 30.736 -28.420 1.00 67.94 337 ILE A N 1
ATOM 2739 C CA . ILE A 1 337 ? 27.493 29.741 -28.396 1.00 67.94 337 ILE A CA 1
ATOM 2740 C C . ILE A 1 337 ? 28.692 30.289 -27.618 1.00 67.94 337 ILE A C 1
ATOM 2742 O O . ILE A 1 337 ? 29.182 29.611 -26.724 1.00 67.94 337 ILE A O 1
ATOM 2746 N N . GLN A 1 338 ? 29.098 31.535 -27.875 1.00 67.75 338 GLN A N 1
ATOM 2747 C CA . GLN A 1 338 ? 30.188 32.178 -27.140 1.00 67.75 338 GLN A CA 1
ATOM 2748 C C . GLN A 1 338 ? 29.891 32.299 -25.647 1.00 67.75 338 GLN A C 1
ATOM 2750 O O . GLN A 1 338 ? 30.767 31.994 -24.844 1.00 67.75 338 GLN A O 1
ATOM 2755 N N . ALA A 1 339 ? 28.662 32.669 -25.274 1.00 65.56 339 ALA A N 1
ATOM 2756 C CA . ALA A 1 339 ? 28.249 32.725 -23.876 1.00 65.56 339 ALA A CA 1
ATOM 2757 C C . ALA A 1 339 ? 28.304 31.346 -23.195 1.00 65.56 339 ALA A C 1
ATOM 2759 O O . ALA A 1 339 ? 28.641 31.258 -22.020 1.00 65.56 339 ALA A O 1
ATOM 2760 N N . LEU A 1 340 ? 28.001 30.268 -23.929 1.00 58.69 340 LEU A N 1
ATOM 2761 C CA . LEU A 1 340 ? 28.088 28.896 -23.420 1.00 58.69 340 LEU A CA 1
ATOM 2762 C C . LEU A 1 340 ? 29.520 28.370 -23.315 1.00 58.69 340 LEU A C 1
ATOM 2764 O O . LEU A 1 340 ? 29.822 27.611 -22.401 1.00 58.69 340 LEU A O 1
ATOM 2768 N N . GLU A 1 341 ? 30.387 28.756 -24.246 1.00 65.50 341 GLU A N 1
ATOM 2769 C CA . GLU A 1 341 ? 31.803 28.377 -24.253 1.00 65.50 341 GLU A CA 1
ATOM 2770 C C . GLU A 1 341 ? 32.623 29.175 -23.225 1.00 65.50 341 GLU A C 1
ATOM 2772 O O . GLU A 1 341 ? 33.602 28.659 -22.692 1.00 65.50 341 GLU A O 1
ATOM 2777 N N . HIS A 1 342 ? 32.199 30.403 -22.910 1.00 67.88 342 HIS A N 1
ATOM 2778 C CA . HIS A 1 342 ? 32.863 31.328 -21.987 1.00 67.88 342 HIS A CA 1
ATOM 2779 C C . HIS A 1 342 ? 31.934 31.698 -20.819 1.00 67.88 342 HIS A C 1
ATOM 2781 O O . HIS A 1 342 ? 31.729 32.872 -20.516 1.00 67.88 342 HIS A O 1
ATOM 2787 N N . SER A 1 343 ? 31.376 30.692 -20.139 1.00 56.56 343 SER A N 1
ATOM 2788 C CA . SER A 1 343 ? 30.429 30.870 -19.021 1.00 56.56 343 SER A CA 1
ATOM 2789 C C . SER A 1 343 ? 31.005 31.596 -17.791 1.00 56.56 343 SER A C 1
ATOM 2791 O O . SER A 1 343 ? 30.291 31.833 -16.823 1.00 56.56 343 SER A O 1
ATOM 2793 N N . GLU A 1 344 ? 32.301 31.912 -17.797 1.00 60.69 344 GLU A N 1
ATOM 2794 C CA . GLU A 1 344 ? 33.001 32.648 -16.737 1.00 60.69 344 GLU A CA 1
ATOM 2795 C C . GLU A 1 344 ? 32.895 34.180 -16.911 1.00 60.69 344 GLU A C 1
ATOM 2797 O O . GLU A 1 344 ? 33.163 34.923 -15.968 1.00 60.69 344 GLU A O 1
ATOM 2802 N N . ASP A 1 345 ? 32.467 34.668 -18.083 1.00 72.50 345 ASP A N 1
ATOM 2803 C CA . ASP A 1 345 ? 32.231 36.094 -18.338 1.00 72.50 345 ASP A CA 1
ATOM 2804 C C . ASP A 1 345 ? 30.942 36.574 -17.623 1.00 72.50 345 ASP A C 1
ATOM 2806 O O . ASP A 1 345 ? 29.878 35.970 -17.808 1.00 72.50 345 ASP A O 1
ATOM 2810 N N . PRO A 1 346 ? 30.985 37.660 -16.821 1.00 70.88 346 PRO A N 1
ATOM 2811 C CA . PRO A 1 346 ? 29.811 38.232 -16.160 1.00 70.88 346 PRO A CA 1
ATOM 2812 C C . PRO A 1 346 ? 28.615 38.494 -17.085 1.00 70.88 346 PRO A C 1
ATOM 2814 O O . PRO A 1 346 ? 27.468 38.267 -16.681 1.00 70.88 346 PRO A O 1
ATOM 2817 N N . ASP A 1 347 ? 28.858 38.938 -18.320 1.00 69.12 347 ASP A N 1
ATOM 2818 C CA . ASP A 1 347 ? 27.790 39.256 -19.273 1.00 69.12 347 ASP A CA 1
ATOM 2819 C C . ASP A 1 347 ? 27.170 37.984 -19.872 1.00 69.12 347 ASP A C 1
ATOM 2821 O O . ASP A 1 347 ? 25.940 37.869 -19.979 1.00 69.12 347 ASP A O 1
ATOM 2825 N N . ALA A 1 348 ? 28.001 36.979 -20.169 1.00 64.75 348 ALA A N 1
ATOM 2826 C CA . ALA A 1 348 ? 27.553 35.646 -20.567 1.00 64.75 348 ALA A CA 1
ATOM 2827 C C . ALA A 1 348 ? 26.729 34.981 -19.454 1.00 64.75 348 ALA A C 1
ATOM 2829 O O . ALA A 1 348 ? 25.643 34.446 -19.700 1.00 64.75 348 ALA A O 1
ATOM 2830 N N . GLN A 1 349 ? 27.188 35.097 -18.209 1.00 64.38 349 GLN A N 1
ATOM 2831 C CA . GLN A 1 349 ? 26.532 34.537 -17.035 1.00 64.38 349 GLN A CA 1
ATOM 2832 C C . GLN A 1 349 ? 25.199 35.235 -16.733 1.00 64.38 349 GLN A C 1
ATOM 2834 O O . GLN A 1 349 ? 24.213 34.587 -16.367 1.00 64.38 349 GLN A O 1
ATOM 2839 N N . ALA A 1 350 ? 25.111 36.552 -16.933 1.00 67.75 350 ALA A N 1
ATOM 2840 C CA . ALA A 1 350 ? 23.857 37.294 -16.824 1.00 67.75 350 ALA A CA 1
ATOM 2841 C C . ALA A 1 350 ? 22.835 36.852 -17.887 1.00 67.75 350 ALA A C 1
ATOM 2843 O O . ALA A 1 350 ? 21.649 36.676 -17.576 1.00 67.75 350 ALA A O 1
ATOM 2844 N N . LEU A 1 351 ? 23.287 36.623 -19.124 1.00 68.50 351 LEU A N 1
ATOM 2845 C CA . LEU A 1 351 ? 22.456 36.114 -20.214 1.00 68.50 351 LEU A CA 1
ATOM 2846 C C . LEU A 1 351 ? 21.965 34.683 -19.934 1.00 68.50 351 LEU A C 1
ATOM 2848 O O . LEU A 1 351 ? 20.759 34.425 -20.014 1.00 68.50 351 LEU A O 1
ATOM 2852 N N . ILE A 1 352 ? 22.860 33.779 -19.525 1.00 66.44 352 ILE A N 1
ATOM 2853 C CA . ILE A 1 352 ? 22.537 32.393 -19.150 1.00 66.44 352 ILE A CA 1
ATOM 2854 C C . ILE A 1 352 ? 21.546 32.358 -17.982 1.00 66.44 352 ILE A C 1
ATOM 2856 O O . ILE A 1 352 ? 20.535 31.651 -18.045 1.00 66.44 352 ILE A O 1
ATOM 2860 N N . ASN A 1 353 ? 21.763 33.161 -16.940 1.00 65.31 353 ASN A N 1
ATOM 2861 C CA . ASN A 1 353 ? 20.855 33.249 -15.796 1.00 65.31 353 ASN A CA 1
ATOM 2862 C C . ASN A 1 353 ? 19.472 33.779 -16.193 1.00 65.31 353 ASN A C 1
ATOM 2864 O O . ASN A 1 353 ? 18.449 33.296 -15.697 1.00 65.31 353 ASN A O 1
ATOM 2868 N N . SER A 1 354 ? 19.419 34.742 -17.114 1.00 68.38 354 SER A N 1
ATOM 2869 C CA . SER A 1 354 ? 18.167 35.268 -17.661 1.00 68.38 354 SER A CA 1
ATOM 2870 C C . SER A 1 354 ? 17.377 34.177 -18.396 1.00 68.38 354 SER A C 1
ATOM 2872 O O . SER A 1 354 ? 16.204 33.952 -18.091 1.00 68.38 354 SER A O 1
ATOM 2874 N N . ILE A 1 355 ? 18.036 33.410 -19.273 1.00 67.75 355 ILE A N 1
ATOM 2875 C CA . ILE A 1 355 ? 17.444 32.262 -19.983 1.00 67.75 355 ILE A CA 1
ATOM 2876 C C . ILE A 1 355 ? 16.956 31.194 -18.987 1.00 67.75 355 ILE A C 1
ATOM 2878 O O . ILE A 1 355 ? 15.823 30.709 -19.077 1.00 67.75 355 ILE A O 1
ATOM 2882 N N . THR A 1 356 ? 17.779 30.876 -17.988 1.00 64.75 356 THR A N 1
ATOM 2883 C CA . THR A 1 356 ? 17.519 29.850 -16.969 1.00 64.75 356 THR A CA 1
ATOM 2884 C C . THR A 1 356 ? 16.293 30.181 -16.112 1.00 64.75 356 THR A C 1
ATOM 2886 O O . THR A 1 356 ? 15.454 29.310 -15.870 1.00 64.75 356 THR A O 1
ATOM 2889 N N . ARG A 1 357 ? 16.092 31.455 -15.737 1.00 68.56 357 ARG A N 1
ATOM 2890 C CA . ARG A 1 357 ? 14.885 31.917 -15.015 1.00 68.56 357 ARG A CA 1
ATOM 2891 C C . ARG A 1 357 ? 13.594 31.667 -15.795 1.00 68.56 357 ARG A C 1
ATOM 2893 O O . ARG A 1 357 ? 12.557 31.380 -15.197 1.00 68.56 357 ARG A O 1
ATOM 2900 N N . HIS A 1 358 ? 13.637 31.722 -17.124 1.00 68.12 358 HIS A N 1
ATOM 2901 C CA . HIS A 1 358 ? 12.477 31.416 -17.963 1.00 68.12 358 HIS A CA 1
ATOM 2902 C C . HIS A 1 358 ? 12.184 29.904 -18.072 1.00 68.12 358 HIS A C 1
ATOM 2904 O O . HIS A 1 358 ? 11.031 29.525 -18.313 1.00 68.12 358 HIS A O 1
ATOM 2910 N N . ALA A 1 359 ? 13.177 29.040 -17.822 1.00 64.81 359 ALA A N 1
ATOM 2911 C CA . ALA A 1 359 ? 13.043 27.577 -17.813 1.00 64.81 359 ALA A CA 1
ATOM 2912 C C . ALA A 1 359 ? 12.466 27.005 -16.499 1.00 64.81 359 ALA A C 1
ATOM 2914 O O . ALA A 1 359 ? 11.982 25.877 -16.476 1.00 64.81 359 ALA A O 1
ATOM 2915 N N . VAL A 1 360 ? 12.405 27.805 -15.431 1.00 66.69 360 VAL A N 1
ATOM 2916 C CA . VAL A 1 360 ? 11.913 27.441 -14.085 1.00 66.69 360 VAL A CA 1
ATOM 2917 C C . VAL A 1 360 ? 10.497 26.834 -14.055 1.00 66.69 360 VAL A C 1
ATOM 2919 O O . VAL A 1 360 ? 10.121 26.142 -13.112 1.00 66.69 360 VAL A O 1
ATOM 2922 N N . SER A 1 361 ? 9.669 27.082 -15.072 1.00 65.50 361 SER A N 1
ATOM 2923 C CA . SER A 1 361 ? 8.315 26.507 -15.161 1.00 65.50 361 SER A CA 1
ATOM 2924 C C . SER A 1 361 ? 8.260 25.082 -15.735 1.00 65.50 361 SER A C 1
ATOM 2926 O O . SER A 1 361 ? 7.195 24.462 -15.707 1.00 65.50 361 SER A O 1
ATOM 2928 N N . ILE A 1 362 ? 9.380 24.558 -16.243 1.00 68.38 362 ILE A N 1
ATOM 2929 C CA . ILE A 1 362 ? 9.474 23.244 -16.890 1.00 68.38 362 ILE A CA 1
ATOM 2930 C C . ILE A 1 362 ? 9.802 22.195 -15.823 1.00 68.38 362 ILE A C 1
ATOM 2932 O O . ILE A 1 362 ? 10.928 22.124 -15.327 1.00 68.38 362 ILE A O 1
ATOM 2936 N N . ARG A 1 363 ? 8.803 21.388 -15.448 1.00 63.00 363 ARG A N 1
ATOM 2937 C CA . ARG A 1 363 ? 8.922 20.369 -14.390 1.00 63.00 363 ARG A CA 1
ATOM 2938 C C . ARG A 1 363 ? 10.060 19.386 -14.680 1.00 63.00 363 ARG A C 1
ATOM 2940 O O . ARG A 1 363 ? 10.173 18.900 -15.798 1.00 63.00 363 ARG A O 1
ATOM 2947 N N . GLY A 1 364 ? 10.856 19.070 -13.659 1.00 56.16 364 GLY A N 1
ATOM 2948 C CA . GLY A 1 364 ? 11.970 18.119 -13.757 1.00 56.16 364 GLY A CA 1
ATOM 2949 C C . GLY A 1 364 ? 13.316 18.734 -14.154 1.00 56.16 364 GLY A C 1
ATOM 2950 O O . GLY A 1 364 ? 14.327 18.049 -14.087 1.00 56.16 364 GLY A O 1
ATOM 2951 N N . THR A 1 365 ? 13.361 20.016 -14.531 1.00 58.75 365 THR A N 1
ATOM 2952 C CA . THR A 1 365 ? 14.627 20.725 -14.788 1.00 58.75 365 THR A CA 1
ATOM 2953 C C . THR A 1 365 ? 15.268 21.209 -13.480 1.00 58.75 365 THR A C 1
ATOM 2955 O O . THR A 1 365 ? 14.550 21.506 -12.520 1.00 58.75 365 THR A O 1
ATOM 2958 N N . ARG A 1 366 ? 16.603 21.349 -13.432 1.00 56.25 366 ARG A N 1
ATOM 2959 C CA . ARG A 1 366 ? 17.314 21.932 -12.272 1.00 56.25 366 ARG A CA 1
ATOM 2960 C C . ARG A 1 366 ? 16.751 23.305 -11.862 1.00 56.25 366 ARG A C 1
ATOM 2962 O O . ARG A 1 366 ? 16.469 23.477 -10.685 1.00 56.25 366 ARG A O 1
ATOM 2969 N N . PRO A 1 367 ? 16.430 24.245 -12.776 1.00 62.69 367 PRO A N 1
ATOM 2970 C CA . PRO A 1 367 ? 15.805 25.521 -12.407 1.00 62.69 367 PRO A CA 1
ATOM 2971 C C . PRO A 1 367 ? 14.413 25.380 -11.779 1.00 62.69 367 PRO A C 1
ATOM 2973 O O . PRO A 1 367 ? 14.059 26.145 -10.882 1.00 62.69 367 PRO A O 1
ATOM 2976 N N . PHE A 1 368 ? 13.611 24.406 -12.224 1.00 65.25 368 PHE A N 1
ATOM 2977 C CA . PHE A 1 368 ? 12.330 24.100 -11.585 1.00 65.25 368 PHE A CA 1
ATOM 2978 C C . PHE A 1 368 ? 12.529 23.574 -10.165 1.00 65.25 368 PHE A C 1
ATOM 2980 O O . PHE A 1 368 ? 11.832 24.023 -9.257 1.00 65.25 368 PHE A O 1
ATOM 2987 N N . TRP A 1 369 ? 13.480 22.659 -9.966 1.00 55.66 369 TRP A N 1
ATOM 2988 C CA . TRP A 1 369 ? 13.801 22.127 -8.643 1.00 55.66 369 TRP A CA 1
ATOM 2989 C C . TRP A 1 369 ? 14.428 23.177 -7.731 1.00 55.66 369 TRP A C 1
ATOM 2991 O O . TRP A 1 369 ? 14.013 23.276 -6.584 1.00 55.66 369 TRP A O 1
ATOM 3001 N N . ASN A 1 370 ? 15.291 24.047 -8.253 1.00 63.25 370 ASN A N 1
ATOM 3002 C CA . ASN A 1 370 ? 15.842 25.192 -7.530 1.00 63.25 370 ASN A CA 1
ATOM 3003 C C . ASN A 1 370 ? 14.744 26.161 -7.100 1.00 63.25 370 ASN A C 1
ATOM 3005 O O . ASN A 1 370 ? 14.739 26.591 -5.954 1.00 63.25 370 ASN A O 1
ATOM 3009 N N . ARG A 1 371 ? 13.757 26.455 -7.957 1.00 69.81 371 ARG A N 1
ATOM 3010 C CA . ARG A 1 371 ? 12.586 27.224 -7.521 1.00 69.81 371 ARG A CA 1
ATOM 3011 C C . ARG A 1 371 ? 11.750 26.459 -6.511 1.00 69.81 371 ARG A C 1
ATOM 3013 O O . ARG A 1 371 ? 11.259 27.074 -5.587 1.00 69.81 371 ARG A O 1
ATOM 3020 N N . LYS A 1 372 ? 11.519 25.156 -6.676 1.00 66.06 372 LYS A N 1
ATOM 3021 C CA . LYS A 1 372 ? 10.739 24.378 -5.699 1.00 66.06 372 LYS A CA 1
ATOM 3022 C C . LYS A 1 372 ? 11.430 24.337 -4.343 1.00 66.06 372 LYS A C 1
ATOM 3024 O O . LYS A 1 372 ? 10.742 24.440 -3.337 1.00 66.06 372 LYS A O 1
ATOM 3029 N N . ARG A 1 373 ? 12.760 24.261 -4.339 1.00 61.12 373 ARG A N 1
ATOM 3030 C CA . ARG A 1 373 ? 13.619 24.432 -3.173 1.00 61.12 373 ARG A CA 1
ATOM 3031 C C . ARG A 1 373 ? 13.472 25.836 -2.595 1.00 61.12 373 ARG A C 1
ATOM 3033 O O . ARG A 1 373 ? 13.150 25.931 -1.430 1.00 61.12 373 ARG A O 1
ATOM 3040 N N . GLN A 1 374 ? 13.573 26.898 -3.391 1.00 63.47 374 GLN A N 1
ATOM 3041 C CA . GLN A 1 374 ? 13.371 28.280 -2.926 1.00 63.47 374 GLN A CA 1
ATOM 3042 C C . GLN A 1 374 ? 11.943 28.558 -2.434 1.00 63.47 374 GLN A C 1
ATOM 3044 O O . GLN A 1 374 ? 11.766 29.263 -1.453 1.00 63.47 374 GLN A O 1
ATOM 3049 N N . ASP A 1 375 ? 10.918 28.009 -3.091 1.00 63.12 375 ASP A N 1
ATOM 3050 C CA . ASP A 1 375 ? 9.520 28.064 -2.656 1.00 63.12 375 ASP A CA 1
ATOM 3051 C C . ASP A 1 375 ? 9.409 27.349 -1.298 1.00 63.12 375 ASP A C 1
ATOM 3053 O O . ASP A 1 375 ? 8.786 27.870 -0.384 1.00 63.12 375 ASP A O 1
ATOM 3057 N N . LEU A 1 376 ? 10.037 26.175 -1.148 1.00 49.53 376 LEU A N 1
ATOM 3058 C CA . LEU A 1 376 ? 10.069 25.397 0.092 1.00 49.53 376 LEU A CA 1
ATOM 3059 C C . LEU A 1 376 ? 10.848 26.107 1.205 1.00 49.53 376 LEU A C 1
ATOM 3061 O O . LEU A 1 376 ? 10.375 26.131 2.333 1.00 49.53 376 LEU A O 1
ATOM 3065 N N . GLU A 1 377 ? 11.994 26.709 0.896 1.00 55.38 377 GLU A N 1
ATOM 3066 C CA . GLU A 1 377 ? 12.780 27.560 1.789 1.00 55.38 377 GLU A CA 1
ATOM 3067 C C . GLU A 1 377 ? 11.935 28.760 2.211 1.00 55.38 377 GLU A C 1
ATOM 3069 O O . GLU A 1 377 ? 11.772 29.001 3.398 1.00 55.38 377 GLU A O 1
ATOM 3074 N N . ALA A 1 378 ? 11.308 29.466 1.269 1.00 59.88 378 ALA A N 1
ATOM 3075 C CA . ALA A 1 378 ? 10.427 30.592 1.552 1.00 59.88 378 ALA A CA 1
ATOM 3076 C C . ALA A 1 378 ? 9.213 30.173 2.390 1.00 59.88 378 ALA A C 1
ATOM 3078 O O . ALA A 1 378 ? 8.851 30.890 3.320 1.00 59.88 378 ALA A O 1
ATOM 3079 N N . TYR A 1 379 ? 8.597 29.017 2.125 1.00 48.81 379 TYR A N 1
ATOM 3080 C CA . TYR A 1 379 ? 7.541 28.449 2.967 1.00 48.81 379 TYR A CA 1
ATOM 3081 C C . TYR A 1 379 ? 8.074 28.089 4.356 1.00 48.81 379 TYR A C 1
ATOM 3083 O O . TYR A 1 379 ? 7.422 28.397 5.349 1.00 48.81 379 TYR A O 1
ATOM 3091 N N . ALA A 1 380 ? 9.274 27.519 4.456 1.00 50.16 380 ALA A N 1
ATOM 3092 C CA . ALA A 1 380 ? 9.922 27.221 5.727 1.00 50.16 380 ALA A CA 1
ATOM 3093 C C . ALA A 1 380 ? 10.248 28.495 6.524 1.00 50.16 380 ALA A C 1
ATOM 3095 O O . ALA A 1 380 ? 10.060 28.503 7.738 1.00 50.16 380 ALA A O 1
ATOM 3096 N N . TYR A 1 381 ? 10.667 29.573 5.855 1.00 53.16 381 TYR A N 1
ATOM 3097 C CA . TYR A 1 381 ? 10.952 30.878 6.453 1.00 53.16 381 TYR A CA 1
ATOM 3098 C C . TYR A 1 381 ? 9.680 31.640 6.858 1.00 53.16 381 TYR A C 1
ATOM 3100 O O . TYR A 1 381 ? 9.663 32.270 7.909 1.00 53.16 381 TYR A O 1
ATOM 3108 N N . SER A 1 382 ? 8.621 31.605 6.040 1.00 48.91 382 SER A N 1
ATOM 3109 C CA . SER A 1 382 ? 7.422 32.447 6.222 1.00 48.91 382 SER A CA 1
ATOM 3110 C C . SER A 1 382 ? 6.290 31.778 6.997 1.00 48.91 382 SER A C 1
ATOM 3112 O O . SER A 1 382 ? 5.600 32.441 7.767 1.00 48.91 382 SER A O 1
ATOM 3114 N N . LEU A 1 383 ? 6.088 30.475 6.808 1.00 48.34 383 LEU A N 1
ATOM 3115 C CA . LEU A 1 383 ? 5.012 29.718 7.454 1.00 48.34 383 LEU A CA 1
ATOM 3116 C C . LEU A 1 383 ? 5.508 28.934 8.667 1.00 48.34 383 LEU A C 1
ATOM 3118 O O . LEU A 1 383 ? 4.690 28.387 9.401 1.00 48.34 383 LEU A O 1
ATOM 3122 N N . SER A 1 384 ? 6.830 28.908 8.887 1.00 53.00 384 SER A N 1
ATOM 3123 C CA . SER A 1 384 ? 7.517 27.871 9.659 1.00 53.00 384 SER A CA 1
ATOM 3124 C C . SER A 1 384 ? 7.267 26.488 9.044 1.00 53.00 384 SER A C 1
ATOM 3126 O O . SER A 1 384 ? 6.141 26.096 8.748 1.00 53.00 384 SER A O 1
ATOM 3128 N N . CYS A 1 385 ? 8.335 25.732 8.799 1.00 45.75 385 CYS A N 1
ATOM 3129 C CA . CYS A 1 385 ? 8.236 24.408 8.183 1.00 45.75 385 CYS A CA 1
ATOM 3130 C C . CYS A 1 385 ? 7.244 23.518 8.966 1.00 45.75 385 CYS A C 1
ATOM 3132 O O . CYS A 1 385 ? 7.396 23.409 10.190 1.00 45.75 385 CYS A O 1
ATOM 3134 N N . PRO A 1 386 ? 6.266 22.835 8.332 1.00 45.12 386 PRO A N 1
ATOM 3135 C CA . PRO A 1 386 ? 5.741 21.614 8.918 1.00 45.12 386 PRO A CA 1
ATOM 3136 C C . PRO A 1 386 ? 6.917 20.639 8.957 1.00 45.12 386 PRO A C 1
ATOM 3138 O O . PRO A 1 386 ? 7.290 20.036 7.952 1.00 45.12 386 PRO A O 1
ATOM 3141 N N . GLY A 1 387 ? 7.569 20.587 10.115 1.00 54.62 387 GLY A N 1
ATOM 3142 C CA . GLY A 1 387 ? 8.654 19.666 10.377 1.00 54.62 387 GLY A CA 1
ATOM 3143 C C . GLY A 1 387 ? 8.163 18.229 10.240 1.00 54.62 387 GLY A C 1
ATOM 3144 O O . GLY A 1 387 ? 6.969 17.958 10.087 1.00 54.62 387 GLY A O 1
ATOM 3145 N N . ALA A 1 388 ? 9.121 17.315 10.206 1.00 53.34 388 ALA A N 1
ATOM 3146 C CA . ALA A 1 388 ? 8.903 15.917 9.883 1.00 53.34 388 ALA A CA 1
ATOM 3147 C C . ALA A 1 388 ? 7.604 15.338 10.490 1.00 53.34 388 ALA A C 1
ATOM 3149 O O . ALA A 1 388 ? 7.400 15.319 11.706 1.00 53.34 388 ALA A O 1
ATOM 3150 N N . PHE A 1 389 ? 6.731 14.832 9.616 1.00 49.50 389 PHE A N 1
ATOM 3151 C CA . PHE A 1 389 ? 5.536 14.101 10.017 1.00 49.50 389 PHE A CA 1
ATOM 3152 C C . PHE A 1 389 ? 5.926 12.660 10.349 1.00 49.50 389 PHE A C 1
ATOM 3154 O O . PHE A 1 389 ? 6.352 11.912 9.468 1.00 49.50 389 PHE A O 1
ATOM 3161 N N . MET A 1 390 ? 5.786 12.273 11.616 1.00 52.25 390 MET A N 1
ATOM 3162 C CA . MET A 1 390 ? 6.107 10.927 12.085 1.00 52.25 390 MET A CA 1
ATOM 3163 C C . MET A 1 390 ? 4.908 10.340 12.827 1.00 52.25 390 MET A C 1
ATOM 3165 O O . MET A 1 390 ? 4.604 10.707 13.959 1.00 52.25 390 MET A O 1
ATOM 3169 N N . THR A 1 391 ? 4.211 9.395 12.204 1.00 45.78 391 THR A N 1
ATOM 3170 C CA . THR A 1 391 ? 3.175 8.625 12.900 1.00 45.78 391 THR A CA 1
ATOM 3171 C C . THR A 1 391 ? 3.840 7.555 13.754 1.00 45.78 391 THR A C 1
ATOM 3173 O O . THR A 1 391 ? 4.445 6.632 13.210 1.00 45.78 391 THR A O 1
ATOM 3176 N N . PHE A 1 392 ? 3.705 7.656 15.074 1.00 50.69 392 PHE A N 1
ATOM 3177 C CA . PHE A 1 392 ? 4.101 6.603 16.003 1.00 50.69 392 PHE A CA 1
ATOM 3178 C C . PHE A 1 392 ? 2.842 5.963 16.586 1.00 50.69 392 PHE A C 1
ATOM 3180 O O . PHE A 1 392 ? 2.137 6.588 17.377 1.00 50.69 392 PHE A O 1
ATOM 3187 N N . SER A 1 393 ? 2.575 4.696 16.274 1.00 44.81 393 SER A N 1
ATOM 3188 C CA . SER A 1 393 ? 1.812 3.876 17.215 1.00 44.81 393 SER A CA 1
ATOM 3189 C C . SER A 1 393 ? 2.730 3.487 18.379 1.00 44.81 393 SER A C 1
ATOM 3191 O O . SER A 1 393 ? 3.905 3.191 18.141 1.00 44.81 393 SER A O 1
ATOM 3193 N N . PRO A 1 394 ? 2.214 3.364 19.614 1.00 40.56 394 PRO A N 1
ATOM 3194 C CA . PRO A 1 394 ? 2.911 2.672 20.700 1.00 40.56 394 PRO A CA 1
ATOM 3195 C C . PRO A 1 394 ? 3.376 1.244 20.330 1.00 40.56 394 PRO A C 1
ATOM 3197 O O . PRO A 1 394 ? 4.199 0.671 21.034 1.00 40.56 394 PRO A O 1
ATOM 3200 N N . ALA A 1 395 ? 2.871 0.670 19.230 1.00 38.81 395 ALA A N 1
ATOM 3201 C CA . ALA A 1 395 ? 3.238 -0.651 18.718 1.00 38.81 395 ALA A CA 1
ATOM 3202 C C . ALA A 1 395 ? 4.069 -0.651 17.405 1.00 38.81 395 ALA A C 1
ATOM 3204 O O . ALA A 1 395 ? 4.506 -1.719 16.981 1.00 38.81 395 ALA A O 1
ATOM 3205 N N . ASP A 1 396 ? 4.321 0.492 16.749 1.00 42.47 396 ASP A N 1
ATOM 3206 C CA . ASP A 1 396 ? 4.899 0.542 15.382 1.00 42.47 396 ASP A CA 1
ATOM 3207 C C . ASP A 1 396 ? 6.440 0.620 15.359 1.00 42.47 396 ASP A C 1
ATOM 3209 O O . ASP A 1 396 ? 7.031 1.503 14.739 1.00 42.47 396 ASP A O 1
ATOM 3213 N N . LEU A 1 397 ? 7.135 -0.299 16.033 1.00 46.56 397 LEU A N 1
ATOM 3214 C CA . LEU A 1 397 ? 8.578 -0.145 16.293 1.00 46.56 397 LEU A CA 1
ATOM 3215 C C . LEU A 1 397 ? 9.512 -1.070 15.489 1.00 46.56 397 LEU A C 1
ATOM 3217 O O . LEU A 1 397 ? 10.642 -1.337 15.894 1.00 46.56 397 LEU A O 1
ATOM 3221 N N . HIS A 1 398 ? 9.112 -1.490 14.286 1.00 48.97 398 HIS A N 1
ATOM 3222 C CA . HIS A 1 398 ? 9.928 -2.380 13.440 1.00 48.97 398 HIS A CA 1
ATOM 3223 C C . HIS A 1 398 ? 10.369 -1.758 12.103 1.00 48.97 398 HIS A C 1
ATOM 3225 O O . HIS A 1 398 ? 10.270 -2.391 11.054 1.00 48.97 398 HIS A O 1
ATOM 3231 N N . TRP A 1 399 ? 10.880 -0.522 12.099 1.00 50.81 399 TRP A N 1
ATOM 3232 C CA . TRP A 1 399 ? 11.388 0.121 10.872 1.00 50.81 399 TRP A CA 1
ATOM 3233 C C . TRP A 1 399 ? 12.901 -0.047 10.717 1.00 50.81 399 TRP A C 1
ATOM 3235 O O . TRP A 1 399 ? 13.663 0.915 10.767 1.00 50.81 399 TRP A O 1
ATOM 3245 N N . ARG A 1 400 ? 13.363 -1.289 10.523 1.00 48.72 400 ARG A N 1
ATOM 3246 C CA . ARG A 1 400 ? 14.795 -1.586 10.310 1.00 48.72 400 ARG A CA 1
ATOM 3247 C C . ARG A 1 400 ? 15.401 -0.772 9.158 1.00 48.72 400 ARG A C 1
ATOM 3249 O O . ARG A 1 400 ? 16.539 -0.333 9.275 1.00 48.72 400 ARG A O 1
ATOM 3256 N N . SER A 1 401 ? 14.620 -0.523 8.106 1.00 43.09 401 SER A N 1
ATOM 3257 C CA . SER A 1 401 ? 15.004 0.326 6.973 1.00 43.09 401 SER A CA 1
ATOM 3258 C C . SER A 1 401 ? 15.293 1.774 7.366 1.00 43.09 401 SER A C 1
ATOM 3260 O O . SER A 1 401 ? 16.110 2.406 6.720 1.00 43.09 401 SER A O 1
ATOM 3262 N N . LEU A 1 402 ? 14.676 2.305 8.425 1.00 52.19 402 LEU A N 1
ATOM 3263 C CA . LEU A 1 402 ? 15.010 3.624 8.966 1.00 52.19 402 LEU A CA 1
ATOM 3264 C C . LEU A 1 402 ? 16.267 3.545 9.846 1.00 52.19 402 LEU A C 1
ATOM 3266 O O . LEU A 1 402 ? 17.186 4.347 9.700 1.00 52.19 402 LEU A O 1
ATOM 3270 N N . TYR A 1 403 ? 16.328 2.557 10.747 1.00 55.41 403 TYR A N 1
ATOM 3271 C CA . TYR A 1 403 ? 17.406 2.459 11.738 1.00 55.41 403 TYR A CA 1
ATOM 3272 C C . TYR A 1 403 ? 18.768 2.087 11.151 1.00 55.41 403 TYR A C 1
ATOM 3274 O O . TYR A 1 403 ? 19.780 2.454 11.740 1.00 55.41 403 TYR A O 1
ATOM 3282 N N . GLN A 1 404 ? 18.824 1.419 9.993 1.00 56.56 404 GLN A N 1
ATOM 3283 C CA . GLN A 1 404 ? 20.089 1.118 9.306 1.00 56.56 404 GLN A CA 1
ATOM 3284 C C . GLN A 1 404 ? 20.881 2.372 8.911 1.00 56.56 404 GLN A C 1
ATOM 3286 O O . GLN A 1 404 ? 22.096 2.308 8.759 1.00 56.56 404 GLN A O 1
ATOM 3291 N N . HIS A 1 405 ? 20.203 3.516 8.788 1.00 49.75 405 HIS A N 1
ATOM 3292 C CA . HIS A 1 405 ? 20.818 4.799 8.457 1.00 49.75 405 HIS A CA 1
ATOM 3293 C C . HIS A 1 405 ? 21.231 5.608 9.702 1.00 49.75 405 HIS A C 1
ATOM 3295 O O . HIS A 1 405 ? 21.631 6.768 9.566 1.00 49.75 405 HIS A O 1
ATOM 3301 N N . MET A 1 406 ? 21.131 5.030 10.908 1.00 56.03 406 MET A N 1
ATOM 3302 C CA . MET A 1 406 ? 21.477 5.676 12.180 1.00 56.03 406 MET A CA 1
ATOM 3303 C C . MET A 1 406 ? 22.927 5.342 12.604 1.00 56.03 406 MET A C 1
ATOM 3305 O O . MET A 1 406 ? 23.349 4.193 12.461 1.00 56.03 406 MET A O 1
ATOM 3309 N N . PRO A 1 407 ? 23.688 6.281 13.201 1.00 47.41 407 PRO A N 1
ATOM 3310 C CA . PRO A 1 407 ? 25.122 6.123 13.508 1.00 47.41 407 PRO A CA 1
ATOM 3311 C C . PRO A 1 407 ? 25.451 4.942 14.427 1.00 47.41 407 PRO A C 1
ATOM 3313 O O . PRO A 1 407 ? 26.514 4.337 14.330 1.00 47.41 407 PRO A O 1
ATOM 3316 N N . ARG A 1 408 ? 24.516 4.587 15.315 1.00 60.16 408 ARG A N 1
ATOM 3317 C CA . ARG A 1 408 ? 24.648 3.490 16.285 1.00 60.16 408 ARG A CA 1
ATOM 3318 C C . ARG A 1 408 ? 23.869 2.243 15.871 1.00 60.16 408 ARG A C 1
ATOM 3320 O O . ARG A 1 408 ? 23.546 1.411 16.717 1.00 60.16 408 ARG A O 1
ATOM 3327 N N . TYR A 1 409 ? 23.582 2.065 14.578 1.00 59.56 409 TYR A N 1
ATOM 3328 C CA . TYR A 1 409 ? 22.844 0.899 14.078 1.00 59.56 409 TYR A CA 1
ATOM 3329 C C . TYR A 1 409 ? 23.460 -0.433 14.530 1.00 59.56 409 TYR A C 1
ATOM 3331 O O . TYR A 1 409 ? 22.737 -1.330 14.949 1.00 59.56 409 TYR A O 1
ATOM 3339 N N . GLY A 1 410 ? 24.790 -0.555 14.544 1.00 60.06 410 GLY A N 1
ATOM 3340 C CA . GLY A 1 410 ? 25.461 -1.763 15.037 1.00 60.06 410 GLY A CA 1
ATOM 3341 C C . GLY A 1 410 ? 25.228 -2.043 16.530 1.00 60.06 410 GLY A C 1
ATOM 3342 O O . GLY A 1 410 ? 25.246 -3.196 16.953 1.00 60.06 410 GLY A O 1
ATOM 3343 N N . GLU A 1 411 ? 24.994 -1.019 17.350 1.00 63.72 411 GLU A N 1
ATOM 3344 C CA . GLU A 1 411 ? 24.621 -1.174 18.762 1.00 63.72 411 GLU A CA 1
ATOM 3345 C C . GLU A 1 411 ? 23.135 -1.490 18.909 1.00 63.72 411 GLU A C 1
ATOM 3347 O O . GLU A 1 411 ? 22.781 -2.405 19.644 1.00 63.72 411 GLU A O 1
ATOM 3352 N N . TRP A 1 412 ? 22.280 -0.828 18.126 1.00 61.41 412 TRP A N 1
ATOM 3353 C CA . TRP A 1 412 ? 20.847 -1.128 18.021 1.00 61.41 412 TRP A CA 1
ATOM 3354 C C . TRP A 1 412 ? 20.623 -2.598 17.723 1.00 61.41 412 TRP A C 1
ATOM 3356 O O . TRP A 1 412 ? 19.881 -3.297 18.393 1.00 61.41 412 TRP A O 1
ATOM 3366 N N . LEU A 1 413 ? 21.331 -3.085 16.712 1.00 61.84 413 LEU A N 1
ATOM 3367 C CA . LEU A 1 413 ? 21.201 -4.415 16.160 1.00 61.84 413 LEU A CA 1
ATOM 3368 C C . LEU A 1 413 ? 21.746 -5.495 17.098 1.00 61.84 413 LEU A C 1
ATOM 3370 O O . LEU A 1 413 ? 21.402 -6.664 16.927 1.00 61.84 413 LEU A O 1
ATOM 3374 N N . ARG A 1 414 ? 22.544 -5.111 18.103 1.00 63.28 414 ARG A N 1
ATOM 3375 C CA . ARG A 1 414 ? 23.028 -5.976 19.189 1.00 63.28 414 ARG A CA 1
ATOM 3376 C C . ARG A 1 414 ? 22.206 -5.842 20.472 1.00 63.28 414 ARG A C 1
ATOM 3378 O O . ARG A 1 414 ? 22.173 -6.791 21.248 1.00 63.28 414 ARG A O 1
ATOM 3385 N N . ALA A 1 415 ? 21.516 -4.720 20.662 1.00 56.44 415 ALA A N 1
ATOM 3386 C CA . ALA A 1 415 ? 20.646 -4.478 21.802 1.00 56.44 415 ALA A CA 1
ATOM 3387 C C . ALA A 1 415 ? 19.466 -5.463 21.814 1.00 56.44 415 ALA A C 1
ATOM 3389 O O . ALA A 1 415 ? 19.035 -5.970 20.767 1.00 56.44 415 ALA A O 1
ATOM 3390 N N . SER A 1 416 ? 18.942 -5.753 22.998 1.00 50.62 416 SER A N 1
ATOM 3391 C CA . SER A 1 416 ? 17.723 -6.538 23.168 1.00 50.62 416 SER A CA 1
ATOM 3392 C C . SER A 1 416 ? 16.515 -5.804 22.564 1.00 50.62 416 SER A C 1
ATOM 3394 O O . SER A 1 416 ? 16.537 -4.592 22.353 1.00 50.62 416 SER A O 1
ATOM 3396 N N . GLU A 1 417 ? 15.449 -6.533 22.236 1.00 46.88 417 GLU A N 1
ATOM 3397 C CA . GLU A 1 417 ? 14.215 -5.940 21.699 1.00 46.88 417 GLU A CA 1
ATOM 3398 C C . GLU A 1 417 ? 13.618 -4.844 22.617 1.00 46.88 417 GLU A C 1
ATOM 3400 O O . GLU A 1 417 ? 13.259 -3.790 22.089 1.00 46.88 417 GLU A O 1
ATOM 3405 N N . PRO A 1 418 ? 13.633 -4.998 23.964 1.00 46.22 418 PRO A N 1
ATOM 3406 C CA . PRO A 1 418 ? 13.334 -3.923 24.914 1.00 46.22 418 PRO A CA 1
ATOM 3407 C C . PRO A 1 418 ? 14.166 -2.650 24.729 1.00 46.22 418 PRO A C 1
ATOM 3409 O O . PRO A 1 418 ? 13.630 -1.547 24.752 1.00 46.22 418 PRO A O 1
ATOM 3412 N N . GLU A 1 419 ? 15.473 -2.789 24.516 1.00 52.28 419 GLU A N 1
ATOM 3413 C CA . GLU A 1 419 ? 16.389 -1.652 24.395 1.00 52.28 419 GLU A CA 1
ATOM 3414 C C . GLU A 1 419 ? 16.230 -0.938 23.044 1.00 52.28 419 GLU A C 1
ATOM 3416 O O . GLU A 1 419 ? 16.162 0.288 23.005 1.00 52.28 419 GLU A O 1
ATOM 3421 N N . ARG A 1 420 ? 16.087 -1.674 21.932 1.00 54.22 420 ARG A N 1
ATOM 3422 C CA . ARG A 1 420 ? 15.954 -1.107 20.567 1.00 54.22 420 ARG A CA 1
ATOM 3423 C C . ARG A 1 420 ? 14.818 -0.108 20.405 1.00 54.22 420 ARG A C 1
ATOM 3425 O O . ARG A 1 420 ? 14.921 0.799 19.582 1.00 54.22 420 ARG A O 1
ATOM 3432 N N . MET A 1 421 ? 13.741 -0.321 21.145 1.00 52.12 421 MET A N 1
ATOM 3433 C CA . MET A 1 421 ? 12.480 0.402 21.025 1.00 52.12 421 MET A CA 1
ATOM 3434 C C . MET A 1 421 ? 12.434 1.657 21.908 1.00 52.12 421 MET A C 1
ATOM 3436 O O . MET A 1 421 ? 11.846 2.662 21.512 1.00 52.12 421 MET A O 1
ATOM 3440 N N . VAL A 1 422 ? 13.125 1.660 23.054 1.00 51.66 422 VAL A N 1
ATOM 3441 C CA . VAL A 1 422 ? 13.290 2.871 23.882 1.00 51.66 422 VAL A CA 1
ATOM 3442 C C . VAL A 1 422 ? 14.300 3.848 23.260 1.00 51.66 422 VAL A C 1
ATOM 3444 O O . VAL A 1 422 ? 14.190 5.066 23.411 1.00 51.66 422 VAL A O 1
ATOM 3447 N N . LEU A 1 423 ? 15.250 3.325 22.482 1.00 55.09 423 LEU A N 1
ATOM 3448 C CA . LEU A 1 423 ? 16.253 4.109 21.761 1.00 55.09 423 LEU A CA 1
ATOM 3449 C C . LEU A 1 423 ? 15.656 4.938 20.609 1.00 55.09 423 LEU A C 1
ATOM 3451 O O . LEU A 1 423 ? 16.201 5.988 20.276 1.00 55.09 423 LEU A O 1
ATOM 3455 N N . SER A 1 424 ? 14.512 4.528 20.054 1.00 62.22 424 SER A N 1
ATOM 3456 C CA . SER A 1 424 ? 13.906 5.072 18.834 1.00 62.22 424 SER A CA 1
ATOM 3457 C C . SER A 1 424 ? 13.746 6.592 18.811 1.00 62.22 424 SER A C 1
ATOM 3459 O O . SER A 1 424 ? 14.279 7.237 17.913 1.00 62.22 424 SER A O 1
ATOM 3461 N N . LEU A 1 425 ? 13.070 7.191 19.799 1.00 66.12 425 LEU A N 1
ATOM 3462 C CA . LEU A 1 425 ? 12.849 8.644 19.802 1.00 66.12 425 LEU A CA 1
ATOM 3463 C C . LEU A 1 425 ? 14.138 9.417 20.115 1.00 66.12 425 LEU A C 1
ATOM 3465 O O . LEU A 1 425 ? 14.390 10.448 19.502 1.00 66.12 425 LEU A O 1
ATOM 3469 N N . SER A 1 426 ? 14.974 8.892 21.019 1.00 69.88 426 SER A N 1
ATOM 3470 C CA . SER A 1 426 ? 16.263 9.509 21.367 1.00 69.88 426 SER A CA 1
ATOM 3471 C C . SER A 1 426 ? 17.239 9.529 20.190 1.00 69.88 426 SER A C 1
ATOM 3473 O O . SER A 1 426 ? 18.007 10.467 20.030 1.00 69.88 426 SER A O 1
ATOM 3475 N N . TRP A 1 427 ? 17.191 8.504 19.344 1.00 69.06 427 TRP A N 1
ATOM 3476 C CA . TRP A 1 427 ? 18.066 8.376 18.190 1.00 69.06 427 TRP A CA 1
ATOM 3477 C C . TRP A 1 427 ? 17.544 9.112 16.973 1.00 69.06 427 TRP A C 1
ATOM 3479 O O . TRP A 1 427 ? 18.338 9.593 16.175 1.00 69.06 427 TRP A O 1
ATOM 3489 N N . ILE A 1 428 ? 16.222 9.218 16.835 1.00 72.25 428 ILE A N 1
ATOM 3490 C CA . ILE A 1 428 ? 15.610 10.127 15.869 1.00 72.25 428 ILE A CA 1
ATOM 3491 C C . ILE A 1 428 ? 15.988 11.569 16.222 1.00 72.25 428 ILE A C 1
ATOM 3493 O O . ILE A 1 428 ? 16.426 12.299 15.341 1.00 72.25 428 ILE A O 1
ATOM 3497 N N . ASP A 1 429 ? 15.886 11.958 17.496 1.00 74.94 429 ASP A N 1
ATOM 3498 C CA . ASP A 1 429 ? 16.369 13.252 17.994 1.00 74.94 429 ASP A CA 1
ATOM 3499 C C . ASP A 1 429 ? 17.852 13.464 17.655 1.00 74.94 429 ASP A C 1
ATOM 3501 O O . ASP A 1 429 ? 18.190 14.443 16.992 1.00 74.94 429 ASP A O 1
ATOM 3505 N N . ASP A 1 430 ? 18.715 12.504 18.000 1.00 73.56 430 ASP A N 1
ATOM 3506 C CA . ASP A 1 430 ? 20.151 12.572 17.705 1.00 73.56 430 ASP A CA 1
ATOM 3507 C C . ASP A 1 430 ? 20.464 12.682 16.222 1.00 73.56 430 ASP A C 1
ATOM 3509 O O . ASP A 1 430 ? 21.250 13.532 15.812 1.00 73.56 430 ASP A O 1
ATOM 3513 N N . ARG A 1 431 ? 19.818 11.867 15.390 1.00 69.38 431 ARG A N 1
ATOM 3514 C CA . ARG A 1 431 ? 20.080 11.878 13.955 1.00 69.38 431 ARG A CA 1
ATOM 3515 C C . ARG A 1 431 ? 19.606 13.158 13.294 1.00 69.38 431 ARG A C 1
ATOM 3517 O O . ARG A 1 431 ? 20.257 13.637 12.371 1.00 69.38 431 ARG A O 1
ATOM 3524 N N . LEU A 1 432 ? 18.489 13.716 13.752 1.00 72.50 432 LEU A N 1
ATOM 3525 C CA . LEU A 1 432 ? 18.022 15.007 13.264 1.00 72.50 432 LEU A CA 1
ATOM 3526 C C . LEU A 1 432 ? 18.963 16.125 13.719 1.00 72.50 432 LEU A C 1
ATOM 3528 O O . LEU A 1 432 ? 19.332 16.967 12.912 1.00 72.50 432 LEU A O 1
ATOM 3532 N N . ARG A 1 433 ? 19.447 16.100 14.960 1.00 77.06 433 ARG A N 1
ATOM 3533 C CA . ARG A 1 433 ? 20.462 17.050 15.439 1.00 77.06 433 ARG A CA 1
ATOM 3534 C C . ARG A 1 433 ? 21.785 16.964 14.674 1.00 77.06 433 ARG A C 1
ATOM 3536 O O . ARG A 1 433 ? 22.376 17.996 14.371 1.00 77.06 433 ARG A O 1
ATOM 3543 N N . GLU A 1 434 ? 22.219 15.760 14.306 1.00 72.56 434 GLU A N 1
ATOM 3544 C CA . GLU A 1 434 ? 23.376 15.547 13.427 1.00 72.56 434 GLU A CA 1
ATOM 3545 C C . GLU A 1 434 ? 23.133 16.056 12.002 1.00 72.56 434 GLU A C 1
ATOM 3547 O O . GLU A 1 434 ? 24.020 16.663 11.409 1.00 72.56 434 GLU A O 1
ATOM 3552 N N . ALA A 1 435 ? 21.943 15.810 11.446 1.00 65.69 435 ALA A N 1
ATOM 3553 C CA . ALA A 1 435 ? 21.568 16.266 10.108 1.00 65.69 435 ALA A CA 1
ATOM 3554 C C . ALA A 1 435 ? 21.399 17.795 10.030 1.00 65.69 435 ALA A C 1
ATOM 3556 O O . ALA A 1 435 ? 21.573 18.378 8.961 1.00 65.69 435 ALA A O 1
ATOM 3557 N N . PHE A 1 436 ? 21.094 18.445 11.159 1.00 70.69 436 PHE A N 1
ATOM 3558 C CA . PHE A 1 436 ? 20.949 19.894 11.297 1.00 70.69 436 PHE A CA 1
ATOM 3559 C C . PHE A 1 436 ? 21.962 20.447 12.317 1.00 70.69 436 PHE A C 1
ATOM 3561 O O . PHE A 1 436 ? 21.564 20.923 13.383 1.00 70.69 436 PHE A O 1
ATOM 3568 N N . PRO A 1 437 ? 23.276 20.444 12.008 1.00 71.00 437 PRO A N 1
ATOM 3569 C CA . PRO A 1 437 ? 24.327 20.776 12.974 1.00 71.00 437 PRO A CA 1
ATOM 3570 C C . PRO A 1 437 ? 24.220 22.209 13.518 1.00 71.00 437 PRO A C 1
ATOM 3572 O O . PRO A 1 437 ? 24.553 22.456 14.674 1.00 71.00 437 PRO A O 1
ATOM 3575 N N . HIS A 1 438 ? 23.672 23.144 12.732 1.00 74.19 438 HIS A N 1
ATOM 3576 C CA . HIS A 1 438 ? 23.391 24.521 13.162 1.00 74.19 438 HIS A CA 1
ATOM 3577 C C . HIS A 1 438 ? 22.279 24.634 14.223 1.00 74.19 438 HIS A C 1
ATOM 3579 O O . HIS A 1 438 ? 22.099 25.700 14.801 1.00 74.19 438 HIS A O 1
ATOM 3585 N N . ARG A 1 439 ? 21.530 23.551 14.469 1.00 75.06 439 ARG A N 1
ATOM 3586 C CA . ARG A 1 439 ? 20.463 23.430 15.475 1.00 75.06 439 ARG A CA 1
ATOM 3587 C C . ARG A 1 439 ? 20.645 22.187 16.355 1.00 75.06 439 ARG A C 1
ATOM 3589 O O . ARG A 1 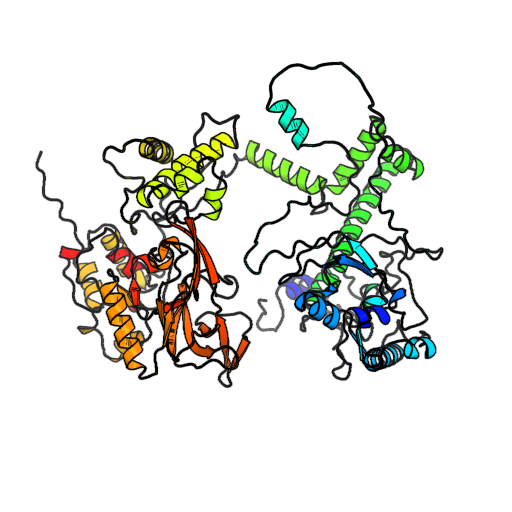439 ? 19.675 21.657 16.887 1.00 75.06 439 ARG A O 1
ATOM 3596 N N . ASN A 1 440 ? 21.879 21.706 16.518 1.00 78.50 440 ASN A N 1
ATOM 3597 C CA . ASN A 1 440 ? 22.191 20.501 17.302 1.00 78.50 440 ASN A CA 1
ATOM 3598 C C . ASN A 1 440 ? 21.800 20.640 18.792 1.00 78.50 440 ASN A C 1
ATOM 3600 O O . ASN A 1 440 ? 21.479 19.662 19.463 1.00 78.50 440 ASN A O 1
ATOM 3604 N N . GLU A 1 441 ? 21.750 21.865 19.316 1.00 78.75 441 GLU A N 1
ATOM 3605 C CA . GLU A 1 441 ? 21.283 22.127 20.685 1.00 78.75 441 GLU A CA 1
ATOM 3606 C C . GLU A 1 441 ? 19.749 22.056 20.829 1.00 78.75 441 GLU A C 1
ATOM 3608 O O . GLU A 1 441 ? 19.228 21.924 21.939 1.00 78.75 441 GLU A O 1
ATOM 3613 N N . GLU A 1 442 ? 19.006 22.094 19.719 1.00 78.69 442 GLU A N 1
ATOM 3614 C CA . GLU A 1 442 ? 17.546 22.013 19.701 1.00 78.69 442 GLU A CA 1
ATOM 3615 C C . GLU A 1 442 ? 17.075 20.555 19.568 1.00 78.69 442 GLU A C 1
ATOM 3617 O O . GLU A 1 442 ? 17.610 19.764 18.790 1.00 78.69 442 GLU A O 1
ATOM 3622 N N . PHE A 1 443 ? 16.027 20.162 20.305 1.00 76.38 443 PHE A N 1
ATOM 3623 C CA . PHE A 1 443 ? 15.380 18.859 20.088 1.00 76.38 443 PHE A CA 1
ATOM 3624 C C . PHE A 1 443 ? 14.914 18.707 18.632 1.00 76.38 443 PHE A C 1
ATOM 3626 O O . PHE A 1 443 ? 14.410 19.647 18.020 1.00 76.38 443 PHE A O 1
ATOM 3633 N N . PHE A 1 444 ? 15.129 17.513 18.085 1.00 75.38 444 PHE A N 1
ATOM 3634 C CA . PHE A 1 444 ? 14.853 17.101 16.716 1.00 75.38 444 PHE A CA 1
ATOM 3635 C C . PHE A 1 444 ? 15.501 18.004 15.653 1.00 75.38 444 PHE A C 1
ATOM 3637 O O . PHE A 1 444 ? 14.949 18.165 14.566 1.00 75.38 444 PHE A O 1
ATOM 3644 N N . GLY A 1 445 ? 16.648 18.626 15.959 1.00 76.12 445 GLY A N 1
ATOM 3645 C CA . GLY A 1 445 ? 17.327 19.553 15.046 1.00 76.12 445 GLY A CA 1
ATOM 3646 C C . GLY A 1 445 ? 16.500 20.806 14.730 1.00 76.12 445 GLY A C 1
ATOM 3647 O O . GLY A 1 445 ? 16.618 21.371 13.644 1.00 76.12 445 GLY A O 1
ATOM 3648 N N . GLY A 1 446 ? 15.606 21.206 15.643 1.00 73.94 446 GLY A N 1
ATOM 3649 C CA . GLY A 1 446 ? 14.708 22.351 15.474 1.00 73.94 446 GLY A CA 1
ATOM 3650 C C . GLY A 1 446 ? 13.549 22.111 14.501 1.00 73.94 446 GLY A C 1
ATOM 3651 O O . GLY A 1 446 ? 12.968 23.072 13.989 1.00 73.94 446 GLY A O 1
ATOM 3652 N N . LEU A 1 447 ? 13.220 20.846 14.208 1.00 71.62 447 LEU A N 1
ATOM 3653 C CA . LEU A 1 447 ? 12.050 20.474 13.413 1.00 71.62 447 LEU A CA 1
ATOM 3654 C C . LEU A 1 447 ? 10.777 20.408 14.266 1.00 71.62 447 LEU A C 1
ATOM 3656 O O . LEU A 1 447 ? 10.772 19.882 15.376 1.00 71.62 447 LEU A O 1
ATOM 3660 N N . ASN A 1 448 ? 9.657 20.857 13.695 1.00 70.44 448 ASN A N 1
ATOM 3661 C CA . ASN A 1 448 ? 8.332 20.648 14.281 1.00 70.44 448 ASN A CA 1
ATOM 3662 C C . ASN A 1 448 ? 7.901 19.183 14.110 1.00 70.44 448 ASN A C 1
ATOM 3664 O O . ASN A 1 448 ? 7.622 18.760 12.995 1.00 70.44 448 ASN A O 1
ATOM 3668 N N . ILE A 1 449 ? 7.813 18.409 15.189 1.00 68.25 449 ILE A N 1
ATOM 3669 C CA . ILE A 1 449 ? 7.374 17.008 15.125 1.00 68.25 449 ILE A CA 1
ATOM 3670 C C . ILE A 1 449 ? 5.882 16.907 15.467 1.00 68.25 449 ILE A C 1
ATOM 3672 O O . ILE A 1 449 ? 5.405 17.528 16.415 1.00 68.25 449 ILE A O 1
ATOM 3676 N N . LEU A 1 450 ? 5.141 16.093 14.712 1.00 67.00 450 LEU A N 1
ATOM 3677 C CA . LEU A 1 450 ? 3.751 15.727 15.008 1.00 67.00 450 LEU A CA 1
ATOM 3678 C C . LEU A 1 450 ? 3.688 14.248 15.388 1.00 67.00 450 LEU A C 1
ATOM 3680 O O . LEU A 1 450 ? 3.920 13.401 14.531 1.00 67.00 450 LEU A O 1
ATOM 3684 N N . LEU A 1 451 ? 3.339 13.943 16.642 1.00 67.75 451 LEU A N 1
ATOM 3685 C CA . LEU A 1 451 ? 3.078 12.576 17.105 1.00 67.75 451 LEU A CA 1
ATOM 3686 C C . LEU A 1 451 ? 1.581 12.268 16.991 1.00 67.75 451 LEU A C 1
ATOM 3688 O O . LEU A 1 451 ? 0.753 12.984 17.554 1.00 67.75 451 LEU A O 1
ATOM 3692 N N . VAL A 1 452 ? 1.227 11.187 16.293 1.00 68.56 452 VAL A N 1
ATOM 3693 C CA . VAL A 1 452 ? -0.170 10.764 16.101 1.00 68.56 452 VAL A CA 1
ATOM 3694 C C . VAL A 1 452 ? -0.343 9.312 16.539 1.00 68.56 452 VAL A C 1
ATOM 3696 O O . VAL A 1 452 ? 0.280 8.428 15.960 1.00 68.56 452 VAL A O 1
ATOM 3699 N N . GLY A 1 453 ? -1.222 9.067 17.517 1.00 70.81 453 GLY A N 1
ATOM 3700 C CA . GLY A 1 453 ? -1.533 7.733 18.037 1.00 70.81 453 GLY A CA 1
ATOM 3701 C C . GLY A 1 453 ? -2.639 7.748 19.102 1.00 70.81 453 GLY A C 1
ATOM 3702 O O . GLY A 1 453 ? -3.113 8.808 19.507 1.00 70.81 453 GLY A O 1
ATOM 3703 N N . ASP A 1 454 ? -3.062 6.565 19.562 1.00 73.38 454 ASP A N 1
ATOM 3704 C CA . ASP A 1 454 ? -4.018 6.393 20.669 1.00 73.38 454 ASP A CA 1
ATOM 3705 C C . ASP A 1 454 ? -3.350 5.618 21.812 1.00 73.38 454 ASP A C 1
ATOM 3707 O O . ASP A 1 454 ? -3.228 4.395 21.771 1.00 73.38 454 ASP A O 1
ATOM 3711 N N . PHE A 1 455 ? -2.916 6.346 22.841 1.00 71.50 455 PHE A N 1
ATOM 3712 C CA . PHE A 1 455 ? -2.161 5.810 23.981 1.00 71.50 455 PHE A CA 1
ATOM 3713 C C . PHE A 1 455 ? -2.977 4.918 24.931 1.00 71.50 455 PHE A C 1
ATOM 3715 O O . PHE A 1 455 ? -2.411 4.307 25.832 1.00 71.50 455 PHE A O 1
ATOM 3722 N N . PHE A 1 456 ? -4.296 4.823 24.733 1.00 72.69 456 PHE A N 1
ATOM 3723 C CA . PHE A 1 456 ? -5.153 3.882 25.463 1.00 72.69 456 PHE A CA 1
ATOM 3724 C C . PHE A 1 456 ? -5.295 2.528 24.752 1.00 72.69 456 PHE A C 1
ATOM 3726 O O . PHE A 1 456 ? -5.988 1.636 25.244 1.00 72.69 456 PHE A O 1
ATOM 3733 N N . GLN A 1 457 ? -4.674 2.368 23.580 1.00 76.44 457 GLN A N 1
ATOM 3734 C CA . GLN A 1 457 ? -4.496 1.055 22.968 1.00 76.44 457 GLN A CA 1
ATOM 3735 C C . GLN A 1 457 ? -3.372 0.288 23.674 1.00 76.44 457 GLN A C 1
ATOM 3737 O O . GLN A 1 457 ? -2.935 0.644 24.768 1.00 76.44 457 GLN A O 1
ATOM 3742 N N . LEU A 1 458 ? -2.921 -0.804 23.061 1.00 72.31 458 LEU A N 1
ATOM 3743 C CA . LEU A 1 458 ? -1.904 -1.653 23.653 1.00 72.31 458 LEU A CA 1
ATOM 3744 C C . LEU A 1 458 ? -0.583 -0.884 23.810 1.00 72.31 458 LEU A C 1
ATOM 3746 O O . LEU A 1 458 ? -0.102 -0.315 22.824 1.00 72.31 458 LEU A O 1
ATOM 3750 N N . PRO A 1 459 ? 0.016 -0.875 25.018 1.00 66.62 459 PRO A N 1
ATOM 3751 C CA . PRO A 1 459 ? 1.365 -0.361 25.198 1.00 66.62 459 PRO A CA 1
ATOM 3752 C C . PRO A 1 459 ? 2.394 -1.228 24.451 1.00 66.62 459 PRO A C 1
ATOM 3754 O O . PRO A 1 459 ? 2.082 -2.362 24.061 1.00 66.62 459 PRO A O 1
ATOM 3757 N N . PRO A 1 460 ? 3.631 -0.727 24.291 1.00 60.72 460 PRO A N 1
ATOM 3758 C CA . PRO A 1 460 ? 4.725 -1.516 23.739 1.00 60.72 460 PRO A CA 1
ATOM 3759 C C . PRO A 1 460 ? 4.908 -2.836 24.512 1.00 60.72 460 PRO A C 1
ATOM 3761 O O . PRO A 1 460 ? 4.873 -2.863 25.746 1.00 60.72 460 PRO A O 1
ATOM 3764 N N . VAL A 1 461 ? 5.094 -3.948 23.797 1.00 57.38 461 VAL A N 1
ATOM 3765 C CA . VAL A 1 461 ? 5.213 -5.284 24.406 1.00 57.38 461 VAL A CA 1
ATOM 3766 C C . VAL A 1 461 ? 6.517 -5.378 25.210 1.00 57.38 461 VAL A C 1
ATOM 3768 O O . VAL A 1 461 ? 7.591 -5.086 24.690 1.00 57.38 461 VAL A O 1
ATOM 3771 N N . LEU A 1 462 ? 6.419 -5.806 26.477 1.00 53.31 462 LEU A N 1
ATOM 3772 C CA . LEU A 1 462 ? 7.547 -5.990 27.413 1.00 53.31 462 LEU A CA 1
ATOM 3773 C C . LEU A 1 462 ? 8.365 -4.716 27.716 1.00 53.31 462 LEU A C 1
ATOM 3775 O O . LEU A 1 462 ? 9.528 -4.809 28.109 1.00 53.31 462 LEU A O 1
ATOM 3779 N N . GLN A 1 463 ? 7.772 -3.528 27.562 1.00 56.19 463 GLN A N 1
ATOM 3780 C CA . GLN A 1 463 ? 8.476 -2.250 27.700 1.00 56.19 463 GLN A CA 1
ATOM 3781 C C . GLN A 1 463 ? 7.672 -1.183 28.438 1.00 56.19 463 GLN A C 1
ATOM 3783 O O . GLN A 1 463 ? 6.462 -1.292 28.640 1.00 56.19 463 GLN A O 1
ATOM 3788 N N . LYS A 1 464 ? 8.378 -0.117 28.829 1.00 59.81 464 LYS A N 1
ATOM 3789 C CA . LYS A 1 464 ? 7.782 1.083 29.408 1.00 59.81 464 LYS A CA 1
ATOM 3790 C C . LYS A 1 464 ? 7.310 2.011 28.279 1.00 59.81 464 LYS A C 1
ATOM 3792 O O . LYS A 1 464 ? 8.101 2.316 27.387 1.00 59.81 464 LYS A O 1
ATOM 3797 N N . PRO A 1 465 ? 6.058 2.490 28.300 1.00 63.56 465 PRO A N 1
ATOM 3798 C CA . PRO A 1 465 ? 5.619 3.516 27.362 1.00 63.56 465 PRO A CA 1
ATOM 3799 C C . PRO A 1 465 ? 6.377 4.839 27.572 1.00 63.56 465 PRO A C 1
ATOM 3801 O O . PRO A 1 465 ? 6.883 5.105 28.659 1.00 63.56 465 PRO A O 1
ATOM 3804 N N . LEU A 1 466 ? 6.392 5.721 26.566 1.00 61.75 466 LEU A N 1
ATOM 3805 C CA . LEU A 1 466 ? 7.034 7.047 26.670 1.00 61.75 466 LEU A CA 1
ATOM 3806 C C . LEU A 1 466 ? 6.452 7.921 27.798 1.00 61.75 466 LEU A C 1
ATOM 3808 O O . LEU A 1 466 ? 7.150 8.760 28.358 1.00 61.75 466 LEU A O 1
ATOM 3812 N N . TYR A 1 467 ? 5.189 7.687 28.159 1.00 62.53 467 TYR A N 1
ATOM 3813 C CA . TYR A 1 467 ? 4.473 8.340 29.259 1.00 62.53 467 TYR A CA 1
ATOM 3814 C C . TYR A 1 467 ? 4.611 7.599 30.604 1.00 62.53 467 TYR A C 1
ATOM 3816 O O . TYR A 1 467 ? 3.799 7.798 31.505 1.00 62.53 467 TYR A O 1
ATOM 3824 N N . TYR A 1 468 ? 5.608 6.721 30.751 1.00 66.56 468 TYR A N 1
ATOM 3825 C CA . TYR A 1 468 ? 5.890 6.048 32.018 1.00 66.56 468 TYR A CA 1
ATOM 3826 C C . TYR A 1 468 ? 6.319 7.065 33.084 1.00 66.56 468 TYR A C 1
ATOM 3828 O O . TYR A 1 468 ? 7.263 7.835 32.902 1.00 66.56 468 TYR A O 1
ATOM 3836 N N . ASP A 1 469 ? 5.599 7.080 34.199 1.00 62.00 469 ASP A N 1
ATOM 3837 C CA . ASP A 1 469 ? 5.658 8.126 35.219 1.00 62.00 469 ASP A CA 1
ATOM 3838 C C . ASP A 1 469 ? 6.818 7.950 36.211 1.00 62.00 469 ASP A C 1
ATOM 3840 O O . ASP A 1 469 ? 7.388 8.946 36.661 1.00 62.00 469 ASP A O 1
ATOM 3844 N N . LYS A 1 470 ? 7.234 6.709 36.489 1.00 73.00 470 LYS A N 1
ATOM 3845 C CA . LYS A 1 470 ? 8.347 6.395 37.409 1.00 73.00 470 LYS A CA 1
ATOM 3846 C C . LYS A 1 470 ? 9.724 6.725 36.825 1.00 73.00 470 LYS A C 1
ATOM 3848 O O . LYS A 1 470 ? 9.859 6.998 35.634 1.00 73.00 470 LYS A O 1
ATOM 3853 N N . GLU A 1 471 ? 10.756 6.674 37.668 1.00 67.38 471 GLU A N 1
ATOM 3854 C CA . GLU A 1 471 ? 12.142 6.934 37.265 1.00 67.38 471 GLU A CA 1
ATOM 3855 C C . GLU A 1 471 ? 12.596 6.026 36.107 1.00 67.38 471 GLU A C 1
ATOM 3857 O O . GLU A 1 471 ? 12.340 4.815 36.067 1.00 67.38 471 GLU A O 1
ATOM 3862 N N . VAL A 1 472 ? 13.268 6.652 35.143 1.00 67.56 472 VAL A N 1
ATOM 3863 C CA . VAL A 1 472 ? 13.858 6.030 33.953 1.00 67.56 472 VAL A CA 1
ATOM 3864 C C . VAL A 1 472 ? 15.377 6.186 34.027 1.00 67.56 472 VAL A C 1
ATOM 3866 O O . VAL A 1 472 ? 15.861 7.171 34.581 1.00 67.56 472 VAL A O 1
ATOM 3869 N N . GLN A 1 473 ? 16.139 5.219 33.513 1.00 64.31 473 GLN A N 1
ATOM 3870 C CA . GLN A 1 473 ? 17.605 5.195 33.650 1.00 64.31 473 GLN A CA 1
ATOM 3871 C C . GLN A 1 473 ? 18.302 5.166 32.285 1.00 64.31 473 GLN A C 1
ATOM 3873 O O . GLN A 1 473 ? 17.777 4.629 31.315 1.00 64.31 473 GLN A O 1
ATOM 3878 N N . GLY A 1 474 ? 19.509 5.730 32.196 1.00 67.50 474 GLY A N 1
ATOM 3879 C CA . GLY A 1 474 ? 20.332 5.667 30.984 1.00 67.50 474 GLY A CA 1
ATOM 3880 C C . GLY A 1 474 ? 19.708 6.386 29.781 1.00 67.50 474 GLY A C 1
ATOM 3881 O O . GLY A 1 474 ? 19.267 7.529 29.888 1.00 67.50 474 GLY A O 1
ATOM 3882 N N . VAL A 1 475 ? 19.681 5.726 28.616 1.00 58.97 475 VAL A N 1
ATOM 3883 C CA . VAL A 1 475 ? 19.220 6.340 27.353 1.00 58.97 475 VAL A CA 1
ATOM 3884 C C . VAL A 1 475 ? 17.711 6.645 27.357 1.00 58.97 475 VAL A C 1
ATOM 3886 O O . VAL A 1 475 ? 17.260 7.541 26.641 1.00 58.97 475 VAL A O 1
ATOM 3889 N N . GLU A 1 476 ? 16.941 5.995 28.239 1.00 62.69 476 GLU A N 1
ATOM 3890 C CA . GLU A 1 476 ? 15.511 6.262 28.447 1.00 62.69 476 GLU A CA 1
ATOM 3891 C C . GLU A 1 476 ? 15.244 7.724 28.866 1.00 62.69 476 GLU A C 1
ATOM 3893 O O . GLU A 1 476 ? 14.219 8.302 28.500 1.00 62.69 476 GLU A O 1
ATOM 3898 N N . ILE A 1 477 ? 16.184 8.353 29.589 1.00 70.06 477 ILE A N 1
ATOM 3899 C CA . ILE A 1 477 ? 16.080 9.750 30.050 1.00 70.06 477 ILE A CA 1
ATOM 3900 C C . ILE A 1 477 ? 16.005 10.702 28.856 1.00 70.06 477 ILE A C 1
ATOM 3902 O O . ILE A 1 477 ? 15.202 11.632 28.842 1.00 70.06 477 ILE A O 1
ATOM 3906 N N . LYS A 1 478 ? 16.817 10.458 27.823 1.00 69.44 478 LYS A N 1
ATOM 3907 C CA . LYS A 1 478 ? 16.880 11.317 26.639 1.00 69.44 478 LYS A CA 1
ATOM 3908 C C . LYS A 1 478 ? 15.609 11.221 25.802 1.00 69.44 478 LYS A C 1
ATOM 3910 O O . LYS A 1 478 ? 15.047 12.249 25.434 1.00 69.44 478 LYS A O 1
ATOM 3915 N N . GLY A 1 479 ? 15.122 9.999 25.573 1.00 67.69 479 GLY A N 1
ATOM 3916 C CA . GLY A 1 479 ? 13.842 9.764 24.900 1.00 67.69 479 GLY A CA 1
ATOM 3917 C C . GLY A 1 479 ? 12.668 10.392 25.657 1.00 67.69 479 GLY A C 1
ATOM 3918 O O . GLY A 1 479 ? 11.820 11.040 25.045 1.00 67.69 479 GLY A O 1
ATOM 3919 N N . ARG A 1 480 ? 12.656 10.291 26.994 1.00 70.81 480 ARG A N 1
ATOM 3920 C CA . ARG A 1 480 ? 11.656 10.959 27.840 1.00 70.81 480 ARG A CA 1
ATOM 3921 C C . ARG A 1 480 ? 11.756 12.478 27.752 1.00 70.81 480 ARG A C 1
ATOM 3923 O O . ARG A 1 480 ? 10.733 13.124 27.584 1.00 70.81 480 ARG A O 1
ATOM 3930 N N . ASN A 1 481 ? 12.951 13.057 27.818 1.00 74.12 481 ASN A N 1
ATOM 3931 C CA . ASN A 1 481 ? 13.131 14.508 27.711 1.00 74.12 481 ASN A CA 1
ATOM 3932 C C . ASN A 1 481 ? 12.675 15.042 26.345 1.00 74.12 481 ASN A C 1
ATOM 3934 O O . ASN A 1 481 ? 12.027 16.086 26.293 1.00 74.12 481 ASN A O 1
ATOM 3938 N N . ALA A 1 482 ? 12.936 14.301 25.262 1.00 71.88 482 ALA A N 1
ATOM 3939 C CA . ALA A 1 482 ? 12.421 14.620 23.932 1.00 71.88 482 ALA A CA 1
ATOM 3940 C C . ALA A 1 482 ? 10.883 14.558 23.887 1.00 71.88 482 ALA A C 1
ATOM 3942 O O . ALA A 1 482 ? 10.241 15.473 23.377 1.00 71.88 482 ALA A O 1
ATOM 3943 N N . TYR A 1 483 ? 10.278 13.525 24.485 1.00 73.00 483 TYR A N 1
ATOM 3944 C CA . TYR A 1 483 ? 8.821 13.392 24.597 1.00 73.00 483 TYR A CA 1
ATOM 3945 C C . TYR A 1 483 ? 8.175 14.484 25.473 1.00 73.00 483 TYR A C 1
ATOM 3947 O O . TYR A 1 483 ? 7.123 15.017 25.136 1.00 73.00 483 TYR A O 1
ATOM 3955 N N . MET A 1 484 ? 8.816 14.885 26.571 1.00 73.88 484 MET A N 1
ATOM 3956 C CA . MET A 1 484 ? 8.326 15.953 27.453 1.00 73.88 484 MET A CA 1
ATOM 3957 C C . MET A 1 484 ? 8.421 17.348 26.816 1.00 73.88 484 MET A C 1
ATOM 3959 O O . MET A 1 484 ? 7.896 18.309 27.376 1.00 73.88 484 MET A O 1
ATOM 3963 N N . ARG A 1 485 ? 9.085 17.485 25.658 1.00 75.44 485 ARG A N 1
ATOM 3964 C CA . ARG A 1 485 ? 9.175 18.754 24.925 1.00 75.44 485 ARG A CA 1
ATOM 3965 C C . ARG A 1 485 ? 7.940 19.054 24.076 1.00 75.44 485 ARG A C 1
ATOM 3967 O O . ARG A 1 485 ? 7.768 20.200 23.673 1.00 75.44 485 ARG A O 1
ATOM 3974 N N . PHE A 1 486 ? 7.081 18.065 23.838 1.00 72.69 486 PHE A N 1
ATOM 3975 C CA . PHE A 1 486 ? 5.794 18.279 23.185 1.00 72.69 486 PHE A CA 1
ATOM 3976 C C . PHE A 1 486 ? 4.860 19.029 24.141 1.00 72.69 486 PHE A C 1
ATOM 3978 O O . PHE A 1 486 ? 4.330 18.464 25.094 1.00 72.69 486 PHE A O 1
ATOM 3985 N N . ASP A 1 487 ? 4.673 20.321 23.888 1.00 75.50 487 ASP A N 1
ATOM 3986 C CA . ASP A 1 487 ? 3.877 21.238 24.710 1.00 75.50 487 ASP A CA 1
ATOM 3987 C C . ASP A 1 487 ? 2.431 21.399 24.207 1.00 75.50 487 ASP A C 1
ATOM 3989 O O . ASP A 1 487 ? 1.551 21.845 24.946 1.00 75.50 487 ASP A O 1
ATOM 3993 N N . LYS A 1 488 ? 2.160 21.001 22.959 1.00 72.62 488 LYS A N 1
ATOM 3994 C CA . LYS A 1 488 ? 0.836 21.053 22.330 1.00 72.62 488 LYS A CA 1
ATOM 3995 C C . LYS A 1 488 ? 0.272 19.656 22.118 1.00 72.62 488 LYS A C 1
ATOM 3997 O O . LYS A 1 488 ? 0.831 18.847 21.386 1.00 72.62 488 LYS A O 1
ATOM 4002 N N . SER A 1 489 ? -0.892 19.409 22.711 1.00 76.19 489 SER A N 1
ATOM 4003 C CA . SER A 1 489 ? -1.672 18.185 22.515 1.00 76.19 489 SER A CA 1
ATOM 4004 C C . SER A 1 489 ? -3.012 18.519 21.872 1.00 76.19 489 SER A C 1
ATOM 4006 O O . SER A 1 489 ? -3.742 19.380 22.362 1.00 76.19 489 SER A O 1
ATOM 4008 N N . VAL A 1 490 ? -3.350 17.827 20.784 1.00 76.81 490 VAL A N 1
ATOM 4009 C CA . VAL A 1 490 ? -4.650 17.949 20.113 1.00 76.81 490 VAL A CA 1
ATOM 4010 C C . VAL A 1 490 ? -5.400 16.634 20.272 1.00 76.81 490 VAL A C 1
ATOM 4012 O O . VAL A 1 490 ? -4.949 15.594 19.799 1.00 76.81 490 VAL A O 1
ATOM 4015 N N . PHE A 1 491 ? -6.561 16.680 20.924 1.00 79.31 491 PHE A N 1
ATOM 4016 C CA . PHE A 1 491 ? -7.426 15.516 21.094 1.00 79.31 491 PHE A CA 1
ATOM 4017 C C . PHE A 1 491 ? -8.533 15.531 20.042 1.00 79.31 491 PHE A C 1
ATOM 4019 O O . PHE A 1 491 ? -9.377 16.426 20.025 1.00 79.31 491 PHE A O 1
ATOM 4026 N N . LEU A 1 492 ? -8.548 14.520 19.173 1.00 79.94 492 LEU A N 1
ATOM 4027 C CA . LEU A 1 492 ? -9.661 14.303 18.254 1.00 79.94 492 LEU A CA 1
ATOM 4028 C C . LEU A 1 492 ? -10.831 13.670 19.018 1.00 79.94 492 LEU A C 1
ATOM 4030 O O . LEU A 1 492 ? -10.673 12.624 19.645 1.00 79.94 492 LEU A O 1
ATOM 4034 N N . SER A 1 493 ? -12.003 14.304 18.963 1.00 82.12 493 SER A N 1
ATOM 4035 C CA . SER A 1 493 ? -13.213 13.867 19.676 1.00 82.12 493 SER A CA 1
ATOM 4036 C C . SER A 1 493 ? -14.203 13.096 18.798 1.00 82.12 493 SER A C 1
ATOM 4038 O O . SER A 1 493 ? -15.035 12.348 19.311 1.00 82.12 493 SER A O 1
ATOM 4040 N N . VAL A 1 494 ? -14.121 13.253 17.474 1.00 85.00 494 VAL A N 1
ATOM 4041 C CA . VAL A 1 494 ? -15.063 12.637 16.532 1.00 85.00 494 VAL A CA 1
ATOM 4042 C C . VAL A 1 494 ? -14.582 11.244 16.132 1.00 85.00 494 VAL A C 1
ATOM 4044 O O . VAL A 1 494 ? -13.612 11.089 15.388 1.00 85.00 494 VAL A O 1
ATOM 4047 N N . VAL A 1 495 ? -15.292 10.217 16.597 1.00 85.19 495 VAL A N 1
ATOM 4048 C CA . VAL A 1 495 ? -15.040 8.817 16.231 1.00 85.19 495 VAL A CA 1
ATOM 4049 C C . VAL A 1 495 ? -15.668 8.515 14.868 1.00 85.19 495 VAL A C 1
ATOM 4051 O O . VAL A 1 495 ? -16.887 8.483 14.737 1.00 85.19 495 VAL A O 1
ATOM 4054 N N . GLN A 1 496 ? -14.831 8.260 13.860 1.00 85.38 496 GLN A N 1
ATOM 4055 C CA . GLN A 1 496 ? -15.273 7.985 12.483 1.00 85.38 496 GLN A CA 1
ATOM 4056 C C . GLN A 1 496 ? -15.630 6.510 12.230 1.00 85.38 496 GLN A C 1
ATOM 4058 O O . GLN A 1 496 ? -16.453 6.220 11.371 1.00 85.38 496 GLN A O 1
ATOM 4063 N N . ARG A 1 497 ? -15.012 5.562 12.955 1.00 86.38 497 ARG A N 1
ATOM 4064 C CA . ARG A 1 497 ? -15.192 4.120 12.690 1.00 86.38 497 ARG A CA 1
ATOM 4065 C C . ARG A 1 497 ? -16.602 3.640 13.033 1.00 86.38 497 ARG A C 1
ATOM 4067 O O . ARG A 1 497 ? -17.207 2.936 12.235 1.00 86.38 497 ARG A O 1
ATOM 4074 N N . GLN A 1 498 ? -17.093 4.015 14.210 1.00 92.00 498 GLN A N 1
ATOM 4075 C CA . GLN A 1 498 ? -18.466 3.769 14.646 1.00 92.00 498 GLN A CA 1
ATOM 4076 C C . GLN A 1 498 ? -19.304 5.029 14.424 1.00 92.00 498 GLN A C 1
ATOM 4078 O O . GLN A 1 498 ? -19.768 5.632 15.390 1.00 92.00 498 GLN A O 1
ATOM 4083 N N . CYS A 1 499 ? -19.408 5.495 13.177 1.00 85.44 499 CYS A N 1
ATOM 4084 C CA . CYS A 1 499 ? -20.234 6.652 12.823 1.00 85.44 499 CYS A CA 1
ATOM 4085 C C . CYS A 1 499 ? -21.739 6.311 12.877 1.00 85.44 499 CYS A C 1
ATOM 4087 O O . CYS A 1 499 ? -22.107 5.141 12.922 1.00 85.44 499 CYS A O 1
ATOM 4089 N N . GLY A 1 500 ? -22.601 7.334 12.903 1.00 86.94 500 GLY A N 1
ATOM 4090 C CA . GLY A 1 500 ? -24.063 7.180 12.984 1.00 86.94 500 GLY A CA 1
ATOM 4091 C C . GLY A 1 500 ? -24.626 7.381 14.394 1.00 86.94 500 GLY A C 1
ATOM 4092 O O . GLY A 1 500 ? -23.993 7.036 15.396 1.00 86.94 500 GLY A O 1
ATOM 4093 N N . ASP A 1 501 ? -25.801 7.994 14.505 1.00 87.25 501 ASP A N 1
ATOM 4094 C CA . ASP A 1 501 ? -26.425 8.288 15.805 1.00 87.25 501 ASP A CA 1
ATOM 4095 C C . ASP A 1 501 ? -26.911 7.021 16.522 1.00 87.25 501 ASP A C 1
ATOM 4097 O O . ASP A 1 501 ? -26.861 6.937 17.749 1.00 87.25 501 ASP A O 1
ATOM 4101 N N . ASP A 1 502 ? -27.256 5.985 15.760 1.00 90.69 502 ASP A N 1
ATOM 4102 C CA . ASP A 1 502 ? -27.609 4.648 16.239 1.00 90.69 502 ASP A CA 1
ATOM 4103 C C . ASP A 1 502 ? -26.458 3.959 16.998 1.00 90.69 502 ASP A C 1
ATOM 4105 O O . ASP A 1 502 ? -26.691 3.156 17.901 1.00 90.69 502 ASP A O 1
ATOM 4109 N N . GLN A 1 503 ? -25.207 4.328 16.705 1.00 94.62 503 GLN A N 1
ATOM 4110 C CA . GLN A 1 503 ? -24.016 3.795 17.374 1.00 94.62 503 GLN A CA 1
ATOM 4111 C C . GLN A 1 503 ? -23.566 4.631 18.587 1.00 94.62 503 GLN A C 1
ATOM 4113 O O . GLN A 1 503 ? -22.522 4.348 19.181 1.00 94.62 503 GLN A O 1
ATOM 4118 N N . ALA A 1 504 ? -24.329 5.649 19.009 1.00 92.81 504 ALA A N 1
ATOM 4119 C CA . ALA A 1 504 ? -23.948 6.526 20.123 1.00 92.81 504 ALA A CA 1
ATOM 4120 C C . ALA A 1 504 ? -23.741 5.774 21.450 1.00 92.81 504 ALA A C 1
ATOM 4122 O O . ALA A 1 504 ? -22.763 6.025 22.160 1.00 92.81 504 ALA A O 1
ATOM 4123 N N . ALA A 1 505 ? -24.616 4.815 21.770 1.00 94.50 505 ALA A N 1
ATOM 4124 C CA . ALA A 1 505 ? -24.472 3.977 22.962 1.00 94.50 505 ALA A CA 1
ATOM 4125 C C . ALA A 1 505 ? -23.226 3.078 22.884 1.00 94.50 505 ALA A C 1
ATOM 4127 O O . ALA A 1 505 ? -22.525 2.895 23.878 1.00 94.50 505 ALA A O 1
ATOM 4128 N N . PHE A 1 506 ? -22.899 2.576 21.690 1.00 95.94 506 PHE A N 1
ATOM 4129 C CA . PHE A 1 506 ? -21.710 1.756 21.484 1.00 95.94 506 PHE A CA 1
ATOM 4130 C C . PHE A 1 506 ? -20.418 2.574 21.601 1.00 95.94 506 PHE A C 1
ATOM 4132 O O . PHE A 1 506 ? -19.484 2.147 22.277 1.00 95.94 506 PHE A O 1
ATOM 4139 N N . ARG A 1 507 ? -20.380 3.794 21.045 1.00 94.38 507 ARG A N 1
ATOM 4140 C CA . ARG A 1 507 ? -19.262 4.733 21.248 1.00 94.38 507 ARG A CA 1
ATOM 4141 C C . ARG A 1 507 ? -19.041 5.052 22.726 1.00 94.38 507 ARG A C 1
ATOM 4143 O O . ARG A 1 507 ? -17.893 5.106 23.161 1.00 94.38 507 ARG A O 1
ATOM 4150 N N . ARG A 1 508 ? -20.119 5.223 23.501 1.00 93.94 508 ARG A N 1
ATOM 4151 C CA . ARG A 1 508 ? -20.037 5.415 24.958 1.00 93.94 508 ARG A CA 1
ATOM 4152 C C . ARG A 1 508 ? -19.399 4.204 25.638 1.00 93.94 508 ARG A C 1
ATOM 4154 O O . ARG A 1 508 ? -18.417 4.372 26.352 1.00 93.94 508 ARG A O 1
ATOM 4161 N N . ALA A 1 509 ? -19.883 2.997 25.342 1.00 94.38 509 ALA A N 1
ATOM 4162 C CA . ALA A 1 509 ? -19.321 1.761 25.883 1.00 94.38 509 ALA A CA 1
ATOM 4163 C C . ALA A 1 509 ? -17.834 1.587 25.527 1.00 94.38 509 ALA A C 1
ATOM 4165 O O . ALA A 1 509 ? -17.037 1.217 26.384 1.00 94.38 509 ALA A O 1
ATOM 4166 N N . LEU A 1 510 ? -17.433 1.910 24.293 1.00 92.88 510 LEU A N 1
ATOM 4167 C CA . LEU A 1 510 ? -16.030 1.902 23.868 1.00 92.88 510 LEU A CA 1
ATOM 4168 C C . LEU A 1 510 ? -15.180 2.924 24.631 1.00 92.88 510 LEU A C 1
ATOM 4170 O O . LEU A 1 510 ? -14.066 2.598 25.031 1.00 92.88 510 LEU A O 1
ATOM 4174 N N . GLY A 1 511 ? -15.693 4.138 24.852 1.00 89.88 511 GLY A N 1
ATOM 4175 C CA . GLY A 1 511 ? -15.022 5.158 25.661 1.00 89.88 511 GLY A CA 1
ATOM 4176 C C . GLY A 1 511 ? -14.839 4.722 27.117 1.00 89.88 511 GLY A C 1
ATOM 4177 O O . GLY A 1 511 ? -13.774 4.918 27.695 1.00 89.88 511 GLY A O 1
ATOM 4178 N N . GLU A 1 512 ? -15.838 4.057 27.692 1.00 91.62 512 GLU A N 1
ATOM 4179 C CA . GLU A 1 512 ? -15.759 3.509 29.047 1.00 91.62 512 GLU A CA 1
ATOM 4180 C C . GLU A 1 512 ? -14.809 2.304 29.141 1.00 91.62 512 GLU A C 1
ATOM 4182 O O . GLU A 1 512 ? -14.054 2.204 30.108 1.00 91.62 512 GLU A O 1
ATOM 4187 N N . LEU A 1 513 ? -14.780 1.425 28.128 1.00 88.88 513 LEU A N 1
ATOM 4188 C CA . LEU A 1 513 ? -13.777 0.356 28.011 1.00 88.88 513 LEU A CA 1
ATOM 4189 C C . LEU A 1 513 ? -12.362 0.932 27.899 1.00 88.88 513 LEU A C 1
ATOM 4191 O O . LEU A 1 513 ? -11.451 0.447 28.566 1.00 88.88 513 LEU A O 1
ATOM 4195 N N . ARG A 1 514 ? -12.183 1.987 27.092 1.00 85.81 514 ARG A N 1
ATOM 4196 C CA . ARG A 1 514 ? -10.908 2.702 26.915 1.00 85.81 514 ARG A CA 1
ATOM 4197 C C . ARG A 1 514 ? -10.367 3.237 28.243 1.00 85.81 514 ARG A C 1
ATOM 4199 O O . ARG A 1 514 ? -9.160 3.234 28.448 1.00 85.81 514 ARG A O 1
ATOM 4206 N N . LEU A 1 515 ? -11.253 3.668 29.142 1.00 83.94 515 LEU A N 1
ATOM 4207 C CA . LEU A 1 515 ? -10.912 4.221 30.457 1.00 83.94 515 LEU A CA 1
ATOM 4208 C C . LEU A 1 515 ? -10.947 3.195 31.602 1.00 83.94 515 LEU A C 1
ATOM 4210 O O . LEU A 1 515 ? -10.687 3.571 32.743 1.00 83.94 515 LEU A O 1
ATOM 4214 N N . LEU A 1 516 ? -11.259 1.921 31.328 1.00 82.56 516 LEU A N 1
ATOM 4215 C CA . LEU A 1 516 ? -11.471 0.878 32.346 1.00 82.56 516 LEU A CA 1
ATOM 4216 C C . LEU A 1 516 ? -12.521 1.275 33.405 1.00 82.56 516 LEU A C 1
ATOM 4218 O O . LEU A 1 516 ? -12.358 1.025 34.603 1.00 82.56 516 LEU A O 1
ATOM 4222 N N . GLN A 1 517 ? -13.597 1.927 32.963 1.00 88.12 517 GLN A N 1
ATOM 4223 C CA . GLN A 1 517 ? -14.686 2.444 33.799 1.00 88.12 517 GLN A CA 1
ATOM 4224 C C . GLN A 1 517 ? -16.053 2.023 33.247 1.00 88.12 517 GLN A C 1
ATOM 4226 O O . GLN A 1 517 ? -16.983 2.824 33.172 1.00 88.12 517 GLN A O 1
ATOM 4231 N N . LEU A 1 518 ? -16.184 0.755 32.847 1.00 89.81 518 LEU A N 1
ATOM 4232 C CA . LEU A 1 518 ? -17.410 0.238 32.240 1.00 89.81 518 LEU A CA 1
ATOM 4233 C C . LEU A 1 518 ? -18.628 0.456 33.157 1.00 89.81 518 LEU A C 1
ATOM 4235 O O . LEU A 1 518 ? -18.680 -0.060 34.280 1.00 89.81 518 LEU A O 1
ATOM 4239 N N . SER A 1 519 ? -19.615 1.226 32.694 1.00 92.81 519 SER A N 1
ATOM 4240 C CA . SER A 1 519 ? -20.865 1.466 33.419 1.00 92.81 519 SER A CA 1
ATOM 4241 C C . SER A 1 519 ? -21.762 0.227 33.396 1.00 92.81 519 SER A C 1
ATOM 4243 O O . SER A 1 519 ? -21.568 -0.698 32.603 1.00 92.81 519 SER A O 1
ATOM 4245 N N . HIS A 1 520 ? -22.766 0.183 34.276 1.00 93.19 520 HIS A N 1
ATOM 4246 C CA . HIS A 1 520 ? -23.722 -0.927 34.278 1.00 93.19 520 HIS A CA 1
ATOM 4247 C C . HIS A 1 520 ? -24.562 -0.961 32.989 1.00 93.19 520 HIS A C 1
ATOM 4249 O O . HIS A 1 520 ? -24.861 -2.039 32.479 1.00 93.19 520 HIS A O 1
ATOM 4255 N N . GLU A 1 521 ? -24.884 0.206 32.425 1.00 94.56 521 GLU A N 1
ATOM 4256 C CA . GLU A 1 521 ? -25.607 0.325 31.154 1.00 94.56 521 GLU A CA 1
ATOM 4257 C C . GLU A 1 521 ? -24.787 -0.222 29.982 1.00 94.56 521 GLU A C 1
ATOM 4259 O O . GLU A 1 521 ? -25.268 -1.082 29.244 1.00 94.56 521 GLU A O 1
ATOM 4264 N N . SER A 1 522 ? -23.528 0.206 29.845 1.00 95.19 522 SER A N 1
ATOM 4265 C CA . SER A 1 522 ? -22.627 -0.283 28.794 1.00 95.19 522 SER A CA 1
ATOM 4266 C C . SER A 1 522 ? -22.291 -1.761 28.960 1.00 95.19 522 SER A C 1
ATOM 4268 O O . SER A 1 522 ? -22.227 -2.495 27.974 1.00 95.19 522 SER A O 1
ATOM 4270 N N . TRP A 1 523 ? -22.122 -2.235 30.199 1.00 94.62 523 TRP A N 1
ATOM 4271 C CA . TRP A 1 523 ? -21.960 -3.662 30.468 1.00 94.62 523 TRP A CA 1
ATOM 4272 C C . TRP A 1 523 ? -23.191 -4.453 30.026 1.00 94.62 523 TRP A C 1
ATOM 4274 O O . TRP A 1 523 ? -23.035 -5.474 29.359 1.00 94.62 523 TRP A O 1
ATOM 4284 N N . LYS A 1 524 ? -24.407 -3.983 30.332 1.00 94.94 524 LYS A N 1
ATOM 4285 C CA . LYS A 1 524 ? -25.651 -4.636 29.901 1.00 94.94 524 LYS A CA 1
ATOM 4286 C C . LYS A 1 524 ? -25.780 -4.644 28.374 1.00 94.94 524 LYS A C 1
ATOM 4288 O O . LYS A 1 524 ? -26.171 -5.668 27.819 1.00 94.94 524 LYS A O 1
ATOM 4293 N N . LEU A 1 525 ? -25.395 -3.549 27.712 1.00 95.81 525 LEU A N 1
ATOM 4294 C CA . LEU A 1 525 ? -25.361 -3.426 26.252 1.00 95.81 525 LEU A CA 1
ATOM 4295 C C . LEU A 1 525 ? -24.435 -4.475 25.618 1.00 95.81 525 LEU A C 1
ATOM 4297 O O . LEU A 1 525 ? -24.872 -5.262 24.781 1.00 95.81 525 LEU A O 1
ATOM 4301 N N . LEU A 1 526 ? -23.173 -4.534 26.053 1.00 94.94 526 LEU A N 1
ATOM 4302 C CA . LEU A 1 526 ? -22.187 -5.496 25.545 1.00 94.94 526 LEU A CA 1
ATOM 4303 C C . LEU A 1 526 ? -22.541 -6.939 25.930 1.00 94.94 526 LEU A C 1
ATOM 4305 O O . LEU A 1 526 ? -22.388 -7.852 25.126 1.00 94.94 526 LEU A O 1
ATOM 4309 N N . SER A 1 527 ? -23.094 -7.149 27.125 1.00 94.62 527 SER A N 1
ATOM 4310 C CA . SER A 1 527 ? -23.587 -8.454 27.581 1.00 94.62 527 SER A CA 1
ATOM 4311 C C . SER A 1 527 ? -24.772 -8.966 26.767 1.00 94.62 527 SER A C 1
ATOM 4313 O O . SER A 1 527 ? -25.084 -10.152 26.860 1.00 94.62 527 SER A O 1
ATOM 4315 N N . GLY A 1 528 ? -25.461 -8.100 26.018 1.00 94.50 528 GLY A N 1
ATOM 4316 C CA . GLY A 1 528 ? -26.477 -8.485 25.039 1.00 94.50 528 GLY A CA 1
ATOM 4317 C C . GLY A 1 528 ? -25.888 -9.100 23.768 1.00 94.50 528 GLY A C 1
ATOM 4318 O O . GLY A 1 528 ? -26.616 -9.734 23.021 1.00 94.50 528 GLY A O 1
ATOM 4319 N N . ARG A 1 529 ? -24.576 -8.954 23.536 1.00 96.25 529 ARG A N 1
ATOM 4320 C CA . ARG A 1 529 ? -23.855 -9.503 22.375 1.00 96.25 529 ARG A CA 1
ATOM 4321 C C . ARG A 1 529 ? -23.172 -10.843 22.648 1.00 96.25 529 ARG A C 1
ATOM 4323 O O . ARG A 1 529 ? -22.430 -11.335 21.804 1.00 96.25 529 ARG A O 1
ATOM 4330 N N . VAL A 1 530 ? -23.393 -11.425 23.826 1.00 96.19 530 VAL A N 1
ATOM 4331 C CA . VAL A 1 530 ? -22.918 -12.775 24.156 1.00 96.19 530 VAL A CA 1
ATOM 4332 C C . VAL A 1 530 ? -23.668 -13.785 23.300 1.00 96.19 530 VAL A C 1
ATOM 4334 O O . VAL A 1 530 ? -24.894 -13.740 23.269 1.00 96.19 530 VAL A O 1
ATOM 4337 N N . GLN A 1 531 ? -22.948 -14.708 22.661 1.00 93.69 531 GLN A N 1
ATOM 4338 C CA . GLN A 1 531 ? -23.492 -15.688 21.717 1.00 93.69 531 GLN A CA 1
ATOM 4339 C C . GLN A 1 531 ? -24.736 -16.405 22.264 1.00 93.69 531 GLN A C 1
ATOM 4341 O O . GLN A 1 531 ? -25.725 -16.530 21.559 1.00 93.69 531 GLN A O 1
ATOM 4346 N N . ALA A 1 532 ? -24.731 -16.789 23.545 1.00 92.38 532 ALA A N 1
ATOM 4347 C CA . ALA A 1 532 ? -25.855 -17.462 24.207 1.00 92.38 532 ALA A CA 1
ATOM 4348 C C . ALA A 1 532 ? -27.154 -16.630 24.321 1.00 92.38 532 ALA A C 1
ATOM 4350 O O . ALA A 1 532 ? -28.172 -17.152 24.768 1.00 92.38 532 ALA A O 1
ATOM 4351 N N . LYS A 1 533 ? -27.121 -15.333 23.992 1.00 92.94 533 LYS A N 1
ATOM 4352 C CA . LYS A 1 533 ? -28.284 -14.430 23.993 1.00 92.94 533 LYS A CA 1
ATOM 4353 C C . LYS A 1 533 ? -28.705 -13.979 22.596 1.00 92.94 533 LYS A C 1
ATOM 4355 O O . LYS A 1 533 ? -29.689 -13.253 22.487 1.00 92.94 533 LYS A O 1
ATOM 4360 N N . LEU A 1 534 ? -27.941 -14.347 21.573 1.00 93.81 534 LEU A N 1
ATOM 4361 C CA . LEU A 1 534 ? -28.271 -14.065 20.183 1.00 93.81 534 LEU A CA 1
ATOM 4362 C C . LEU A 1 534 ? -29.098 -15.224 19.627 1.00 93.81 534 LEU A C 1
ATOM 4364 O O . LEU A 1 534 ? -28.973 -16.356 20.095 1.00 93.81 534 LEU A O 1
ATOM 4368 N N . ASP A 1 535 ? -29.948 -14.939 18.646 1.00 93.81 535 ASP A N 1
ATOM 4369 C CA . ASP A 1 535 ? -30.674 -15.989 17.936 1.00 93.81 535 ASP A CA 1
ATOM 4370 C C . ASP A 1 535 ? -29.764 -16.734 16.941 1.00 93.81 535 ASP A C 1
ATOM 4372 O O . ASP A 1 535 ? -28.708 -16.242 16.531 1.00 93.81 535 ASP A O 1
ATOM 4376 N N . ASP A 1 536 ? -30.174 -17.941 16.545 1.00 92.19 536 ASP A N 1
ATOM 4377 C CA . ASP A 1 536 ? -29.379 -18.803 15.663 1.00 92.19 536 ASP A CA 1
ATOM 4378 C C . ASP A 1 536 ? -29.114 -18.164 14.291 1.00 92.19 536 ASP A C 1
ATOM 4380 O O . ASP A 1 536 ? -28.066 -18.399 13.681 1.00 92.19 536 ASP A O 1
ATOM 4384 N N . GLN A 1 537 ? -30.043 -17.336 13.802 1.00 92.50 537 GLN A N 1
ATOM 4385 C CA . GLN A 1 537 ? -29.913 -16.667 12.512 1.00 92.50 537 GLN A CA 1
ATOM 4386 C C . GLN A 1 537 ? -28.829 -15.587 12.567 1.00 92.50 537 GLN A C 1
ATOM 4388 O O . GLN A 1 537 ? -28.007 -15.489 11.654 1.00 92.50 537 GLN A O 1
ATOM 4393 N N . GLU A 1 538 ? -28.784 -14.812 13.646 1.00 92.94 538 GLU A N 1
ATOM 4394 C CA . GLU A 1 538 ? -27.761 -13.814 13.899 1.00 92.94 538 GLU A CA 1
ATOM 4395 C C . GLU A 1 538 ? -26.401 -14.477 14.125 1.00 92.94 538 GLU A C 1
ATOM 4397 O O . GLU A 1 538 ? -25.425 -14.072 13.489 1.00 92.94 538 GLU A O 1
ATOM 4402 N N . VAL A 1 539 ? -26.328 -15.541 14.935 1.00 92.69 539 VAL A N 1
ATOM 4403 C CA . VAL A 1 539 ? -25.090 -16.310 15.159 1.00 92.69 539 VAL A CA 1
ATOM 4404 C C . VAL A 1 539 ? -24.534 -16.860 13.842 1.00 92.69 539 VAL A C 1
ATOM 4406 O O . VAL A 1 539 ? -23.324 -16.788 13.607 1.00 92.69 539 VAL A O 1
ATOM 4409 N N . ALA A 1 540 ? -25.392 -17.334 12.933 1.00 92.06 540 ALA A N 1
ATOM 4410 C CA . ALA A 1 540 ? -24.969 -17.813 11.617 1.00 92.06 540 ALA A CA 1
ATOM 4411 C C . ALA A 1 540 ? -24.278 -16.723 10.774 1.00 92.06 540 ALA A C 1
ATOM 4413 O O . ALA A 1 540 ? -23.369 -17.030 10.001 1.00 92.06 540 ALA A O 1
ATOM 4414 N N . THR A 1 541 ? -24.615 -15.440 10.959 1.00 93.31 541 THR A N 1
ATOM 4415 C CA . THR A 1 541 ? -23.950 -14.333 10.239 1.00 93.31 541 THR A CA 1
ATOM 4416 C C . THR A 1 541 ? -22.482 -14.125 10.635 1.00 93.31 541 THR A C 1
ATOM 4418 O O . THR A 1 541 ? -21.745 -13.435 9.918 1.00 93.31 541 THR A O 1
ATOM 4421 N N . PHE A 1 542 ? -22.052 -14.731 11.747 1.00 93.38 542 PHE A N 1
ATOM 4422 C CA . PHE A 1 542 ? -20.681 -14.717 12.259 1.00 93.38 542 PHE A CA 1
ATOM 4423 C C . PHE A 1 542 ? -19.874 -15.972 11.894 1.00 93.38 542 PHE A C 1
ATOM 4425 O O . PHE A 1 542 ? -18.736 -16.096 12.345 1.00 93.38 542 PHE A O 1
ATOM 4432 N N . ALA A 1 543 ? -20.414 -16.891 11.083 1.00 87.62 543 ALA A N 1
ATOM 4433 C CA . ALA A 1 543 ? -19.736 -18.143 10.732 1.00 87.62 543 ALA A CA 1
ATOM 4434 C C . ALA A 1 543 ? -18.323 -17.921 10.151 1.00 87.62 543 ALA A C 1
ATOM 4436 O O . ALA A 1 543 ? -17.375 -18.577 10.580 1.00 87.62 543 ALA A O 1
ATOM 4437 N N . ASP A 1 544 ? -18.181 -16.933 9.262 1.00 86.25 544 ASP A N 1
ATOM 4438 C CA . ASP A 1 544 ? -16.913 -16.561 8.612 1.00 86.25 544 ASP A CA 1
ATOM 4439 C C . ASP A 1 544 ? -16.220 -15.347 9.261 1.00 86.25 544 ASP A C 1
ATOM 4441 O O . ASP A 1 544 ? -15.237 -14.811 8.734 1.00 86.25 544 ASP A O 1
ATOM 4445 N N . ALA A 1 545 ? -16.737 -14.863 10.395 1.00 91.94 545 ALA A N 1
ATOM 4446 C CA . ALA A 1 545 ? -16.181 -13.697 11.068 1.00 91.94 545 ALA A CA 1
ATOM 4447 C C . ALA A 1 545 ? -14.826 -14.020 11.713 1.00 91.94 545 ALA A C 1
ATOM 4449 O O . ALA A 1 545 ? -14.603 -15.095 12.273 1.00 91.94 545 ALA A O 1
ATOM 4450 N N . LEU A 1 546 ? -13.916 -13.045 11.665 1.00 92.62 546 LEU A N 1
ATOM 4451 C CA . LEU A 1 546 ? -12.596 -13.178 12.267 1.00 92.62 546 LEU A CA 1
ATOM 4452 C C . LEU A 1 546 ? -12.716 -13.255 13.789 1.00 92.62 546 LEU A C 1
ATOM 4454 O O . LEU A 1 546 ? -13.326 -12.378 14.410 1.00 92.62 546 LEU A O 1
ATOM 4458 N N . ARG A 1 547 ? -12.070 -14.260 14.387 1.00 94.81 547 ARG A N 1
ATOM 4459 C CA . ARG A 1 547 ? -11.929 -14.337 15.840 1.00 94.81 547 ARG A CA 1
ATOM 4460 C C . ARG A 1 547 ? -10.707 -13.585 16.334 1.00 94.81 547 ARG A C 1
ATOM 4462 O O . ARG A 1 547 ? -9.616 -13.708 15.782 1.00 94.81 547 ARG A O 1
ATOM 4469 N N . VAL A 1 548 ? -10.881 -12.795 17.382 1.00 93.75 548 VAL A N 1
ATOM 4470 C CA . VAL A 1 548 ? -9.802 -12.019 17.992 1.00 93.75 548 VAL A CA 1
ATOM 4471 C C . VAL A 1 548 ? -9.679 -12.435 19.450 1.00 93.75 548 VAL A C 1
ATOM 4473 O O . VAL A 1 548 ? -10.622 -12.303 20.219 1.00 93.75 548 VAL A O 1
ATOM 4476 N N . TYR A 1 549 ? -8.515 -12.956 19.837 1.00 92.31 549 TYR A N 1
ATOM 4477 C CA . TYR A 1 549 ? -8.281 -13.468 21.189 1.00 92.31 549 TYR A CA 1
ATOM 4478 C C . TYR A 1 549 ? -7.050 -12.856 21.845 1.00 92.31 549 TYR A C 1
ATOM 4480 O O . TYR A 1 549 ? -6.089 -12.459 21.186 1.00 92.31 549 TYR A O 1
ATOM 4488 N N . ALA A 1 550 ? -7.049 -12.799 23.174 1.00 86.88 550 ALA A N 1
ATOM 4489 C CA . ALA A 1 550 ? -5.945 -12.205 23.919 1.00 86.88 550 ALA A CA 1
ATOM 4490 C C . ALA A 1 550 ? -4.650 -13.045 23.847 1.00 86.88 550 ALA A C 1
ATOM 4492 O O . ALA A 1 550 ? -3.557 -12.480 23.803 1.00 86.88 550 ALA A O 1
ATOM 4493 N N . THR A 1 551 ? -4.747 -14.382 23.789 1.00 85.56 551 THR A N 1
ATOM 4494 C CA . THR A 1 551 ? -3.594 -15.300 23.880 1.00 85.56 551 THR A CA 1
ATOM 4495 C C . THR A 1 551 ? -3.361 -16.111 22.603 1.00 85.56 551 THR A C 1
ATOM 4497 O O . THR A 1 551 ? -4.296 -16.515 21.914 1.00 85.56 551 THR A O 1
ATOM 4500 N N . LYS A 1 552 ? -2.086 -16.413 22.305 1.00 85.06 552 LYS A N 1
ATOM 4501 C CA . LYS A 1 552 ? -1.701 -17.280 21.172 1.00 85.06 552 LYS A CA 1
ATOM 4502 C C . LYS A 1 552 ? -2.237 -18.709 21.317 1.00 85.06 552 LYS A C 1
ATOM 4504 O O . LYS A 1 552 ? -2.568 -19.322 20.312 1.00 85.06 552 LYS A O 1
ATOM 4509 N N . ALA A 1 553 ? -2.343 -19.223 22.546 1.00 86.81 553 ALA A N 1
ATOM 4510 C CA . ALA A 1 553 ? -2.848 -20.572 22.807 1.00 86.81 553 ALA A CA 1
ATOM 4511 C C . ALA A 1 553 ? -4.273 -20.754 22.264 1.00 86.81 553 ALA A C 1
ATOM 4513 O O . ALA A 1 553 ? -4.511 -21.666 21.480 1.00 86.81 553 ALA A O 1
ATOM 4514 N N . ARG A 1 554 ? -5.177 -19.819 22.579 1.00 89.06 554 ARG A N 1
ATOM 4515 C CA . ARG A 1 554 ? -6.568 -19.868 22.114 1.00 89.06 554 ARG A CA 1
ATOM 4516 C C . ARG A 1 554 ? -6.708 -19.618 20.613 1.00 89.06 554 ARG A C 1
ATOM 4518 O O . ARG A 1 554 ? -7.536 -20.234 19.953 1.00 89.06 554 ARG A O 1
ATOM 4525 N N . VAL A 1 555 ? -5.862 -18.749 20.053 1.00 91.00 555 VAL A N 1
ATOM 4526 C CA . VAL A 1 555 ? -5.764 -18.568 18.594 1.00 91.00 555 VAL A CA 1
ATOM 4527 C C . VAL A 1 555 ? -5.377 -19.876 17.905 1.00 91.00 555 VAL A C 1
ATOM 4529 O O . VAL A 1 555 ? -6.007 -20.256 16.923 1.00 91.00 555 VAL A O 1
ATOM 4532 N N . ASN A 1 556 ? -4.363 -20.570 18.423 1.00 89.81 556 ASN A N 1
ATOM 4533 C CA . ASN A 1 556 ? -3.883 -21.825 17.853 1.00 89.81 556 ASN A CA 1
ATOM 4534 C C . ASN A 1 556 ? -4.922 -22.940 17.979 1.00 89.81 556 ASN A C 1
ATOM 4536 O O . ASN A 1 556 ? -5.144 -23.649 17.005 1.00 89.81 556 ASN A O 1
ATOM 4540 N N . GLU A 1 557 ? -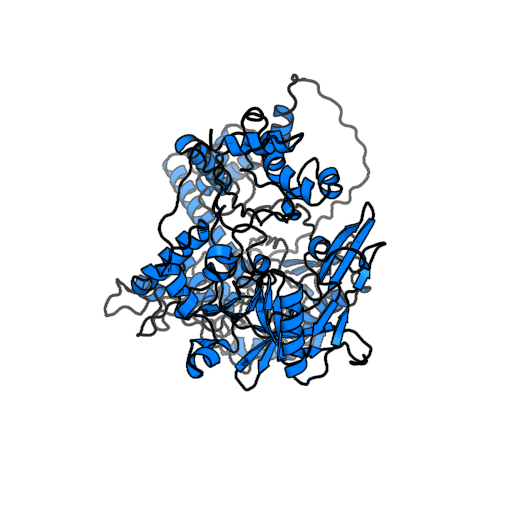5.576 -23.062 19.135 1.00 92.50 557 GLU A N 1
ATOM 4541 C CA . GLU A 1 557 ? -6.670 -24.010 19.365 1.00 92.50 557 GLU A CA 1
ATOM 4542 C C . GLU A 1 557 ? -7.797 -23.813 18.343 1.00 92.50 557 GLU A C 1
ATOM 4544 O O . GLU A 1 557 ? -8.181 -24.750 17.646 1.00 92.50 557 GLU A O 1
ATOM 4549 N N . TYR A 1 558 ? -8.267 -22.573 18.181 1.00 92.88 558 TYR A N 1
ATOM 4550 C CA . TYR A 1 558 ? -9.348 -22.267 17.249 1.00 92.88 558 TYR A CA 1
ATOM 4551 C C . TYR A 1 558 ? -8.949 -22.472 15.782 1.00 92.88 558 TYR A C 1
ATOM 4553 O O . TYR A 1 558 ? -9.710 -23.041 14.999 1.00 92.88 558 TYR A O 1
ATOM 4561 N N . ASN A 1 559 ? -7.741 -22.045 15.405 1.00 93.69 559 ASN A N 1
ATOM 4562 C CA . ASN A 1 559 ? -7.210 -22.273 14.062 1.00 93.69 559 ASN A CA 1
ATOM 4563 C C . ASN A 1 559 ? -7.069 -23.771 13.761 1.00 93.69 559 ASN A C 1
ATOM 4565 O O . ASN A 1 559 ? -7.410 -24.201 12.663 1.00 93.69 559 ASN A O 1
ATOM 4569 N N . HIS A 1 560 ? -6.595 -24.564 14.725 1.00 91.81 560 HIS A N 1
ATOM 4570 C CA . HIS A 1 560 ? -6.454 -26.010 14.575 1.00 91.81 560 HIS A CA 1
ATOM 4571 C C . HIS A 1 560 ? -7.814 -26.694 14.407 1.00 91.81 560 HIS A C 1
ATOM 4573 O O . HIS A 1 560 ? -7.995 -27.456 13.462 1.00 91.81 560 HIS A O 1
ATOM 4579 N N . TYR A 1 561 ? -8.787 -26.346 15.253 1.00 92.50 561 TYR A N 1
ATOM 4580 C CA . TYR A 1 561 ? -10.156 -26.854 15.164 1.00 92.50 561 TYR A CA 1
ATOM 4581 C C . TYR A 1 561 ? -10.794 -26.603 13.785 1.00 92.50 561 TYR A C 1
ATOM 4583 O O . TYR A 1 561 ? -11.432 -27.489 13.222 1.00 92.50 561 TYR A O 1
ATOM 4591 N N . HIS A 1 562 ? -10.609 -25.413 13.203 1.00 91.31 562 HIS A N 1
ATOM 4592 C CA . HIS A 1 562 ? -11.157 -25.107 11.874 1.00 91.31 562 HIS A CA 1
ATOM 4593 C C . HIS A 1 562 ? -10.437 -25.809 10.732 1.00 91.31 562 HIS A C 1
ATOM 4595 O O . HIS A 1 562 ? -11.088 -26.226 9.777 1.00 91.31 562 HIS A O 1
ATOM 4601 N N . LEU A 1 563 ? -9.119 -25.978 10.830 1.00 91.75 563 LEU A N 1
ATOM 4602 C CA . LEU A 1 563 ? -8.369 -26.754 9.845 1.00 91.75 563 LEU A CA 1
ATOM 4603 C C . LEU A 1 563 ? -8.793 -28.226 9.842 1.00 91.75 563 LEU A C 1
ATOM 4605 O O . LEU A 1 563 ? -8.972 -28.794 8.768 1.00 91.75 563 LEU A O 1
ATOM 4609 N N . ASP A 1 564 ? -9.006 -28.818 11.018 1.00 92.00 564 ASP A N 1
ATOM 4610 C CA . ASP A 1 564 ? -9.476 -30.201 11.157 1.00 92.00 564 ASP A CA 1
ATOM 4611 C C . ASP A 1 564 ? -10.871 -30.394 10.532 1.00 92.00 564 ASP A C 1
ATOM 4613 O O . ASP A 1 564 ? -11.117 -31.323 9.757 1.00 92.00 564 ASP A O 1
ATOM 4617 N N . ARG A 1 565 ? -11.768 -29.423 10.744 1.00 92.94 565 ARG A N 1
ATOM 4618 C CA . ARG A 1 565 ? -13.123 -29.420 10.170 1.00 92.94 565 ARG A CA 1
ATOM 4619 C C . ARG A 1 565 ? -13.189 -29.311 8.653 1.00 92.94 565 ARG A C 1
ATOM 4621 O O . ARG A 1 565 ? -14.226 -29.649 8.086 1.00 92.94 565 ARG A O 1
ATOM 4628 N N . LEU A 1 566 ? -12.126 -28.860 7.988 1.00 92.69 566 LEU A N 1
ATOM 4629 C CA . LEU A 1 566 ? -12.070 -28.910 6.526 1.00 92.69 566 LEU A CA 1
ATOM 4630 C C . LEU A 1 566 ? -11.972 -30.349 6.008 1.00 92.69 566 LEU A C 1
ATOM 4632 O O . LEU A 1 566 ? -12.235 -30.565 4.827 1.00 92.69 566 LEU A O 1
ATOM 4636 N N . SER A 1 567 ? -11.600 -31.314 6.864 1.00 92.62 567 SER A N 1
ATOM 4637 C CA . SER A 1 567 ? -11.467 -32.738 6.523 1.00 92.62 567 SER A CA 1
ATOM 4638 C C . SER A 1 567 ? -10.638 -32.955 5.253 1.00 92.62 567 SER A C 1
ATOM 4640 O O . SER A 1 567 ? -10.973 -33.758 4.381 1.00 92.62 567 SER A O 1
ATOM 4642 N N . ARG A 1 568 ? -9.552 -32.185 5.132 1.00 93.19 568 ARG A N 1
ATOM 4643 C CA . ARG A 1 568 ? -8.640 -32.189 3.988 1.00 93.19 568 ARG A CA 1
ATOM 4644 C C . ARG A 1 568 ? -7.214 -32.475 4.438 1.00 93.19 568 ARG A C 1
ATOM 4646 O O . ARG A 1 568 ? -6.857 -32.097 5.552 1.00 93.19 568 ARG A O 1
ATOM 4653 N N . PRO A 1 569 ? -6.384 -33.092 3.580 1.00 90.62 569 PRO A N 1
ATOM 4654 C CA . PRO A 1 569 ? -4.972 -33.284 3.880 1.00 90.62 569 PRO A CA 1
ATOM 4655 C C . PRO A 1 569 ? -4.297 -31.947 4.199 1.00 90.62 569 PRO A C 1
ATOM 4657 O O . PRO A 1 569 ? -4.387 -30.997 3.418 1.00 90.62 569 PRO A O 1
ATOM 4660 N N . VAL A 1 570 ? -3.638 -31.882 5.354 1.00 91.44 570 VAL A N 1
ATOM 4661 C CA . VAL A 1 570 ? -2.896 -30.706 5.816 1.00 91.44 570 VAL A CA 1
ATOM 4662 C C . VAL A 1 570 ? -1.411 -30.961 5.619 1.00 91.44 570 VAL A C 1
ATOM 4664 O O . VAL A 1 570 ? -0.886 -31.967 6.093 1.00 91.44 570 VAL A O 1
ATOM 4667 N N . ILE A 1 571 ? -0.730 -30.032 4.953 1.00 91.75 571 ILE A N 1
ATOM 4668 C CA . ILE A 1 571 ? 0.729 -30.010 4.879 1.00 91.75 571 ILE A CA 1
ATOM 4669 C C . ILE A 1 571 ? 1.272 -28.982 5.867 1.00 91.75 571 ILE A C 1
ATOM 4671 O O . ILE A 1 571 ? 0.764 -27.864 5.980 1.00 91.75 571 ILE A O 1
ATOM 4675 N N . GLN A 1 572 ? 2.320 -29.367 6.588 1.00 92.75 572 GLN A N 1
ATOM 4676 C CA . GLN A 1 572 ? 3.075 -28.455 7.433 1.00 92.75 572 GLN A CA 1
ATOM 4677 C C . GLN A 1 572 ? 4.173 -27.807 6.588 1.00 92.75 572 GLN A C 1
ATOM 4679 O O . GLN A 1 572 ? 5.149 -28.466 6.224 1.00 92.75 572 GLN A O 1
ATOM 4684 N N . VAL A 1 573 ? 4.017 -26.522 6.269 1.00 94.25 573 VAL A N 1
ATOM 4685 C CA . VAL A 1 573 ? 5.016 -25.794 5.482 1.00 94.25 573 VAL A CA 1
ATOM 4686 C C . VAL A 1 573 ? 6.128 -25.334 6.406 1.00 94.25 573 VAL A C 1
ATOM 4688 O O . VAL A 1 573 ? 5.888 -24.539 7.316 1.00 94.25 573 VAL A O 1
ATOM 4691 N N . ILE A 1 574 ? 7.341 -25.837 6.193 1.00 94.19 574 ILE A N 1
ATOM 4692 C CA . ILE A 1 574 ? 8.496 -25.603 7.069 1.00 94.19 574 ILE A CA 1
ATOM 4693 C C . ILE A 1 574 ? 9.432 -24.598 6.401 1.00 94.19 574 ILE A C 1
ATOM 4695 O O . ILE A 1 574 ? 9.782 -24.751 5.234 1.00 94.19 574 ILE A O 1
ATOM 4699 N N . ALA A 1 575 ? 9.850 -23.574 7.144 1.00 94.12 575 ALA A N 1
ATOM 4700 C CA . ALA A 1 575 ? 10.740 -22.544 6.626 1.00 94.12 575 ALA A CA 1
ATOM 4701 C C . ALA A 1 575 ? 12.150 -23.093 6.362 1.00 94.12 575 ALA A C 1
ATOM 4703 O O . ALA A 1 575 ? 12.716 -23.821 7.185 1.00 94.12 575 ALA A O 1
ATOM 4704 N N . THR A 1 576 ? 12.765 -22.657 5.265 1.00 94.56 576 THR A N 1
ATOM 4705 C CA . THR A 1 576 ? 14.193 -22.878 5.013 1.00 94.56 576 THR A CA 1
ATOM 4706 C C . THR A 1 576 ? 14.991 -21.843 5.798 1.00 94.56 576 THR A C 1
ATOM 4708 O O . THR A 1 576 ? 14.686 -20.654 5.743 1.00 94.56 576 THR A O 1
ATOM 4711 N N . ASN A 1 577 ? 15.987 -22.282 6.569 1.00 92.56 577 ASN A N 1
ATOM 4712 C CA . ASN A 1 577 ? 16.808 -21.402 7.399 1.00 92.56 577 ASN A CA 1
ATOM 4713 C C . ASN A 1 577 ? 18.288 -21.586 7.044 1.00 92.56 577 ASN A C 1
ATOM 4715 O O . ASN A 1 577 ? 18.769 -22.718 7.015 1.00 92.56 577 ASN A O 1
ATOM 4719 N N . VAL A 1 578 ? 19.000 -20.481 6.832 1.00 92.50 578 VAL A N 1
ATOM 4720 C CA . VAL A 1 578 ? 20.444 -20.431 6.562 1.00 92.50 578 VAL A CA 1
ATOM 4721 C C . VAL A 1 578 ? 21.123 -19.654 7.693 1.00 92.50 578 VAL A C 1
ATOM 4723 O O . VAL A 1 578 ? 20.607 -18.629 8.134 1.00 92.50 578 VAL A O 1
ATOM 4726 N N . GLY A 1 579 ? 22.265 -20.144 8.184 1.00 85.12 579 GLY A N 1
ATOM 4727 C CA . GLY A 1 579 ? 23.019 -19.535 9.290 1.00 85.12 579 GLY A CA 1
ATOM 4728 C C . GLY A 1 579 ? 22.784 -20.193 10.659 1.00 85.12 579 GLY A C 1
ATOM 4729 O O . GLY A 1 579 ? 21.734 -20.782 10.939 1.00 85.12 579 GLY A O 1
ATOM 4730 N N . SER A 1 580 ? 23.791 -20.126 11.536 1.00 83.88 580 SER A N 1
ATOM 4731 C CA . SER A 1 580 ? 23.738 -20.769 12.854 1.00 83.88 580 SER A CA 1
ATOM 4732 C C . SER A 1 580 ? 22.738 -20.062 13.781 1.00 83.88 580 SER A C 1
ATOM 4734 O O . SER A 1 580 ? 22.776 -18.853 13.984 1.00 83.88 580 SER A O 1
ATOM 4736 N N . GLY A 1 581 ? 21.796 -20.829 14.342 1.00 83.06 581 GLY A N 1
ATOM 4737 C CA . GLY A 1 581 ? 20.731 -20.304 15.209 1.00 83.06 581 GLY A CA 1
ATOM 4738 C C . GLY A 1 581 ? 19.500 -19.747 14.476 1.00 83.06 581 GLY A C 1
ATOM 4739 O O . GLY A 1 581 ? 18.497 -19.453 15.132 1.00 83.06 581 GLY A O 1
ATOM 4740 N N . ALA A 1 582 ? 19.510 -19.683 13.139 1.00 84.56 582 ALA A N 1
ATOM 4741 C CA . ALA A 1 582 ? 18.400 -19.173 12.328 1.00 84.56 582 ALA A CA 1
ATOM 4742 C C . ALA A 1 582 ? 17.072 -19.923 12.566 1.00 84.56 582 ALA A C 1
ATOM 4744 O O . ALA A 1 582 ? 16.014 -19.308 12.718 1.00 84.56 582 ALA A O 1
ATOM 4745 N N . ALA A 1 583 ? 17.122 -21.254 12.693 1.00 87.00 583 ALA A N 1
ATOM 4746 C CA . ALA A 1 583 ? 15.944 -22.083 12.972 1.00 87.00 583 ALA A CA 1
ATOM 4747 C C . ALA A 1 583 ? 15.352 -21.843 14.379 1.00 87.00 583 ALA A C 1
ATOM 4749 O O . ALA A 1 583 ? 14.138 -21.926 14.585 1.00 87.00 583 ALA A O 1
ATOM 4750 N N . ALA A 1 584 ? 16.198 -21.507 15.359 1.00 86.56 584 ALA A N 1
ATOM 4751 C CA . ALA A 1 584 ? 15.770 -21.236 16.729 1.00 86.56 584 ALA A CA 1
ATOM 4752 C C . ALA A 1 584 ? 15.198 -19.818 16.898 1.00 86.56 584 ALA A C 1
ATOM 4754 O O . ALA A 1 584 ? 14.356 -19.607 17.776 1.00 86.56 584 ALA A O 1
ATOM 4755 N N . ALA A 1 585 ? 15.586 -18.870 16.039 1.00 83.12 585 ALA A N 1
ATOM 4756 C CA . ALA A 1 585 ? 15.178 -17.473 16.137 1.00 83.12 585 ALA A CA 1
ATOM 4757 C C . ALA A 1 585 ? 13.644 -17.293 16.105 1.00 83.12 585 ALA A C 1
ATOM 4759 O O . ALA A 1 585 ? 12.970 -17.965 15.319 1.00 83.12 585 ALA A O 1
ATOM 4760 N N . PRO A 1 586 ? 13.069 -16.418 16.947 1.00 80.44 586 PRO A N 1
ATOM 4761 C CA . PRO A 1 586 ? 11.635 -16.121 16.940 1.00 80.44 586 PRO A CA 1
ATOM 4762 C C . PRO A 1 586 ? 11.178 -15.480 15.615 1.00 80.44 586 PRO A C 1
ATOM 4764 O O . PRO A 1 586 ? 11.989 -14.968 14.843 1.00 80.44 586 PRO A O 1
ATOM 4767 N N . ASP A 1 587 ? 9.878 -15.574 15.321 1.00 79.94 587 ASP A N 1
ATOM 4768 C CA . ASP A 1 587 ? 9.305 -15.158 14.029 1.00 79.94 587 ASP A CA 1
ATOM 4769 C C . ASP A 1 587 ? 9.427 -13.646 13.783 1.00 79.94 587 ASP A C 1
ATOM 4771 O O . ASP A 1 587 ? 9.634 -13.219 12.650 1.00 79.94 587 ASP A O 1
ATOM 4775 N N . ASP A 1 588 ? 9.340 -12.839 14.840 1.00 69.88 588 ASP A N 1
ATOM 4776 C CA . ASP A 1 588 ? 9.500 -11.378 14.809 1.00 69.88 588 ASP A CA 1
ATOM 4777 C C . ASP A 1 588 ? 10.868 -10.946 14.250 1.00 69.88 588 ASP A C 1
ATOM 4779 O O . ASP A 1 588 ? 10.933 -10.081 13.373 1.00 69.88 588 ASP A O 1
ATOM 4783 N N . LYS A 1 589 ? 11.959 -11.605 14.662 1.00 71.81 589 LYS A N 1
ATOM 4784 C CA . LYS A 1 589 ? 13.314 -11.358 14.147 1.00 71.81 589 LYS A CA 1
ATOM 4785 C C . LYS A 1 589 ? 13.435 -11.663 12.661 1.00 71.81 589 LYS A C 1
ATOM 4787 O O . LYS A 1 589 ? 14.172 -10.970 11.968 1.00 71.81 589 LYS A O 1
ATOM 4792 N N . ALA A 1 590 ? 12.693 -12.653 12.172 1.00 77.19 590 ALA A N 1
ATOM 4793 C CA . ALA A 1 590 ? 12.663 -13.052 10.769 1.00 77.19 590 ALA A CA 1
ATOM 4794 C C . ALA A 1 590 ? 11.591 -12.298 9.955 1.00 77.19 590 ALA A C 1
ATOM 4796 O O . ALA A 1 590 ? 11.054 -12.828 8.984 1.00 77.19 590 ALA A O 1
ATOM 4797 N N . GLY A 1 591 ? 11.226 -11.072 10.352 1.00 70.69 591 GLY A N 1
ATOM 4798 C CA . GLY A 1 591 ? 10.253 -10.256 9.621 1.00 70.69 591 GLY A CA 1
ATOM 4799 C C . GLY A 1 591 ? 8.832 -10.826 9.648 1.00 70.69 591 GLY A C 1
ATOM 4800 O O . GLY A 1 591 ? 8.097 -10.679 8.674 1.00 70.69 591 GLY A O 1
ATOM 4801 N N . ASN A 1 592 ? 8.454 -11.481 10.750 1.00 80.31 592 ASN A N 1
ATOM 4802 C CA . ASN A 1 592 ? 7.191 -12.201 10.946 1.00 80.31 592 ASN A CA 1
ATOM 4803 C C . ASN A 1 592 ? 6.992 -13.423 10.032 1.00 80.31 592 ASN A C 1
ATOM 4805 O O . ASN A 1 592 ? 5.859 -13.885 9.866 1.00 80.31 592 ASN A O 1
ATOM 4809 N N . LEU A 1 593 ? 8.070 -13.969 9.461 1.00 86.62 593 LEU A N 1
ATOM 4810 C CA . LEU A 1 593 ? 8.034 -15.256 8.773 1.00 86.62 593 LEU A CA 1
ATOM 4811 C C . LEU A 1 593 ? 7.986 -16.404 9.784 1.00 86.62 593 LEU A C 1
ATOM 4813 O O . LEU A 1 593 ? 8.936 -16.636 10.541 1.00 86.62 593 LEU A O 1
ATOM 4817 N N . ALA A 1 594 ? 6.873 -17.136 9.766 1.00 88.44 594 ALA A N 1
ATOM 4818 C CA . ALA A 1 594 ? 6.637 -18.263 10.655 1.00 88.44 594 ALA A CA 1
ATOM 4819 C C . ALA A 1 594 ? 7.667 -19.379 10.430 1.00 88.44 594 ALA A C 1
ATOM 4821 O O . ALA A 1 594 ? 7.942 -19.769 9.295 1.00 88.44 594 ALA A O 1
ATOM 4822 N N . LYS A 1 595 ? 8.197 -19.964 11.510 1.00 92.06 595 LYS A N 1
ATOM 4823 C CA . LYS A 1 595 ? 9.029 -21.184 11.414 1.00 92.06 595 LYS A CA 1
ATOM 4824 C C . LYS A 1 595 ? 8.332 -22.301 10.644 1.00 92.06 595 LYS A C 1
ATOM 4826 O O . LYS A 1 595 ? 8.955 -22.998 9.849 1.00 92.06 595 LYS A O 1
ATOM 4831 N N . GLN A 1 596 ? 7.044 -22.463 10.911 1.00 92.00 596 GLN A N 1
ATOM 4832 C CA . GLN A 1 596 ? 6.181 -23.413 10.237 1.00 92.00 596 GLN A CA 1
ATOM 4833 C C . GLN A 1 596 ? 4.725 -22.977 10.366 1.00 92.00 596 GLN A C 1
ATOM 4835 O O . GLN A 1 596 ? 4.355 -22.369 11.375 1.00 92.00 596 GLN A O 1
ATOM 4840 N N . PHE A 1 597 ? 3.897 -23.315 9.386 1.00 92.94 597 PHE A N 1
ATOM 4841 C CA . PHE A 1 597 ? 2.450 -23.170 9.505 1.00 92.94 597 PHE A CA 1
ATOM 4842 C C . PHE A 1 597 ? 1.723 -24.286 8.739 1.00 92.94 597 PHE A C 1
ATOM 4844 O O . PHE A 1 597 ? 2.211 -24.725 7.695 1.00 92.94 597 PHE A O 1
ATOM 4851 N N . PRO A 1 598 ? 0.574 -24.760 9.249 1.00 93.44 598 PRO A N 1
ATOM 4852 C CA . PRO A 1 598 ? -0.246 -25.731 8.542 1.00 93.44 598 PRO A CA 1
ATOM 4853 C C . PRO A 1 598 ? -1.048 -25.055 7.428 1.00 93.44 598 PRO A C 1
ATOM 4855 O O . PRO A 1 598 ? -1.571 -23.952 7.606 1.00 93.44 598 PRO A O 1
ATOM 4858 N N . VAL A 1 599 ? -1.193 -25.736 6.294 1.00 94.56 599 VAL A N 1
ATOM 4859 C CA . VAL A 1 599 ? -2.037 -25.291 5.181 1.00 94.56 599 VAL A CA 1
ATOM 4860 C C . VAL A 1 599 ? -2.748 -26.468 4.523 1.00 94.56 599 VAL A C 1
ATOM 4862 O O . VAL A 1 599 ? -2.209 -27.567 4.412 1.00 94.56 599 VAL A O 1
ATOM 4865 N N . CYS A 1 600 ? -3.973 -26.230 4.071 1.00 94.56 600 CYS A N 1
ATOM 4866 C CA . CYS A 1 600 ? -4.730 -27.140 3.222 1.00 94.56 600 CYS A CA 1
ATOM 4867 C C . CYS A 1 600 ? -5.631 -26.332 2.284 1.00 94.56 600 CYS A C 1
ATOM 4869 O O . CYS A 1 600 ? -5.853 -25.134 2.481 1.00 94.56 600 CYS A O 1
ATOM 4871 N N . ILE A 1 601 ? -6.156 -26.981 1.247 1.00 95.69 601 ILE A N 1
ATOM 4872 C CA . ILE A 1 601 ? -7.075 -26.331 0.310 1.00 95.69 601 ILE A CA 1
ATOM 4873 C C . ILE A 1 601 ? -8.368 -25.959 1.048 1.00 95.69 601 ILE A C 1
ATOM 4875 O O . ILE A 1 601 ? -9.014 -26.825 1.633 1.00 95.69 601 ILE A O 1
ATOM 4879 N N . GLY A 1 602 ? -8.790 -24.699 0.966 1.00 95.00 602 GLY A N 1
ATOM 4880 C CA . GLY A 1 602 ? -9.930 -24.148 1.706 1.00 95.00 602 GLY A CA 1
ATOM 4881 C C . GLY A 1 602 ? -9.553 -23.487 3.036 1.00 95.00 602 GLY A C 1
ATOM 4882 O O . GLY A 1 602 ? -10.408 -22.860 3.659 1.00 95.00 602 GLY A O 1
ATOM 4883 N N . ALA A 1 603 ? -8.288 -23.575 3.465 1.00 96.06 603 ALA A N 1
ATOM 4884 C CA . ALA A 1 603 ? -7.820 -22.887 4.664 1.00 96.06 603 ALA A CA 1
ATOM 4885 C C . ALA A 1 603 ? -7.894 -21.362 4.500 1.00 96.06 603 ALA A C 1
ATOM 4887 O O . ALA A 1 603 ? -7.531 -20.828 3.448 1.00 96.06 603 ALA A O 1
ATOM 4888 N N . ARG A 1 604 ? -8.300 -20.647 5.556 1.00 95.06 604 ARG A N 1
ATOM 4889 C CA . ARG A 1 604 ? -8.203 -19.181 5.605 1.00 95.06 604 ARG A CA 1
ATOM 4890 C C . ARG A 1 604 ? -6.830 -18.744 6.092 1.00 95.06 604 ARG A C 1
ATOM 4892 O O . ARG A 1 604 ? -6.441 -19.048 7.224 1.00 95.06 604 ARG A O 1
ATOM 4899 N N . LEU A 1 605 ? -6.122 -18.001 5.246 1.00 95.38 605 LEU A N 1
ATOM 4900 C CA . LEU A 1 605 ? -4.798 -17.459 5.532 1.00 95.38 605 LEU A CA 1
ATOM 4901 C C . LEU A 1 605 ? -4.788 -15.928 5.455 1.00 95.38 605 LEU A C 1
ATOM 4903 O O . LEU A 1 605 ? -5.577 -15.307 4.741 1.00 95.38 605 LEU A O 1
ATOM 4907 N N . MET A 1 606 ? -3.857 -15.327 6.188 1.00 92.56 606 MET A N 1
ATOM 4908 C CA . MET A 1 606 ? -3.606 -13.892 6.237 1.00 92.56 606 MET A CA 1
ATOM 4909 C C . MET A 1 606 ? -2.175 -13.594 5.812 1.00 92.56 606 MET A C 1
ATOM 4911 O O . MET A 1 606 ? -1.238 -14.248 6.270 1.00 92.56 606 MET A O 1
ATOM 4915 N N . LEU A 1 607 ? -2.020 -12.561 4.991 1.00 91.56 607 LEU A N 1
ATOM 4916 C CA . LEU A 1 607 ? -0.735 -12.031 4.563 1.00 91.56 607 LEU A CA 1
ATOM 4917 C C . LEU A 1 607 ? -0.045 -11.278 5.708 1.00 91.56 607 LEU A C 1
ATOM 4919 O O . LEU A 1 607 ? -0.666 -10.442 6.359 1.00 91.56 607 LEU A O 1
ATOM 4923 N N . THR A 1 608 ? 1.241 -11.542 5.944 1.00 85.12 608 THR A N 1
ATOM 4924 C CA . THR A 1 608 ? 2.027 -10.926 7.033 1.00 85.12 608 THR A CA 1
ATOM 4925 C C . THR A 1 608 ? 2.919 -9.769 6.580 1.00 85.12 608 THR A C 1
ATOM 4927 O O . THR A 1 608 ? 3.616 -9.162 7.395 1.00 85.12 608 THR A O 1
ATOM 4930 N N . CYS A 1 609 ? 2.910 -9.434 5.288 1.00 81.44 609 CYS A N 1
ATOM 4931 C CA . CYS A 1 609 ? 3.702 -8.348 4.721 1.00 81.44 609 CYS A CA 1
ATOM 4932 C C . CYS A 1 609 ? 2.931 -7.584 3.637 1.00 81.44 609 CYS A C 1
ATOM 4934 O O . CYS A 1 609 ? 1.881 -8.010 3.165 1.00 81.44 609 CYS A O 1
ATOM 4936 N N . ASN A 1 610 ? 3.455 -6.428 3.237 1.00 82.25 610 ASN A N 1
ATOM 4937 C CA . ASN A 1 610 ? 2.917 -5.679 2.108 1.00 82.25 610 ASN A CA 1
ATOM 4938 C C . ASN A 1 610 ? 3.537 -6.206 0.810 1.00 82.25 610 ASN A C 1
ATOM 4940 O O . ASN A 1 610 ? 4.735 -6.032 0.606 1.00 82.25 610 ASN A O 1
ATOM 4944 N N . LEU A 1 611 ? 2.726 -6.813 -0.063 1.00 85.19 611 LEU A N 1
ATOM 4945 C CA . LEU A 1 611 ? 3.156 -7.238 -1.401 1.00 85.19 611 LEU A CA 1
ATOM 4946 C C . LEU A 1 611 ? 2.741 -6.218 -2.470 1.00 85.19 611 LEU A C 1
ATOM 4948 O O . LEU A 1 611 ? 3.552 -5.814 -3.299 1.00 85.19 611 LEU A O 1
ATOM 4952 N N . TRP A 1 612 ? 1.479 -5.774 -2.444 1.00 85.12 612 TRP A N 1
ATOM 4953 C CA . TRP A 1 612 ? 0.930 -4.802 -3.393 1.00 85.12 612 TRP A CA 1
ATOM 4954 C C . TRP A 1 612 ? -0.315 -4.102 -2.822 1.00 85.12 612 TRP A C 1
ATOM 4956 O O . TRP A 1 612 ? -1.461 -4.480 -3.070 1.00 85.12 612 TRP A O 1
ATOM 4966 N N . GLN A 1 613 ? -0.089 -3.039 -2.049 1.00 84.56 613 GLN A N 1
ATOM 4967 C CA . GLN A 1 613 ? -1.144 -2.361 -1.281 1.00 84.56 613 GLN A CA 1
ATOM 4968 C C . GLN A 1 613 ? -2.243 -1.739 -2.158 1.00 84.56 613 GLN A C 1
ATOM 4970 O O . GLN A 1 613 ? -3.415 -1.819 -1.806 1.00 84.56 613 GLN A O 1
ATOM 4975 N N . GLN A 1 614 ? -1.885 -1.172 -3.317 1.00 81.50 614 GLN A N 1
ATOM 4976 C CA . GLN A 1 614 ? -2.830 -0.501 -4.228 1.00 81.50 614 GLN A CA 1
ATOM 4977 C C . GLN A 1 614 ? -3.963 -1.410 -4.730 1.00 81.50 614 GLN A C 1
ATOM 4979 O O . GLN A 1 614 ? -5.018 -0.911 -5.108 1.00 81.50 614 GLN A O 1
ATOM 4984 N N . VAL A 1 615 ? -3.743 -2.726 -4.741 1.00 89.50 615 VAL A N 1
ATOM 4985 C CA . VAL A 1 615 ? -4.710 -3.727 -5.220 1.00 89.50 615 VAL A CA 1
ATOM 4986 C C . VAL A 1 615 ? -5.236 -4.630 -4.100 1.00 89.50 615 VAL A C 1
ATOM 4988 O O . VAL A 1 615 ? -5.891 -5.630 -4.381 1.00 89.50 615 VAL A O 1
ATOM 4991 N N . GLY A 1 616 ? -4.941 -4.302 -2.837 1.00 84.50 616 GLY A N 1
ATOM 4992 C CA . GLY A 1 616 ? -5.448 -5.022 -1.665 1.00 84.50 616 GLY A CA 1
ATOM 4993 C C . GLY A 1 616 ? -4.551 -6.137 -1.110 1.00 84.50 616 GLY A C 1
ATOM 4994 O O . GLY A 1 616 ? -4.976 -6.825 -0.189 1.00 84.50 616 GLY A O 1
ATOM 4995 N N . LEU A 1 617 ? -3.316 -6.318 -1.603 1.00 89.94 617 LEU A N 1
ATOM 4996 C CA . LEU A 1 617 ? -2.345 -7.276 -1.038 1.00 89.94 617 LEU A CA 1
ATOM 4997 C C . LEU A 1 617 ? -1.435 -6.591 -0.008 1.00 89.94 617 LEU A C 1
ATOM 4999 O O . LEU A 1 617 ? -0.248 -6.349 -0.245 1.00 89.94 617 LEU A O 1
ATOM 5003 N N . CYS A 1 618 ? -2.014 -6.218 1.126 1.00 84.38 618 CYS A N 1
ATOM 5004 C CA . CYS A 1 618 ? -1.321 -5.591 2.250 1.00 84.38 618 CYS A CA 1
ATOM 5005 C C . CYS A 1 618 ? -1.190 -6.543 3.447 1.00 84.38 618 CYS A C 1
ATOM 5007 O O . CYS A 1 618 ? -1.866 -7.568 3.521 1.00 84.38 618 CYS A O 1
ATOM 5009 N N . ASN A 1 619 ? -0.338 -6.188 4.409 1.00 83.12 619 ASN A N 1
ATOM 5010 C CA . ASN A 1 619 ? -0.268 -6.894 5.684 1.00 83.12 619 ASN A CA 1
ATOM 5011 C C . ASN A 1 619 ? -1.654 -6.887 6.355 1.00 83.12 619 ASN A C 1
ATOM 5013 O O . ASN A 1 619 ? -2.268 -5.828 6.497 1.00 83.12 619 ASN A O 1
ATOM 5017 N N . GLY A 1 620 ? -2.147 -8.063 6.735 1.00 83.25 620 GLY A N 1
ATOM 5018 C CA . GLY A 1 620 ? -3.500 -8.268 7.244 1.00 83.25 620 GLY A CA 1
ATOM 5019 C C . GLY A 1 620 ? -4.530 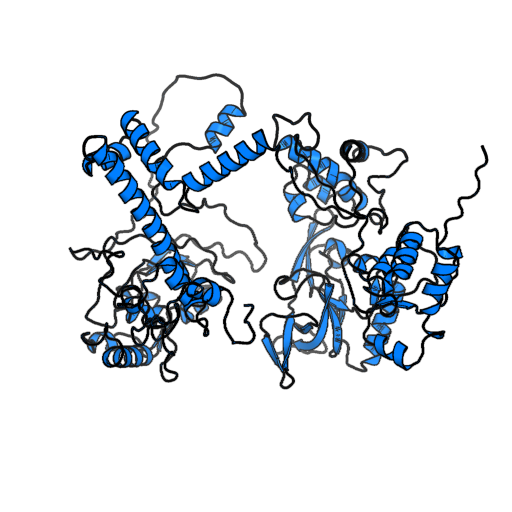-8.669 6.183 1.00 83.25 620 GLY A C 1
ATOM 5020 O O . GLY A 1 620 ? -5.650 -9.015 6.554 1.00 83.25 620 GLY A O 1
ATOM 5021 N N . ALA A 1 621 ? -4.188 -8.668 4.888 1.00 89.75 621 ALA A N 1
ATOM 5022 C CA . ALA A 1 621 ? -5.090 -9.136 3.835 1.00 89.75 621 ALA A CA 1
ATOM 5023 C C . ALA A 1 621 ? -5.400 -10.627 4.015 1.00 89.75 621 ALA A C 1
ATOM 5025 O O . ALA A 1 621 ? -4.490 -11.443 4.163 1.00 89.75 621 ALA A O 1
ATOM 5026 N N . ARG A 1 622 ? -6.688 -10.975 4.003 1.00 92.75 622 ARG A N 1
ATOM 5027 C CA . ARG A 1 622 ? -7.187 -12.334 4.235 1.00 92.75 622 ARG A CA 1
ATOM 5028 C C . ARG A 1 622 ? -7.680 -12.955 2.937 1.00 92.75 622 ARG A C 1
ATOM 5030 O O . ARG A 1 622 ? -8.171 -12.257 2.047 1.00 92.75 622 ARG A O 1
ATOM 5037 N N . GLY A 1 623 ? -7.544 -14.267 2.849 1.00 94.69 623 GLY A N 1
ATOM 5038 C CA . GLY A 1 623 ? -8.015 -15.030 1.709 1.00 94.69 623 GLY A CA 1
ATOM 5039 C C . GLY A 1 623 ? -8.147 -16.512 2.011 1.00 94.69 623 GLY A C 1
ATOM 5040 O O . GLY A 1 623 ? -7.760 -16.985 3.082 1.00 94.69 623 GLY A O 1
ATOM 5041 N N . THR A 1 624 ? -8.687 -17.234 1.042 1.00 96.06 624 THR A N 1
ATOM 5042 C CA . THR A 1 624 ? -8.899 -18.680 1.099 1.00 96.06 624 THR A CA 1
ATOM 5043 C C . THR A 1 624 ? -7.934 -19.370 0.146 1.00 96.06 624 THR A C 1
ATOM 5045 O O . THR A 1 624 ? -7.735 -18.920 -0.984 1.00 96.06 624 THR A O 1
ATOM 5048 N N . VAL A 1 625 ? -7.317 -20.464 0.590 1.00 97.38 625 VAL A N 1
ATOM 5049 C CA . VAL A 1 625 ? -6.436 -21.276 -0.256 1.00 97.38 625 VAL A CA 1
ATOM 5050 C C . VAL A 1 625 ? -7.272 -21.981 -1.317 1.00 97.38 625 VAL A C 1
ATOM 5052 O O . VAL A 1 625 ? -8.128 -22.805 -0.997 1.00 97.38 625 VAL A O 1
ATOM 5055 N N . TYR A 1 626 ? -7.003 -21.662 -2.576 1.00 96.12 626 TYR A N 1
ATOM 5056 C CA . TYR A 1 626 ? -7.630 -22.285 -3.733 1.00 96.12 626 TYR A CA 1
ATOM 5057 C C . TYR A 1 626 ? -6.901 -23.561 -4.151 1.00 96.12 626 TYR A C 1
ATOM 5059 O O . TYR A 1 626 ? -7.549 -24.559 -4.446 1.00 96.12 626 TYR A O 1
ATOM 5067 N N . ASP A 1 627 ? -5.566 -23.529 -4.161 1.00 95.12 627 ASP A N 1
ATOM 5068 C CA . ASP A 1 627 ? -4.732 -24.673 -4.531 1.00 95.12 627 ASP A CA 1
ATOM 5069 C C . ASP A 1 627 ? -3.302 -24.522 -3.985 1.00 95.12 627 ASP A C 1
ATOM 5071 O O . ASP A 1 627 ? -2.887 -23.433 -3.574 1.00 95.12 627 ASP A O 1
ATOM 5075 N N . ILE A 1 628 ? -2.541 -25.612 -3.981 1.00 96.06 628 ILE A N 1
ATOM 5076 C CA . ILE A 1 628 ? -1.146 -25.658 -3.539 1.00 96.06 628 ILE A CA 1
ATOM 5077 C C . ILE A 1 628 ? -0.316 -26.272 -4.670 1.00 96.06 628 ILE A C 1
ATOM 5079 O O . ILE A 1 628 ? -0.664 -27.320 -5.202 1.00 96.06 628 ILE A O 1
ATOM 5083 N N . GLY A 1 629 ? 0.772 -25.609 -5.061 1.00 94.06 629 GLY A N 1
ATOM 5084 C CA . GLY A 1 629 ? 1.611 -26.038 -6.178 1.00 94.06 629 GLY A CA 1
ATOM 5085 C C . GLY A 1 629 ? 3.004 -26.482 -5.744 1.00 94.06 629 GLY A C 1
ATOM 5086 O O . GLY A 1 629 ? 3.636 -25.862 -4.885 1.00 94.06 629 GLY A O 1
ATOM 5087 N N . TRP A 1 630 ? 3.503 -27.525 -6.404 1.00 94.81 630 TRP A N 1
ATOM 5088 C CA . TRP A 1 630 ? 4.860 -28.050 -6.258 1.00 94.81 630 TRP A CA 1
ATOM 5089 C C . TRP A 1 630 ? 5.631 -27.931 -7.572 1.00 94.81 630 TRP A C 1
ATOM 5091 O O . TRP A 1 630 ? 5.047 -27.879 -8.656 1.00 94.81 630 TRP A O 1
ATOM 5101 N N . ALA A 1 631 ? 6.962 -27.895 -7.482 1.00 90.75 631 ALA A N 1
ATOM 5102 C CA . ALA A 1 631 ? 7.807 -27.922 -8.669 1.00 90.75 631 ALA A CA 1
ATOM 5103 C C . ALA A 1 631 ? 7.648 -29.262 -9.427 1.00 90.75 631 ALA A C 1
ATOM 5105 O O . ALA A 1 631 ? 7.375 -30.288 -8.796 1.00 90.75 631 ALA A O 1
ATOM 5106 N N . PRO A 1 632 ? 7.831 -29.285 -10.763 1.00 90.38 632 PRO A N 1
ATOM 5107 C CA . PRO A 1 632 ? 7.701 -30.509 -11.551 1.00 90.38 632 PRO A CA 1
ATOM 5108 C C . PRO A 1 632 ? 8.566 -31.653 -11.003 1.00 90.38 632 PRO A C 1
ATOM 5110 O O . PRO A 1 632 ? 9.752 -31.465 -10.740 1.00 90.38 632 PRO A O 1
ATOM 5113 N N . GLY A 1 633 ? 7.970 -32.838 -10.841 1.00 88.00 633 GLY A N 1
ATOM 5114 C CA . GLY A 1 633 ? 8.660 -34.043 -10.359 1.00 88.00 633 GLY A CA 1
ATOM 5115 C C . GLY A 1 633 ? 8.822 -34.161 -8.837 1.00 88.00 633 GLY A C 1
ATOM 5116 O O . GLY A 1 633 ? 9.489 -35.086 -8.385 1.00 88.00 633 GLY A O 1
ATOM 5117 N N . ARG A 1 634 ? 8.234 -33.253 -8.047 1.00 89.44 634 ARG A N 1
ATOM 5118 C CA . ARG A 1 634 ? 8.229 -33.317 -6.575 1.00 89.44 634 ARG A CA 1
ATOM 5119 C C . ARG A 1 634 ? 7.034 -34.111 -6.041 1.00 89.44 634 ARG A C 1
ATOM 5121 O O . ARG A 1 634 ? 5.970 -34.107 -6.654 1.00 89.44 634 ARG A O 1
ATOM 5128 N N . ASP A 1 635 ? 7.216 -34.766 -4.897 1.00 85.88 635 ASP A N 1
ATOM 5129 C CA . ASP A 1 635 ? 6.182 -35.536 -4.194 1.00 85.88 635 ASP A CA 1
ATOM 5130 C C . ASP A 1 635 ? 5.426 -34.625 -3.206 1.00 85.88 635 ASP A C 1
ATOM 5132 O O . ASP A 1 635 ? 6.031 -34.182 -2.226 1.00 85.88 635 ASP A O 1
ATOM 5136 N N . PRO A 1 636 ? 4.115 -34.371 -3.391 1.00 82.88 636 PRO A N 1
ATOM 5137 C CA . PRO A 1 636 ? 3.324 -33.522 -2.497 1.00 82.88 636 PRO A CA 1
ATOM 5138 C C . PRO A 1 636 ? 3.282 -33.971 -1.028 1.00 82.88 636 PRO A C 1
ATOM 5140 O O . PRO A 1 636 ? 2.926 -33.176 -0.160 1.00 82.88 636 PRO A O 1
ATOM 5143 N N . VAL A 1 637 ? 3.621 -35.231 -0.732 1.00 78.75 637 VAL A N 1
ATOM 5144 C CA . VAL A 1 637 ? 3.651 -35.77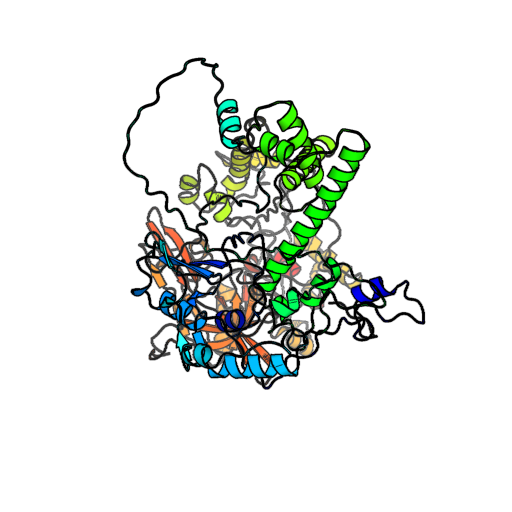7 0.635 1.00 78.75 637 VAL A CA 1
ATOM 5145 C C . VAL A 1 637 ? 4.981 -35.489 1.336 1.00 78.75 637 VAL A C 1
ATOM 5147 O O . VAL A 1 637 ? 5.019 -35.354 2.559 1.00 78.75 637 VAL A O 1
ATOM 5150 N N . ARG A 1 638 ? 6.084 -35.415 0.582 1.00 83.69 638 ARG A N 1
ATOM 5151 C CA . ARG A 1 638 ? 7.449 -35.308 1.132 1.00 83.69 638 ARG A CA 1
ATOM 5152 C C . ARG A 1 638 ? 8.077 -33.938 0.919 1.00 83.69 638 ARG A C 1
ATOM 5154 O O . ARG A 1 638 ? 8.879 -33.501 1.742 1.00 83.69 638 ARG A O 1
ATOM 5161 N N . ASP A 1 639 ? 7.741 -33.282 -0.183 1.00 89.44 639 ASP A N 1
ATOM 5162 C CA . ASP A 1 639 ? 8.365 -32.044 -0.617 1.00 89.44 639 ASP A CA 1
ATOM 5163 C C . ASP A 1 639 ? 7.545 -30.812 -0.218 1.00 89.44 639 ASP A C 1
ATOM 5165 O O . ASP A 1 639 ? 6.316 -30.828 -0.137 1.00 89.44 639 ASP A O 1
ATOM 5169 N N . GLN A 1 640 ? 8.251 -29.703 0.002 1.00 91.81 640 GLN A N 1
ATOM 5170 C CA . GLN A 1 640 ? 7.640 -28.413 0.315 1.00 91.81 640 GLN A CA 1
ATOM 5171 C C . GLN A 1 640 ? 7.015 -27.781 -0.943 1.00 91.81 640 GLN A C 1
ATOM 5173 O O . GLN A 1 640 ? 7.585 -27.903 -2.036 1.00 91.81 640 GLN A O 1
ATOM 5178 N N . PRO A 1 641 ? 5.874 -27.081 -0.812 1.00 94.69 641 PRO A N 1
ATOM 5179 C CA . PRO A 1 641 ? 5.245 -26.398 -1.933 1.00 94.69 641 PRO A CA 1
ATOM 5180 C C . PRO A 1 641 ? 6.080 -25.192 -2.376 1.00 94.69 641 PRO A C 1
ATOM 5182 O O . PRO A 1 641 ? 6.739 -24.540 -1.567 1.00 94.69 641 PRO A O 1
ATOM 5185 N N . CYS A 1 642 ? 6.027 -24.865 -3.667 1.00 94.31 642 CYS A N 1
ATOM 5186 C CA . CYS A 1 642 ? 6.694 -23.686 -4.228 1.00 94.31 642 CYS A CA 1
ATOM 5187 C C . CYS A 1 642 ? 5.744 -22.494 -4.420 1.00 94.31 642 CYS A C 1
ATOM 5189 O O . CYS A 1 642 ? 6.205 -21.363 -4.560 1.00 94.31 642 CYS A O 1
ATOM 5191 N N . VAL A 1 643 ? 4.428 -22.727 -4.407 1.00 96.19 643 VAL A N 1
ATOM 5192 C CA . VAL A 1 643 ? 3.406 -21.686 -4.565 1.00 96.19 643 VAL A CA 1
ATOM 5193 C C . VAL A 1 643 ? 2.133 -22.048 -3.800 1.00 96.19 643 VAL A C 1
ATOM 5195 O O . VAL A 1 643 ? 1.712 -23.203 -3.792 1.00 96.19 643 VAL A O 1
ATOM 5198 N N . ILE A 1 644 ? 1.497 -21.053 -3.181 1.00 96.88 644 ILE A N 1
ATOM 5199 C CA . ILE A 1 644 ? 0.152 -21.175 -2.603 1.00 96.88 644 ILE A CA 1
ATOM 5200 C C . ILE A 1 644 ? -0.779 -20.268 -3.404 1.00 96.88 644 ILE A C 1
ATOM 5202 O O . ILE A 1 644 ? -0.578 -19.056 -3.462 1.00 96.88 644 ILE A O 1
ATOM 5206 N N . MET A 1 645 ? -1.791 -20.850 -4.039 1.00 96.88 645 MET A N 1
ATOM 5207 C CA . MET A 1 645 ? -2.778 -20.128 -4.836 1.00 96.88 645 MET A CA 1
ATOM 5208 C C . MET A 1 645 ? -3.914 -19.669 -3.925 1.00 96.88 645 MET A C 1
ATOM 5210 O O . MET A 1 645 ? -4.577 -20.494 -3.297 1.00 96.88 645 MET A O 1
ATOM 5214 N N . MET A 1 646 ? -4.147 -18.361 -3.840 1.00 96.62 646 MET A N 1
ATOM 5215 C CA . MET A 1 646 ? -5.117 -17.775 -2.914 1.00 96.62 646 MET A CA 1
ATOM 5216 C C . MET A 1 646 ? -6.156 -16.901 -3.608 1.00 96.62 646 MET A C 1
ATOM 5218 O O . MET A 1 646 ? -5.839 -16.120 -4.501 1.00 96.62 646 MET A O 1
ATOM 5222 N N . GLU A 1 647 ? -7.388 -16.976 -3.121 1.00 96.31 647 GLU A N 1
ATOM 5223 C CA . GLU A 1 647 ? -8.448 -16.008 -3.385 1.00 96.31 647 GLU A CA 1
ATOM 5224 C C . GLU A 1 647 ? -8.512 -15.010 -2.221 1.00 96.31 647 GLU A C 1
ATOM 5226 O O . GLU A 1 647 ? -8.808 -15.397 -1.093 1.00 96.31 647 GLU A O 1
ATOM 5231 N N . PHE A 1 648 ? -8.227 -13.732 -2.470 1.00 95.19 648 PHE A N 1
ATOM 5232 C CA . PHE A 1 648 ? -8.238 -12.687 -1.439 1.00 95.19 648 PHE A CA 1
ATOM 5233 C C . PHE A 1 648 ? -9.552 -11.898 -1.437 1.00 95.19 648 PHE A C 1
ATOM 5235 O O . PHE A 1 648 ? -9.994 -11.429 -2.484 1.00 95.19 648 PHE A O 1
ATOM 5242 N N . ASP A 1 649 ? -10.102 -11.644 -0.246 1.00 91.44 649 ASP A N 1
ATOM 5243 C CA . ASP A 1 649 ? -11.459 -11.092 -0.059 1.00 91.44 649 ASP A CA 1
ATOM 5244 C C . ASP A 1 649 ? -11.666 -9.703 -0.684 1.00 91.44 649 ASP A C 1
ATOM 5246 O O . ASP A 1 649 ? -12.760 -9.354 -1.119 1.00 91.44 649 ASP A O 1
ATOM 5250 N N . LYS A 1 650 ? -10.614 -8.876 -0.698 1.00 88.94 650 LYS A N 1
ATOM 5251 C CA . LYS A 1 650 ? -10.663 -7.463 -1.123 1.00 88.94 650 LYS A CA 1
ATOM 5252 C C . LYS A 1 650 ? -9.709 -7.166 -2.285 1.00 88.94 650 LYS A C 1
ATOM 5254 O O . LYS A 1 650 ? -9.290 -6.024 -2.465 1.00 88.94 650 LYS A O 1
ATOM 5259 N N . TYR A 1 651 ? -9.321 -8.188 -3.050 1.00 92.75 651 TYR A N 1
ATOM 5260 C CA . TYR A 1 651 ? -8.346 -8.033 -4.127 1.00 92.75 651 TYR A CA 1
ATOM 5261 C C . TYR A 1 651 ? -8.962 -7.458 -5.405 1.00 92.75 651 TYR A C 1
ATOM 5263 O O . TYR A 1 651 ? -9.868 -8.034 -6.008 1.00 92.75 651 TYR A O 1
ATOM 5271 N N . THR A 1 652 ? -8.427 -6.327 -5.863 1.00 91.62 652 THR A N 1
ATOM 5272 C CA . THR A 1 652 ? -8.934 -5.605 -7.045 1.00 91.62 652 THR A CA 1
ATOM 5273 C C . THR A 1 652 ? -8.007 -5.686 -8.256 1.00 91.62 652 THR A C 1
ATOM 5275 O O . THR A 1 652 ? -8.372 -5.228 -9.339 1.00 91.62 652 THR A O 1
ATOM 5278 N N . GLY A 1 653 ? -6.833 -6.301 -8.106 1.00 89.56 653 GLY A N 1
ATOM 5279 C CA . GLY A 1 653 ? -5.818 -6.401 -9.152 1.00 89.56 653 GLY A CA 1
ATOM 5280 C C . GLY A 1 653 ? -6.085 -7.481 -10.215 1.00 89.56 653 GLY A C 1
ATOM 5281 O O . GLY A 1 653 ? -7.174 -8.075 -10.263 1.00 89.56 653 GLY A O 1
ATOM 5282 N N . PRO A 1 654 ? -5.098 -7.715 -11.104 1.00 89.50 654 PRO A N 1
ATOM 5283 C CA . PRO A 1 654 ? -5.153 -8.764 -12.121 1.00 89.50 654 PRO A CA 1
ATOM 5284 C C . PRO A 1 654 ? -4.973 -10.166 -11.518 1.00 89.50 654 PRO A C 1
ATOM 5286 O O . PRO A 1 654 ? -4.024 -10.421 -10.786 1.00 89.50 654 PRO A O 1
ATOM 5289 N N . ALA A 1 655 ? -5.859 -11.100 -11.861 1.00 87.94 655 ALA A N 1
ATOM 5290 C CA . ALA A 1 655 ? -5.742 -12.488 -11.418 1.00 87.94 655 ALA A CA 1
ATOM 5291 C C . ALA A 1 655 ? -4.716 -13.266 -12.257 1.00 87.94 655 ALA A C 1
ATOM 5293 O O . ALA A 1 655 ? -4.592 -13.031 -13.458 1.00 87.94 655 ALA A O 1
ATOM 5294 N N . PHE A 1 656 ? -4.030 -14.228 -11.639 1.00 89.38 656 PHE A N 1
ATOM 5295 C CA . PHE A 1 656 ? -3.235 -15.224 -12.363 1.00 89.38 656 PHE A CA 1
ATOM 5296 C C . PHE A 1 656 ? -4.140 -16.249 -13.048 1.00 89.38 656 PHE A C 1
ATOM 5298 O O . PHE A 1 656 ? -3.946 -16.581 -14.213 1.00 89.38 656 PHE A O 1
ATOM 5305 N N . LEU A 1 657 ? -5.163 -16.703 -12.322 1.00 90.56 657 LEU A N 1
ATOM 5306 C CA . LEU A 1 657 ? -6.221 -17.568 -12.824 1.00 90.56 657 LEU A CA 1
ATOM 5307 C C . LEU A 1 657 ? -7.565 -16.950 -12.440 1.00 90.56 657 LEU A C 1
ATOM 5309 O O . LEU A 1 657 ? -7.768 -16.560 -11.291 1.00 90.56 657 LEU A O 1
ATOM 5313 N N . THR A 1 658 ? -8.480 -16.870 -13.402 1.00 90.00 658 THR A N 1
ATOM 5314 C CA . THR A 1 658 ? -9.893 -16.605 -13.118 1.00 90.00 658 THR A CA 1
ATOM 5315 C C . THR A 1 658 ? -10.636 -17.920 -13.262 1.00 90.00 658 THR A C 1
ATOM 5317 O O . THR A 1 658 ? -10.573 -18.557 -14.312 1.00 90.00 658 THR A O 1
ATOM 5320 N N . THR A 1 659 ? -11.273 -18.352 -12.185 1.00 88.88 659 THR A N 1
ATOM 5321 C CA . THR A 1 659 ? -12.083 -19.576 -12.160 1.00 88.88 659 THR A CA 1
ATOM 5322 C C . THR A 1 659 ? -13.370 -19.391 -12.967 1.00 88.88 659 THR A C 1
ATOM 5324 O O . THR A 1 659 ? -13.766 -18.267 -13.284 1.00 88.88 659 THR A O 1
ATOM 5327 N N . THR A 1 660 ? -14.046 -20.489 -13.311 1.00 85.50 660 THR A N 1
ATOM 5328 C CA . THR A 1 660 ? -15.311 -20.452 -14.069 1.00 85.50 660 THR A CA 1
ATOM 5329 C C . THR A 1 660 ? -16.420 -19.685 -13.349 1.00 85.50 660 THR A C 1
ATOM 5331 O O . THR A 1 660 ? -17.309 -19.143 -13.994 1.00 85.50 660 THR A O 1
ATOM 5334 N N . ASP A 1 661 ? -16.356 -19.616 -12.021 1.00 87.00 661 ASP A N 1
ATOM 5335 C CA . ASP A 1 661 ? -17.252 -18.861 -11.145 1.00 87.00 661 ASP A CA 1
ATOM 5336 C C . ASP A 1 661 ? -16.761 -17.428 -10.852 1.00 87.00 661 ASP A C 1
ATOM 5338 O O . ASP A 1 661 ? -17.324 -16.732 -10.013 1.00 87.00 661 ASP A O 1
ATOM 5342 N N . GLY A 1 662 ? -15.737 -16.950 -11.568 1.00 86.12 662 GLY A N 1
ATOM 5343 C CA . GLY A 1 662 ? -15.292 -15.554 -11.535 1.00 86.12 662 GLY A CA 1
ATOM 5344 C C . GLY A 1 662 ? -14.351 -15.194 -10.382 1.00 86.12 662 GLY A C 1
ATOM 5345 O O . GLY A 1 662 ? -13.968 -14.029 -10.251 1.00 86.12 662 GLY A O 1
ATOM 5346 N N . ARG A 1 663 ? -13.925 -16.166 -9.565 1.00 89.75 663 ARG A N 1
ATOM 5347 C CA . ARG A 1 663 ? -12.966 -15.931 -8.475 1.00 89.75 663 ARG A CA 1
ATOM 5348 C C . ARG A 1 663 ? -11.577 -15.645 -9.024 1.00 89.75 663 ARG A C 1
ATOM 5350 O O . ARG A 1 663 ? -11.083 -16.363 -9.900 1.00 89.75 663 ARG A O 1
ATOM 5357 N N . LYS A 1 664 ? -10.940 -14.613 -8.470 1.00 93.50 664 LYS A N 1
ATOM 5358 C CA . LYS A 1 664 ? -9.595 -14.160 -8.835 1.00 93.50 664 LYS A CA 1
ATOM 5359 C C . LYS A 1 664 ? -8.551 -14.839 -7.959 1.00 93.50 664 LYS A C 1
ATOM 5361 O O . LYS A 1 664 ? -8.462 -14.550 -6.768 1.00 93.50 664 LYS A O 1
ATOM 5366 N N . ILE A 1 665 ? -7.736 -15.693 -8.564 1.00 96.38 665 ILE A N 1
ATOM 5367 C CA . ILE A 1 665 ? -6.702 -16.451 -7.863 1.00 96.38 665 ILE A CA 1
ATOM 5368 C C . ILE A 1 665 ? -5.338 -15.787 -8.062 1.00 96.38 665 ILE A C 1
ATOM 5370 O O . ILE A 1 665 ? -4.961 -15.427 -9.183 1.00 96.38 665 ILE A O 1
ATOM 5374 N N . VAL A 1 666 ? -4.600 -15.628 -6.966 1.00 95.81 666 VAL A N 1
ATOM 5375 C CA . VAL A 1 666 ? -3.298 -14.959 -6.889 1.00 95.81 666 VAL A CA 1
ATOM 5376 C C . VAL A 1 666 ? -2.252 -15.931 -6.322 1.00 95.81 666 VAL A C 1
ATOM 5378 O O . VAL A 1 666 ? -2.477 -16.489 -5.247 1.00 95.81 666 VAL A O 1
ATOM 5381 N N . PRO A 1 667 ? -1.106 -16.137 -6.997 1.00 96.38 667 PRO A N 1
ATOM 5382 C CA . PRO A 1 667 ? -0.018 -16.956 -6.484 1.00 96.38 667 PRO A CA 1
ATOM 5383 C C . PRO A 1 667 ? 0.759 -16.194 -5.411 1.00 96.38 667 PRO A C 1
ATOM 5385 O O . PRO A 1 667 ? 1.237 -15.083 -5.646 1.00 96.38 667 PRO A O 1
ATOM 5388 N N . ILE A 1 668 ? 0.932 -16.814 -4.249 1.00 96.31 668 ILE A N 1
ATOM 5389 C CA . ILE A 1 668 ? 1.838 -16.355 -3.199 1.00 96.31 668 ILE A CA 1
ATOM 5390 C C . ILE A 1 668 ? 3.077 -17.240 -3.219 1.00 96.31 668 ILE A C 1
ATOM 5392 O O . ILE A 1 668 ? 2.966 -18.464 -3.220 1.00 96.31 668 ILE A O 1
ATOM 5396 N N . LEU A 1 669 ? 4.248 -16.605 -3.251 1.00 95.75 669 LEU A N 1
ATOM 5397 C CA . LEU A 1 669 ? 5.557 -17.253 -3.290 1.00 95.75 669 LEU A CA 1
ATOM 5398 C C . LEU A 1 669 ? 6.279 -17.086 -1.942 1.00 95.75 669 LEU A C 1
ATOM 5400 O O . LEU A 1 669 ? 5.982 -16.132 -1.210 1.00 95.75 669 LEU A O 1
ATOM 5404 N N . PRO A 1 670 ? 7.230 -17.975 -1.603 1.00 94.06 670 PRO A N 1
ATOM 5405 C CA . PRO A 1 670 ? 8.119 -17.773 -0.467 1.00 94.06 670 PRO A CA 1
ATOM 5406 C C . PRO A 1 670 ? 8.941 -16.489 -0.624 1.00 94.06 670 PRO A C 1
ATOM 5408 O O . PRO A 1 670 ? 9.336 -16.128 -1.730 1.00 94.06 670 PRO A O 1
ATOM 5411 N N . VAL A 1 671 ? 9.222 -15.816 0.490 1.00 91.31 671 VAL A N 1
ATOM 5412 C CA . VAL A 1 671 ? 10.103 -14.644 0.551 1.00 91.31 671 VAL A CA 1
ATOM 5413 C C . VAL A 1 671 ? 11.234 -14.901 1.543 1.00 91.31 671 VAL A C 1
ATOM 5415 O O . VAL A 1 671 ? 11.008 -15.522 2.584 1.00 91.31 671 VAL A O 1
ATOM 5418 N N . GLY A 1 672 ? 12.440 -14.435 1.215 1.00 89.00 672 GLY A N 1
ATOM 5419 C CA . GLY A 1 672 ? 13.605 -14.450 2.098 1.00 89.00 672 GLY A CA 1
ATOM 5420 C C . GLY A 1 672 ? 13.628 -13.229 3.018 1.00 89.00 672 GLY A C 1
ATOM 5421 O O . GLY A 1 672 ? 13.202 -12.134 2.640 1.00 89.00 672 GLY A O 1
ATOM 5422 N N . ARG A 1 673 ? 14.083 -13.411 4.259 1.00 83.31 673 ARG A N 1
ATOM 5423 C CA . ARG A 1 673 ? 14.353 -12.322 5.204 1.00 83.31 673 ARG A CA 1
ATOM 5424 C C . ARG A 1 673 ? 15.668 -12.557 5.924 1.00 83.31 673 ARG A C 1
ATOM 5426 O O . ARG A 1 673 ? 15.801 -13.542 6.652 1.00 83.31 673 ARG A O 1
ATOM 5433 N N . ASP A 1 674 ? 16.557 -11.581 5.807 1.00 84.00 674 ASP A N 1
ATOM 5434 C CA . ASP A 1 674 ? 17.825 -11.560 6.524 1.00 84.00 674 ASP A CA 1
ATOM 5435 C C . ASP A 1 674 ? 17.687 -10.955 7.917 1.00 84.00 674 ASP A C 1
ATOM 5437 O O . ASP A 1 674 ? 17.080 -9.899 8.124 1.00 84.00 674 ASP A O 1
ATOM 5441 N N . PHE A 1 675 ? 18.314 -11.588 8.899 1.00 76.50 675 PHE A N 1
ATOM 5442 C CA . PHE A 1 675 ? 18.382 -11.151 10.286 1.00 76.50 675 PHE A CA 1
ATOM 5443 C C . PHE A 1 675 ? 19.674 -11.631 10.943 1.00 76.50 675 PHE A C 1
ATOM 5445 O O . PHE A 1 675 ? 20.411 -12.441 10.399 1.00 76.50 675 PHE A O 1
ATOM 5452 N N . LEU A 1 676 ? 19.982 -11.100 12.123 1.00 73.56 676 LEU A N 1
ATOM 5453 C CA . LEU A 1 676 ? 21.182 -11.481 12.864 1.00 73.56 676 LEU A CA 1
ATOM 5454 C C . LEU A 1 676 ? 20.810 -12.268 14.115 1.00 73.56 676 LEU A C 1
ATOM 5456 O O . LEU A 1 676 ? 19.908 -11.884 14.869 1.00 73.56 676 LEU A O 1
ATOM 5460 N N . VAL A 1 677 ? 21.549 -13.346 14.358 1.00 74.62 677 VAL A N 1
ATOM 5461 C CA . VAL A 1 677 ? 21.542 -14.085 15.622 1.00 74.62 677 VAL A CA 1
ATOM 5462 C C . VAL A 1 677 ? 22.913 -13.894 16.263 1.00 74.62 677 VAL A C 1
ATOM 5464 O O . VAL A 1 677 ? 23.906 -14.482 15.841 1.00 74.62 677 VAL A O 1
ATOM 5467 N N . GLY A 1 678 ? 22.989 -12.999 17.251 1.00 76.50 678 GLY A N 1
ATOM 5468 C CA . GLY A 1 678 ? 24.274 -12.515 17.759 1.00 76.50 678 GLY A CA 1
ATOM 5469 C C . GLY A 1 678 ? 25.002 -11.703 16.685 1.00 76.50 678 GLY A C 1
ATOM 5470 O O . GLY A 1 678 ? 24.489 -10.677 16.247 1.00 76.50 678 GLY A O 1
ATOM 5471 N N . ALA A 1 679 ? 26.177 -12.174 16.260 1.00 74.06 679 ALA A N 1
ATOM 5472 C CA . ALA A 1 679 ? 26.960 -11.582 15.169 1.00 74.06 679 ALA A CA 1
ATOM 5473 C C . ALA A 1 679 ? 26.795 -12.314 13.820 1.00 74.06 679 ALA A C 1
ATOM 5475 O O . ALA A 1 679 ? 27.360 -11.881 12.820 1.00 74.06 679 ALA A O 1
ATOM 5476 N N . THR A 1 680 ? 26.036 -13.413 13.777 1.00 71.94 680 THR A N 1
ATOM 5477 C CA . THR A 1 680 ? 25.917 -14.262 12.585 1.00 71.94 680 THR A CA 1
ATOM 5478 C C . THR A 1 680 ? 24.753 -13.818 11.711 1.00 71.94 680 THR A C 1
ATOM 5480 O O . THR A 1 680 ? 23.610 -13.794 12.183 1.00 71.94 680 THR A O 1
ATOM 5483 N N . LEU A 1 681 ? 25.027 -13.500 10.441 1.00 79.69 681 LEU A N 1
ATOM 5484 C CA . LEU A 1 681 ? 23.994 -13.238 9.435 1.00 79.69 681 LEU A CA 1
ATOM 5485 C C . LEU A 1 681 ? 23.243 -14.534 9.125 1.00 79.69 681 LEU A C 1
ATOM 5487 O O . LEU A 1 681 ? 23.849 -15.572 8.867 1.00 79.69 681 LEU A O 1
ATOM 5491 N N . CYS A 1 682 ? 21.925 -14.465 9.227 1.00 84.00 682 CYS A N 1
ATOM 5492 C CA . CYS A 1 682 ? 21.001 -15.574 9.078 1.00 84.00 682 CYS A CA 1
ATOM 5493 C C . CYS A 1 682 ? 19.878 -15.173 8.125 1.00 84.00 682 CYS A C 1
ATOM 5495 O O . CYS A 1 682 ? 19.434 -14.027 8.147 1.00 84.00 682 CYS A O 1
ATOM 5497 N N . THR A 1 683 ? 19.345 -16.136 7.387 1.00 87.94 683 THR A N 1
ATOM 5498 C CA . THR A 1 683 ? 18.240 -15.918 6.449 1.00 87.94 683 THR A CA 1
ATOM 5499 C C . THR A 1 683 ? 17.142 -16.934 6.718 1.00 87.94 683 THR A C 1
ATOM 5501 O O . THR A 1 683 ? 17.418 -18.106 6.995 1.00 87.94 683 THR A O 1
ATOM 5504 N N . ARG A 1 684 ? 15.881 -16.499 6.660 1.00 92.31 684 ARG A N 1
ATOM 5505 C CA . ARG A 1 684 ? 14.711 -17.387 6.671 1.00 92.31 684 ARG A CA 1
ATOM 5506 C C . ARG A 1 684 ? 13.884 -17.164 5.417 1.00 92.31 684 ARG A C 1
ATOM 5508 O O . ARG A 1 684 ? 13.462 -16.040 5.166 1.00 92.31 684 ARG A O 1
ATOM 5515 N N . THR A 1 685 ? 13.586 -18.247 4.710 1.00 94.50 685 THR A N 1
ATOM 5516 C CA . THR A 1 685 ? 12.733 -18.257 3.518 1.00 94.50 685 THR A CA 1
ATOM 5517 C C . THR A 1 685 ? 11.433 -18.990 3.821 1.00 94.50 685 THR A C 1
ATOM 5519 O O . THR A 1 685 ? 11.446 -20.149 4.242 1.00 94.50 685 THR A O 1
ATOM 5522 N N . GLN A 1 686 ? 10.306 -18.296 3.655 1.00 94.94 686 GLN A N 1
ATOM 5523 C CA . GLN A 1 686 ? 8.968 -18.811 3.965 1.00 94.94 686 GLN A CA 1
ATOM 5524 C C . GLN A 1 686 ? 7.884 -18.011 3.229 1.00 94.94 686 GLN A C 1
ATOM 5526 O O . GLN A 1 686 ? 8.087 -16.843 2.900 1.00 94.94 686 GLN A O 1
ATOM 5531 N N . PHE A 1 687 ? 6.704 -18.596 3.008 1.00 96.06 687 PHE A N 1
ATOM 5532 C CA . PHE A 1 687 ? 5.535 -17.827 2.566 1.00 96.06 687 PHE A CA 1
ATOM 5533 C C . PHE A 1 687 ? 5.152 -16.766 3.612 1.00 96.06 687 PHE A C 1
ATOM 5535 O O . PHE A 1 687 ? 5.084 -17.076 4.803 1.00 96.06 687 PHE A O 1
ATOM 5542 N N . PRO A 1 688 ? 4.836 -15.524 3.210 1.00 94.12 688 PRO A N 1
ATOM 5543 C CA . PRO A 1 688 ? 4.404 -14.480 4.136 1.00 94.12 688 PRO A CA 1
ATOM 5544 C C . PRO A 1 688 ? 2.937 -14.675 4.560 1.00 94.12 688 PRO A C 1
ATOM 5546 O O . PRO A 1 688 ? 2.115 -13.774 4.409 1.00 94.12 688 PRO A O 1
ATOM 5549 N N . LEU A 1 689 ? 2.585 -15.869 5.042 1.00 94.62 689 LEU A N 1
ATOM 5550 C CA . LEU A 1 689 ? 1.223 -16.299 5.343 1.00 94.62 689 LEU A CA 1
ATOM 5551 C C . LEU A 1 689 ? 1.134 -16.935 6.732 1.00 94.62 689 LEU A C 1
ATOM 5553 O O . LEU A 1 689 ? 2.061 -17.595 7.198 1.00 94.62 689 LEU A O 1
ATOM 5557 N N . ILE A 1 690 ? -0.015 -16.756 7.379 1.00 92.44 690 ILE A N 1
ATOM 5558 C CA . ILE A 1 690 ? -0.397 -17.452 8.613 1.00 92.44 690 ILE A CA 1
ATOM 5559 C C . ILE A 1 690 ? -1.870 -17.849 8.561 1.00 92.44 690 ILE A C 1
ATOM 5561 O O . ILE A 1 690 ? -2.670 -17.172 7.922 1.00 92.44 690 ILE A O 1
ATOM 5565 N N . VAL A 1 691 ? -2.249 -18.905 9.276 1.00 94.19 691 VAL A N 1
ATOM 5566 C CA . VAL A 1 691 ? -3.660 -19.285 9.448 1.00 94.19 691 VAL A CA 1
ATOM 5567 C C . VAL A 1 691 ? -4.401 -18.203 10.231 1.00 94.19 691 VAL A C 1
ATOM 5569 O O . VAL A 1 691 ? -3.869 -17.681 11.214 1.00 94.19 691 VAL A O 1
ATOM 5572 N N . CYS A 1 692 ? -5.609 -17.843 9.788 1.00 92.50 692 CYS A N 1
ATOM 5573 C CA . CYS A 1 692 ? -6.304 -16.657 10.291 1.00 92.50 692 CYS A CA 1
ATOM 5574 C C . CYS A 1 692 ? -7.814 -16.828 10.531 1.00 92.50 692 CYS A C 1
ATOM 5576 O O . CYS A 1 692 ? -8.579 -15.888 10.312 1.00 92.50 692 CYS A O 1
ATOM 5578 N N . TYR A 1 693 ? -8.266 -17.991 11.006 1.00 93.50 693 TYR A N 1
ATOM 5579 C CA . TYR A 1 693 ? -9.622 -18.099 11.568 1.00 93.50 693 TYR A CA 1
ATOM 5580 C C . TYR A 1 693 ? -9.726 -17.301 12.873 1.00 93.50 693 TYR A C 1
ATOM 5582 O O . TYR A 1 693 ? -10.722 -16.621 13.121 1.00 93.50 693 TYR A O 1
ATOM 5590 N N . ALA A 1 694 ? -8.654 -17.330 13.666 1.00 93.38 694 ALA A N 1
ATOM 5591 C CA . ALA A 1 694 ? -8.407 -16.429 14.774 1.00 93.38 694 ALA A CA 1
ATOM 5592 C C . ALA A 1 694 ? -7.046 -15.729 14.651 1.00 93.38 694 ALA A C 1
ATOM 5594 O O . ALA A 1 694 ? -6.086 -16.274 14.098 1.00 93.38 694 ALA A O 1
ATOM 5595 N N . ILE A 1 695 ? -6.954 -14.534 15.231 1.00 91.06 695 ILE A N 1
ATOM 5596 C CA . ILE A 1 695 ? -5.713 -13.783 15.440 1.00 91.06 695 ILE A CA 1
ATOM 5597 C C . ILE A 1 695 ? -5.647 -13.231 16.864 1.00 91.06 695 ILE A C 1
ATOM 5599 O O . ILE A 1 695 ? -6.640 -13.192 17.591 1.00 91.06 695 ILE A O 1
ATOM 5603 N N . THR A 1 696 ? -4.465 -12.777 17.277 1.00 88.38 696 THR A N 1
ATOM 5604 C CA . THR A 1 696 ? -4.320 -12.111 18.571 1.00 88.38 696 THR A CA 1
ATOM 5605 C C . THR A 1 696 ? -4.835 -10.671 18.521 1.00 88.38 696 THR A C 1
ATOM 5607 O O . THR A 1 696 ? -4.737 -10.016 17.482 1.00 88.38 696 THR A O 1
ATOM 5610 N N . VAL A 1 697 ? -5.296 -10.131 19.658 1.00 86.94 697 VAL A N 1
ATOM 5611 C CA . VAL A 1 697 ? -5.686 -8.707 19.779 1.00 86.94 697 VAL A CA 1
ATOM 5612 C C . VAL A 1 697 ? -4.574 -7.780 19.270 1.00 86.94 697 VAL A C 1
ATOM 5614 O O . VAL A 1 697 ? -4.848 -6.867 18.496 1.00 86.94 697 VAL A O 1
ATOM 5617 N N . HIS A 1 698 ? -3.315 -8.074 19.609 1.00 80.81 698 HIS A N 1
ATOM 5618 C CA . HIS A 1 698 ? -2.135 -7.342 19.136 1.00 80.81 698 HIS A CA 1
ATOM 5619 C C . HIS A 1 698 ? -2.066 -7.255 17.602 1.00 80.81 698 HIS A C 1
ATOM 5621 O O . HIS A 1 698 ? -1.838 -6.183 17.053 1.00 80.81 698 HIS A O 1
ATOM 5627 N N . LYS A 1 699 ? -2.332 -8.361 16.889 1.00 78.62 699 LYS A N 1
ATOM 5628 C CA . LYS A 1 699 ? -2.344 -8.376 15.415 1.00 78.62 699 LYS A CA 1
ATOM 5629 C C . LYS A 1 699 ? -3.566 -7.680 14.808 1.00 78.62 699 LYS A C 1
ATOM 5631 O O . LYS A 1 699 ? -3.539 -7.341 13.631 1.00 78.62 699 LYS A O 1
ATOM 5636 N N . SER A 1 700 ? -4.621 -7.449 15.589 1.00 82.38 700 SER A N 1
ATOM 5637 C CA . SER A 1 700 ? -5.836 -6.765 15.129 1.00 82.38 700 SER A CA 1
ATOM 5638 C C . SER A 1 700 ? -5.761 -5.231 15.225 1.00 82.38 700 SER A C 1
ATOM 5640 O O . SER A 1 700 ? -6.637 -4.536 14.718 1.00 82.38 700 SER A O 1
ATOM 5642 N N . GLN A 1 701 ? -4.734 -4.661 15.862 1.00 73.50 701 GLN A N 1
ATOM 5643 C CA . GLN A 1 701 ? -4.720 -3.240 16.238 1.00 73.50 701 GLN A CA 1
ATOM 5644 C C . GLN A 1 701 ? -4.877 -2.265 15.051 1.00 73.50 701 GLN A C 1
ATOM 5646 O O . GLN A 1 701 ? -5.448 -1.183 15.214 1.00 73.50 701 GLN A O 1
ATOM 5651 N N . SER A 1 702 ? -4.460 -2.664 13.848 1.00 68.88 702 SER A N 1
ATOM 5652 C CA . SER A 1 702 ? -4.563 -1.871 12.616 1.00 68.88 702 SER A CA 1
ATOM 5653 C C . SER A 1 702 ? -5.725 -2.263 11.692 1.00 68.88 702 SER A C 1
ATOM 5655 O O . SER A 1 702 ? -5.946 -1.584 10.690 1.00 68.88 702 SER A O 1
ATOM 5657 N N . ILE A 1 703 ? -6.500 -3.309 12.010 1.00 77.69 703 ILE A N 1
ATOM 5658 C CA . ILE A 1 703 ? -7.597 -3.765 11.142 1.00 77.69 703 ILE A CA 1
ATOM 5659 C C . ILE A 1 703 ? -8.931 -3.114 11.522 1.00 77.69 703 ILE A C 1
ATOM 5661 O O . ILE A 1 703 ? -9.152 -2.688 12.659 1.00 77.69 703 ILE A O 1
ATOM 5665 N N . THR A 1 704 ? -9.824 -3.016 10.541 1.00 84.38 704 THR A N 1
ATOM 5666 C CA . THR A 1 704 ? -11.236 -2.669 10.729 1.00 84.38 704 THR A CA 1
ATOM 5667 C C . THR A 1 704 ? -12.063 -3.692 9.972 1.00 84.38 704 THR A C 1
ATOM 5669 O O . THR A 1 704 ? -11.832 -3.911 8.782 1.00 84.38 704 THR A O 1
ATOM 5672 N N . GLU A 1 705 ? -13.016 -4.303 10.663 1.00 87.75 705 GLU A N 1
ATOM 5673 C CA . GLU A 1 705 ? -13.851 -5.371 10.124 1.00 87.75 705 GLU A CA 1
ATOM 5674 C C . GLU A 1 705 ? -15.330 -5.048 10.295 1.00 87.75 705 GLU A C 1
ATOM 5676 O O . GLU A 1 705 ? -15.724 -4.290 11.182 1.00 87.75 705 GLU A O 1
ATOM 5681 N N . ASP A 1 706 ? -16.159 -5.617 9.426 1.00 90.88 706 ASP A N 1
ATOM 5682 C CA . ASP A 1 706 ? -17.609 -5.456 9.535 1.00 90.88 706 ASP A CA 1
ATOM 5683 C C . ASP A 1 706 ? -18.178 -6.355 10.640 1.00 90.88 706 ASP A C 1
ATOM 5685 O O . ASP A 1 706 ? -19.109 -5.953 11.335 1.00 90.88 706 ASP A O 1
ATOM 5689 N N . ARG A 1 707 ? -17.579 -7.540 10.846 1.00 94.06 707 ARG A N 1
ATOM 5690 C CA . ARG A 1 707 ? -17.932 -8.474 11.922 1.00 94.06 707 ARG A CA 1
ATOM 5691 C C . ARG A 1 707 ? -16.700 -9.093 12.573 1.00 94.06 707 ARG A C 1
ATOM 5693 O O . ARG A 1 707 ? -15.816 -9.578 11.867 1.00 94.06 707 ARG A O 1
ATOM 5700 N N . ILE A 1 708 ? -16.672 -9.123 13.904 1.00 94.88 708 ILE A N 1
ATOM 5701 C CA . ILE A 1 708 ? -15.661 -9.819 14.713 1.00 94.88 708 ILE A CA 1
ATOM 5702 C C . ILE A 1 708 ? -16.339 -10.577 15.844 1.00 94.88 708 ILE A C 1
ATOM 5704 O O . ILE A 1 708 ? -17.334 -10.132 16.419 1.00 94.88 708 ILE A O 1
ATOM 5708 N N . VAL A 1 709 ? -15.725 -11.702 16.190 1.00 95.94 709 VAL A N 1
ATOM 5709 C CA . VAL A 1 709 ? -16.034 -12.457 17.397 1.00 95.94 709 VAL A CA 1
ATOM 5710 C C . VAL A 1 709 ? -14.837 -12.362 18.343 1.00 95.94 709 VAL A C 1
ATOM 5712 O O . VAL A 1 709 ? -13.696 -12.560 17.929 1.00 95.94 709 VAL A O 1
ATOM 5715 N N . THR A 1 710 ? -15.061 -12.022 19.605 1.00 94.44 710 THR A N 1
ATOM 5716 C CA . THR A 1 710 ? -13.987 -11.913 20.607 1.00 94.44 710 THR A CA 1
ATOM 5717 C C . THR A 1 710 ? -14.427 -12.524 21.930 1.00 94.44 710 THR A C 1
ATOM 5719 O O . THR A 1 710 ? -15.590 -12.873 22.112 1.00 94.44 710 THR A O 1
ATOM 5722 N N . ASP A 1 711 ? -13.500 -12.655 22.873 1.00 90.62 711 ASP A N 1
ATOM 5723 C CA . ASP A 1 711 ? -13.818 -13.029 24.248 1.00 90.62 711 ASP A CA 1
ATOM 5724 C C . ASP A 1 711 ? -13.307 -11.966 25.226 1.00 90.62 711 ASP A C 1
ATOM 5726 O O . ASP A 1 711 ? -12.173 -11.503 25.103 1.00 90.62 711 ASP A O 1
ATOM 5730 N N . LEU A 1 712 ? -14.161 -11.594 26.181 1.00 87.56 712 LEU A N 1
ATOM 5731 C CA . LEU A 1 712 ? -13.882 -10.651 27.269 1.00 87.56 712 LEU A CA 1
ATOM 5732 C C . LEU A 1 712 ? -13.980 -11.321 28.652 1.00 87.56 712 LEU A C 1
ATOM 5734 O O . LEU A 1 712 ? -13.943 -10.640 29.673 1.00 87.56 712 LEU A O 1
ATOM 5738 N N . SER A 1 713 ? -14.156 -12.645 28.707 1.00 84.75 713 SER A N 1
ATOM 5739 C CA . SER A 1 713 ? -14.353 -13.396 29.951 1.00 84.75 713 SER A CA 1
ATOM 5740 C C . SER A 1 713 ? -13.130 -13.327 30.873 1.00 84.75 713 SER A C 1
ATOM 5742 O O . SER A 1 713 ? -13.272 -13.239 32.095 1.00 84.75 713 SER A O 1
ATOM 5744 N N . CYS A 1 714 ? -11.929 -13.277 30.296 1.00 77.88 714 CYS A N 1
ATOM 5745 C CA . CYS A 1 714 ? -10.675 -13.099 31.017 1.00 77.88 714 CYS A CA 1
ATOM 5746 C C . CYS A 1 714 ? -10.378 -11.622 31.300 1.00 77.88 714 CYS A C 1
ATOM 5748 O O . CYS A 1 714 ? -10.533 -10.765 30.435 1.00 77.88 714 CYS A O 1
ATOM 5750 N N . ARG A 1 715 ? -9.849 -11.346 32.496 1.00 78.75 715 ARG A N 1
ATOM 5751 C CA . ARG A 1 715 ? -9.302 -10.030 32.841 1.00 78.75 715 ARG A CA 1
ATOM 5752 C C . ARG A 1 715 ? -8.142 -9.667 31.914 1.00 78.75 715 ARG A C 1
ATOM 5754 O O . ARG A 1 715 ? -7.256 -10.489 31.673 1.00 78.75 715 ARG A O 1
ATOM 5761 N N . ASP A 1 716 ? -8.131 -8.418 31.456 1.00 79.06 716 ASP A N 1
ATOM 5762 C CA . ASP A 1 716 ? -7.036 -7.850 30.674 1.00 79.06 716 ASP A CA 1
ATOM 5763 C C . ASP A 1 716 ? -5.714 -7.980 31.454 1.00 79.06 716 ASP A C 1
ATOM 5765 O O . ASP A 1 716 ? -5.530 -7.358 32.501 1.00 79.06 716 ASP A O 1
ATOM 5769 N N . PHE A 1 717 ? -4.775 -8.784 30.943 1.00 75.88 717 PHE A N 1
ATOM 5770 C CA . PHE A 1 717 ? -3.412 -8.863 31.493 1.00 75.88 717 PHE A CA 1
ATOM 5771 C C . PHE A 1 717 ? -2.551 -7.657 31.090 1.00 75.88 717 PHE A C 1
ATOM 5773 O O . PHE A 1 717 ? -1.497 -7.414 31.672 1.00 75.88 717 PHE A O 1
ATOM 5780 N N . GLN A 1 718 ? -3.001 -6.914 30.080 1.00 71.75 718 GLN A N 1
ATOM 5781 C CA . GLN A 1 718 ? -2.398 -5.691 29.581 1.00 71.75 718 GLN A CA 1
ATOM 5782 C C . GLN A 1 718 ? -3.520 -4.696 29.291 1.00 71.75 718 GLN A C 1
ATOM 5784 O O . GLN A 1 718 ? -4.512 -5.043 28.647 1.00 71.75 718 GLN A O 1
ATOM 5789 N N . THR A 1 719 ? -3.359 -3.463 29.769 1.00 72.75 719 THR A N 1
ATOM 5790 C CA . THR A 1 719 ? -4.342 -2.394 29.578 1.00 72.75 719 THR A CA 1
ATOM 5791 C C . THR A 1 719 ? -4.660 -2.202 28.098 1.00 72.75 719 THR A C 1
ATOM 5793 O O . THR A 1 719 ? -3.757 -2.130 27.264 1.00 72.75 719 THR A O 1
ATOM 5796 N N . GLY A 1 720 ? -5.953 -2.108 27.785 1.00 78.12 720 GLY A N 1
ATOM 5797 C CA . GLY A 1 720 ? -6.438 -1.809 26.443 1.00 78.12 720 GLY A CA 1
ATOM 5798 C C . GLY A 1 720 ? -6.708 -3.035 25.567 1.00 78.12 720 GLY A C 1
ATOM 5799 O O . GLY A 1 720 ? -7.181 -2.845 24.450 1.00 78.12 720 GLY A O 1
ATOM 5800 N N . LEU A 1 721 ? -6.482 -4.272 26.033 1.00 83.75 721 LEU A N 1
ATOM 5801 C CA . LEU A 1 721 ? -6.795 -5.489 25.261 1.00 83.75 721 LEU A CA 1
ATOM 5802 C C . LEU A 1 721 ? -8.274 -5.549 24.872 1.00 83.75 721 LEU A C 1
ATOM 5804 O O . LEU A 1 721 ? -8.596 -5.643 23.686 1.00 83.75 721 LEU A O 1
ATOM 5808 N N . SER A 1 722 ? -9.168 -5.428 25.850 1.00 89.12 722 SER A N 1
ATOM 5809 C CA . SER A 1 722 ? -10.612 -5.471 25.615 1.00 89.12 722 SER A CA 1
ATOM 5810 C C . SER A 1 722 ? -11.086 -4.313 24.731 1.00 89.12 722 SER A C 1
ATOM 5812 O O . SER A 1 722 ? -11.853 -4.512 23.788 1.00 89.12 722 SER A O 1
ATOM 5814 N N . TYR A 1 723 ? -10.570 -3.100 24.962 1.00 90.56 723 TYR A N 1
ATOM 5815 C CA . TYR A 1 723 ? -10.874 -1.934 24.125 1.00 90.56 723 TYR A CA 1
ATOM 5816 C C . TYR A 1 723 ? -10.401 -2.125 22.678 1.00 90.56 723 TYR A C 1
ATOM 5818 O O . TYR A 1 723 ? -11.163 -1.880 21.739 1.00 90.56 723 TYR A O 1
ATOM 5826 N N . VAL A 1 724 ? -9.165 -2.588 22.465 1.00 88.50 724 VAL A N 1
ATOM 5827 C CA . VAL A 1 724 ? -8.633 -2.819 21.118 1.00 88.50 724 VAL A CA 1
ATOM 5828 C C . VAL A 1 724 ? -9.453 -3.881 20.406 1.00 88.50 724 VAL A C 1
ATOM 5830 O O . VAL A 1 724 ? -9.859 -3.614 19.279 1.00 88.50 724 VAL A O 1
ATOM 5833 N N . ALA A 1 725 ? -9.771 -5.003 21.059 1.00 90.31 725 ALA A N 1
ATOM 5834 C CA . ALA A 1 725 ? -10.556 -6.087 20.473 1.00 90.31 725 ALA A CA 1
ATOM 5835 C C . ALA A 1 725 ? -11.950 -5.627 20.010 1.00 90.31 725 ALA A C 1
ATOM 5837 O O . ALA A 1 725 ? -12.336 -5.858 18.865 1.00 90.31 725 ALA A O 1
ATOM 5838 N N . VAL A 1 726 ? -12.686 -4.916 20.872 1.00 92.94 726 VAL A N 1
ATOM 5839 C CA . VAL A 1 726 ? -14.067 -4.491 20.584 1.00 92.94 726 VAL A CA 1
ATOM 5840 C C . VAL A 1 726 ? -14.113 -3.309 19.609 1.00 92.94 726 VAL A C 1
ATOM 5842 O O . VAL A 1 726 ? -15.002 -3.226 18.767 1.00 92.94 726 VAL A O 1
ATOM 5845 N N . SER A 1 727 ? -13.129 -2.406 19.646 1.00 92.19 727 SER A N 1
ATOM 5846 C CA . SER A 1 727 ? -13.094 -1.217 18.775 1.00 92.19 727 SER A CA 1
ATOM 5847 C C . SER A 1 727 ? -12.802 -1.510 17.298 1.00 92.19 727 SER A C 1
ATOM 5849 O O . SER A 1 727 ? -12.743 -0.567 16.500 1.00 92.19 727 SER A O 1
ATOM 5851 N N . ARG A 1 728 ? -12.586 -2.777 16.916 1.00 91.38 728 ARG A N 1
ATOM 5852 C CA . ARG A 1 728 ? -12.275 -3.183 15.535 1.00 91.38 728 ARG A CA 1
ATOM 5853 C C . ARG A 1 728 ? -13.493 -3.223 14.614 1.00 91.38 728 ARG A C 1
ATOM 5855 O O . ARG A 1 728 ? -13.311 -3.192 13.398 1.00 91.38 728 ARG A O 1
ATOM 5862 N N . VAL A 1 729 ? -14.704 -3.270 15.169 1.00 93.56 729 VAL A N 1
ATOM 5863 C CA . VAL A 1 729 ? -15.952 -3.334 14.393 1.00 93.56 729 VAL A CA 1
ATOM 5864 C C . VAL A 1 729 ? -16.592 -1.968 14.209 1.00 93.56 729 VAL A C 1
ATOM 5866 O O . VAL A 1 729 ? -16.424 -1.078 15.044 1.00 93.56 729 VAL A O 1
ATOM 5869 N N . LYS A 1 730 ? -17.331 -1.788 13.113 1.00 93.06 730 LYS A N 1
ATOM 5870 C CA . LYS A 1 730 ? -18.029 -0.527 12.805 1.00 93.06 730 LYS A CA 1
ATOM 5871 C C . LYS A 1 730 ? -19.334 -0.351 13.583 1.00 93.06 730 LYS A C 1
ATOM 5873 O O . LYS A 1 730 ? -19.695 0.775 13.899 1.00 93.06 730 LYS A O 1
ATOM 5878 N N . THR A 1 731 ? -20.030 -1.438 13.902 1.00 95.50 731 THR A N 1
ATOM 5879 C CA . THR A 1 731 ? -21.340 -1.397 14.568 1.00 95.50 731 THR A CA 1
ATOM 5880 C C . THR A 1 731 ? -21.398 -2.377 15.734 1.00 95.50 731 THR A C 1
ATOM 5882 O O . THR A 1 731 ? -20.670 -3.371 15.752 1.00 95.50 731 THR A O 1
ATOM 5885 N N . LEU A 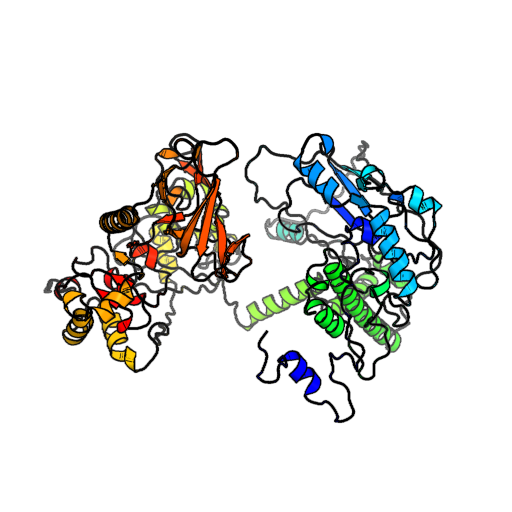1 732 ? -22.286 -2.124 16.698 1.00 95.38 732 LEU A N 1
ATOM 5886 C CA . LEU A 1 732 ? -22.549 -3.044 17.809 1.00 95.38 732 LEU A CA 1
ATOM 5887 C C . LEU A 1 732 ? -23.051 -4.408 17.310 1.00 95.38 732 LEU A C 1
ATOM 5889 O O . LEU A 1 732 ? -22.668 -5.443 17.846 1.00 95.38 732 LEU A O 1
ATOM 5893 N N . GLN A 1 733 ? -23.876 -4.412 16.261 1.00 94.56 733 GLN A N 1
ATOM 5894 C CA . GLN A 1 733 ? -24.380 -5.626 15.612 1.00 94.56 733 GLN A CA 1
ATOM 5895 C C . GLN A 1 733 ? -23.262 -6.423 14.930 1.00 94.56 733 GLN A C 1
ATOM 5897 O O . GLN A 1 733 ? -23.389 -7.626 14.753 1.00 94.56 733 GLN A O 1
ATOM 5902 N N . GLY A 1 734 ? -22.148 -5.777 14.577 1.00 95.06 734 GLY A N 1
ATOM 5903 C CA . GLY A 1 734 ? -20.947 -6.442 14.079 1.00 95.06 734 GLY A CA 1
ATOM 5904 C C . GLY A 1 734 ? -20.117 -7.137 15.162 1.00 95.06 734 GLY A C 1
ATOM 5905 O O . GLY A 1 734 ? -19.118 -7.773 14.838 1.00 95.06 734 GLY A O 1
ATOM 5906 N N . LEU A 1 735 ? -20.487 -7.030 16.441 1.00 96.75 735 LEU A N 1
ATOM 5907 C CA . LEU A 1 735 ? -19.788 -7.666 17.556 1.00 96.75 735 LEU A CA 1
ATOM 5908 C C . LEU A 1 735 ? -20.548 -8.899 18.047 1.00 96.75 735 LEU A C 1
ATOM 5910 O O . LEU A 1 735 ? -21.746 -8.817 18.327 1.00 96.75 735 LEU A O 1
ATOM 5914 N N . MET A 1 736 ? -19.824 -9.995 18.259 1.00 96.88 736 MET A N 1
ATOM 5915 C CA . MET A 1 736 ? -20.281 -11.132 19.059 1.00 96.88 736 MET A CA 1
ATOM 5916 C C . MET A 1 736 ? -19.227 -11.492 20.111 1.00 96.88 736 MET A C 1
ATOM 5918 O O . MET A 1 736 ? -18.023 -11.412 19.853 1.00 96.88 736 MET A O 1
ATOM 5922 N N . LEU A 1 737 ? -19.680 -11.878 21.303 1.00 95.88 737 LEU A N 1
ATOM 5923 C CA . LEU A 1 737 ? -18.829 -12.339 22.396 1.00 95.88 737 LEU A CA 1
ATOM 5924 C C . LEU A 1 737 ? -19.035 -13.837 22.627 1.00 95.88 737 LEU A C 1
ATOM 5926 O O . LEU A 1 737 ? -20.172 -14.262 22.824 1.00 95.88 737 LEU A O 1
ATOM 5930 N N . ASP A 1 738 ? -17.955 -14.621 22.642 1.00 91.62 738 ASP A N 1
ATOM 5931 C CA . ASP A 1 738 ? -18.028 -16.083 22.829 1.00 91.62 738 ASP A CA 1
ATOM 5932 C C . ASP A 1 738 ? -18.689 -16.459 24.166 1.00 91.62 738 ASP A C 1
ATOM 5934 O O . ASP A 1 738 ? -19.473 -17.404 24.244 1.00 91.62 738 ASP A O 1
ATOM 5938 N N . ALA A 1 739 ? -18.363 -15.722 25.231 1.00 91.69 739 ALA A N 1
ATOM 5939 C CA . ALA A 1 739 ? -18.746 -16.063 26.593 1.00 91.69 739 ALA A CA 1
ATOM 5940 C C . ALA A 1 739 ? -19.245 -14.843 27.388 1.00 91.69 739 ALA A C 1
ATOM 5942 O O . ALA A 1 739 ? -18.859 -13.703 27.102 1.00 91.69 739 ALA A O 1
ATOM 5943 N N . PRO A 1 740 ? -20.091 -15.062 28.415 1.00 91.44 740 PRO A N 1
ATOM 5944 C CA . PRO A 1 740 ? -20.386 -14.045 29.416 1.00 91.44 740 PRO A CA 1
ATOM 5945 C C . PRO A 1 740 ? -19.110 -13.555 30.110 1.00 91.44 740 PRO A C 1
ATOM 5947 O O . PRO A 1 740 ? -18.167 -14.319 30.313 1.00 91.44 740 PRO A O 1
ATOM 5950 N N . PHE A 1 741 ? -19.105 -12.292 30.529 1.00 91.94 741 PHE A N 1
ATOM 5951 C CA . PHE A 1 741 ? -17.974 -11.683 31.223 1.00 91.94 741 PHE A CA 1
ATOM 5952 C C . PHE A 1 741 ? -18.434 -10.857 32.426 1.00 91.94 741 PHE A C 1
ATOM 5954 O O . PHE A 1 741 ? -19.505 -10.236 32.412 1.00 91.94 741 PHE A O 1
ATOM 5961 N N . ASP A 1 742 ? -17.609 -10.843 33.473 1.00 87.69 742 ASP A N 1
ATOM 5962 C CA . ASP A 1 742 ? -17.840 -10.005 34.646 1.00 87.69 742 ASP A CA 1
ATOM 5963 C C . ASP A 1 742 ? -17.382 -8.570 34.355 1.00 87.69 742 ASP A C 1
ATOM 5965 O O . ASP A 1 742 ? -16.263 -8.329 33.896 1.00 87.69 742 ASP A O 1
ATOM 5969 N N . ARG A 1 743 ? -18.242 -7.603 34.676 1.00 87.38 743 ARG A N 1
ATOM 5970 C CA . ARG A 1 743 ? -17.918 -6.176 34.655 1.00 87.38 743 ARG A CA 1
ATOM 5971 C C . ARG A 1 743 ? -16.649 -5.873 35.458 1.00 87.38 743 ARG A C 1
ATOM 5973 O O . ARG A 1 743 ? -15.855 -5.046 35.019 1.00 87.38 743 ARG A O 1
ATOM 5980 N N . ASN A 1 744 ? -16.439 -6.553 36.588 1.00 84.12 744 ASN A N 1
ATOM 5981 C CA . ASN A 1 744 ? -15.292 -6.321 37.471 1.00 84.12 744 ASN A CA 1
ATOM 5982 C C . ASN A 1 744 ? -13.944 -6.596 36.787 1.00 84.12 744 ASN A C 1
ATOM 5984 O O . ASN A 1 744 ? -12.944 -5.962 37.124 1.00 84.12 744 ASN A O 1
ATOM 5988 N N . ASN A 1 745 ? -13.913 -7.486 35.787 1.00 79.56 745 ASN A N 1
ATOM 5989 C CA . ASN A 1 745 ? -12.703 -7.787 35.016 1.00 79.56 745 ASN A CA 1
ATOM 5990 C C . ASN A 1 745 ? -12.267 -6.617 34.121 1.00 79.56 745 ASN A C 1
ATOM 5992 O O . ASN A 1 745 ? -11.108 -6.560 33.715 1.00 79.56 745 ASN A O 1
ATOM 5996 N N . LEU A 1 746 ? -13.174 -5.675 33.845 1.00 80.38 746 LEU A N 1
ATOM 5997 C CA . LEU A 1 746 ? -12.976 -4.532 32.949 1.00 80.38 746 LEU A CA 1
ATOM 5998 C C . LEU A 1 746 ? -13.062 -3.185 33.685 1.00 80.38 746 LEU A C 1
ATOM 6000 O O . LEU A 1 746 ? -13.193 -2.132 33.059 1.00 80.38 746 LEU A O 1
ATOM 6004 N N . THR A 1 747 ? -12.988 -3.213 35.019 1.00 71.06 747 THR A N 1
ATOM 6005 C CA . THR A 1 747 ? -12.936 -2.019 35.866 1.00 71.06 747 THR A CA 1
ATOM 6006 C C . THR A 1 747 ? -11.701 -2.034 36.752 1.00 71.06 747 THR A C 1
ATOM 6008 O O . THR A 1 747 ? -11.380 -3.057 37.355 1.00 71.06 747 THR A O 1
ATOM 6011 N N . TYR A 1 748 ? -11.034 -0.890 36.894 1.00 64.12 748 TYR A N 1
ATOM 6012 C CA . TYR A 1 748 ? -9.967 -0.731 37.881 1.00 64.12 748 TYR A CA 1
ATOM 6013 C C . TYR A 1 748 ? -10.511 -0.011 39.119 1.00 64.12 748 TYR A C 1
ATOM 6015 O O . TYR A 1 748 ? -10.604 1.214 39.157 1.00 64.12 748 TYR A O 1
ATOM 6023 N N . THR A 1 749 ? -10.861 -0.754 40.170 1.00 47.84 749 THR A N 1
ATOM 6024 C CA . THR A 1 749 ? -10.938 -0.162 41.510 1.00 47.84 749 THR A CA 1
ATOM 6025 C C . THR A 1 749 ? -9.509 0.002 42.002 1.00 47.84 749 THR A C 1
ATOM 6027 O O . THR A 1 749 ? -8.873 -0.975 42.398 1.00 47.84 749 THR A O 1
ATOM 6030 N N . SER A 1 750 ? -8.972 1.221 41.949 1.00 38.50 750 SER A N 1
ATOM 6031 C CA . SER A 1 750 ? -7.743 1.523 42.684 1.00 38.50 750 SER A CA 1
ATOM 6032 C C . SER A 1 750 ? -7.957 1.099 44.147 1.00 38.50 750 SER A C 1
ATOM 6034 O O . SER A 1 750 ? -9.008 1.442 44.705 1.00 38.50 750 SER A O 1
ATOM 6036 N N . PRO A 1 751 ? -7.049 0.347 44.799 1.00 31.92 751 PRO A N 1
ATOM 6037 C CA . PRO A 1 751 ? -7.124 0.242 46.245 1.00 31.92 751 PRO A CA 1
ATOM 6038 C C . PRO A 1 751 ? -7.029 1.670 46.780 1.00 31.92 751 PRO A C 1
ATOM 6040 O O . PRO A 1 751 ? -6.111 2.408 46.419 1.00 31.92 751 PRO A O 1
ATOM 6043 N N . ARG A 1 752 ? -8.003 2.079 47.601 1.00 29.70 752 ARG A N 1
ATOM 6044 C CA . ARG A 1 752 ? -7.917 3.319 48.375 1.00 29.70 752 ARG A CA 1
ATOM 6045 C C . ARG A 1 752 ? -6.590 3.295 49.136 1.00 29.70 752 ARG A C 1
ATOM 6047 O O . ARG A 1 752 ? -6.503 2.658 50.182 1.00 29.70 752 ARG A O 1
ATOM 6054 N N . LYS A 1 753 ? -5.567 3.991 48.642 1.00 26.80 753 LYS A N 1
ATOM 6055 C CA . LYS A 1 753 ? -4.549 4.537 49.530 1.00 26.80 753 LYS A CA 1
ATOM 6056 C C . LYS A 1 753 ? -5.091 5.863 50.026 1.00 26.80 753 LYS A C 1
ATOM 6058 O O . LYS A 1 753 ? -5.130 6.861 49.318 1.00 26.80 753 LYS A O 1
ATOM 6063 N N . VAL A 1 754 ? -5.659 5.752 51.220 1.00 32.03 754 VAL A N 1
ATOM 6064 C CA . VAL A 1 754 ? -5.792 6.827 52.194 1.00 32.03 754 VAL A CA 1
ATOM 6065 C C . VAL A 1 754 ? -4.405 7.445 52.407 1.00 32.03 754 VAL A C 1
ATOM 6067 O O . VAL A 1 754 ? -3.427 6.696 52.427 1.00 32.03 754 VAL A O 1
ATOM 6070 N N . SER A 1 755 ? -4.412 8.773 52.582 1.00 27.59 755 SER A N 1
ATOM 6071 C CA . SER A 1 755 ? -3.322 9.716 52.906 1.00 27.59 755 SER A CA 1
ATOM 6072 C C . SER A 1 755 ? -2.245 9.934 51.853 1.00 27.59 755 SER A C 1
ATOM 6074 O O . SER A 1 755 ? -1.458 8.992 51.609 1.00 27.59 755 SER A O 1
#

Radius of gyration: 33.41 Å; chains: 1; bounding box: 83×81×105 Å

Organism: NCBI:txid1247861

pLDDT: mean 73.23, std 19.64, range [23.98, 97.38]

Sequence (755 aa):
MEIDYDGICSRCYRKDEKRGPDEPYFFSAENQLDFGPVPARLPELTPTEESLIARVHVHVNIMLVRGQQYRYRGHVVHFLREVGLVYNQLPLLPQQLNTVLLRPANTSSHANLSRQFTRQFRVRRQAVMIWLDYLRHHHPGYRCIVIDNERLSQLPEDGNVVDAIPQSQVEAADVGPEEDQEAEPELEDAAAVPDLLAKDTELDALRSILVGGPEPNGGLPLATGSQRQARHELRLPTIRHTPINEFNRSHALLSLAFPCLFPDGRADFVEPRLRSIEYKDYIEHAMRWHDGRFARHPTFRFVAFNTLMRSQARARSKFFVKRHDGTREPLTREQLIQALEHSEDPDAQALINSITRHAVSIRGTRPFWNRKRQDLEAYAYSLSCPGAFMTFSPADLHWRSLYQHMPRYGEWLRASEPERMVLSLSWIDDRLREAFPHRNEEFFGGLNILLVGDFFQLPPVLQKPLYYDKEVQGVEIKGRNAYMRFDKSVFLSVVQRQCGDDQAAFRRALGELRLLQLSHESWKLLSGRVQAKLDDQEVATFADALRVYATKARVNEYNHYHLDRLSRPVIQVIATNVGSGAAAAPDDKAGNLAKQFPVCIGARLMLTCNLWQQVGLCNGARGTVYDIGWAPGRDPVRDQPCVIMMEFDKYTGPAFLTTTDGRKIVPILPVGRDFLVGATLCTRTQFPLIVCYAITVHKSQSITEDRIVTDLSCRDFQTGLSYVAVSRVKTLQGLMLDAPFDRNNLTYTSPRKVS